Protein 7STT (pdb70)

Structure (mmCIF, N/CA/C/O backbone):
data_7STT
#
_entry.id   7STT
#
_cell.length_a   83.620
_cell.length_b   83.620
_cell.length_c   116.052
_cell.angle_alpha   90.000
_cell.angle_beta   90.000
_cell.angle_gamma   120.000
#
_symmetry.space_group_name_H-M   'P 32 2 1'
#
loop_
_entity.id
_entity.type
_entity.pdbx_description
1 polymer N-acetylgalactosamine-6-sulfatase
2 non-polymer 'MALONATE ION'
3 non-polymer 'SODIUM ION'
4 non-polymer 'CHLORIDE ION'
5 non-polymer 'CALCIUM ION'
6 water water
#
loop_
_atom_site.group_PDB
_atom_site.id
_atom_site.type_symbol
_atom_site.label_atom_id
_atom_site.label_alt_id
_atom_site.label_comp_id
_atom_site.label_asym_id
_atom_site.label_entity_id
_atom_site.label_seq_id
_atom_site.pdbx_PDB_ins_code
_atom_site.Cartn_x
_atom_site.Cartn_y
_atom_site.Cartn_z
_atom_site.occupancy
_atom_site.B_iso_or_equiv
_atom_site.auth_seq_id
_atom_site.auth_comp_id
_atom_site.auth_asym_id
_atom_site.auth_atom_id
_atom_site.pdbx_PDB_model_num
ATOM 1 N N . MET A 1 1 ? -17.290 42.735 19.092 1.000 36.387 1 MET A N 1
ATOM 2 C CA . MET A 1 1 ? -17.151 43.961 18.180 1.000 36.645 1 MET A CA 1
ATOM 3 C C . MET A 1 1 ? -15.724 43.901 17.611 1.000 33.461 1 MET A C 1
ATOM 4 O O . MET A 1 1 ? -14.769 43.660 18.361 1.000 31.570 1 MET A O 1
ATOM 9 N N . GLN A 1 2 ? -15.621 43.987 16.291 1.000 32.720 2 GLN A N 1
ATOM 10 C CA . GLN A 1 2 ? -14.313 43.968 15.598 1.000 30.632 2 GLN A CA 1
ATOM 11 C C . GLN A 1 2 ? -13.733 45.397 15.614 1.000 31.342 2 GLN A C 1
ATOM 12 O O . GLN A 1 2 ? -14.469 46.387 15.635 1.000 32.522 2 GLN A O 1
ATOM 18 N N . GLY A 1 3 ? -12.419 45.472 15.618 1.000 30.256 3 GLY A N 1
ATOM 19 C CA . GLY A 1 3 ? -11.689 46.739 15.555 1.000 30.629 3 GLY A CA 1
ATOM 20 C C . GLY A 1 3 ? -10.420 46.489 16.310 1.000 31.523 3 GLY A C 1
ATOM 21 O O . GLY A 1 3 ? -10.372 45.613 17.255 1.000 32.210 3 GLY A O 1
ATOM 22 N N A SER A 1 4 ? -9.409 47.276 16.008 0.500 34.267 4 SER A N 1
ATOM 23 N N B SER A 1 4 ? -9.447 47.359 16.056 0.500 34.273 4 SER A N 1
ATOM 24 C CA A SER A 1 4 ? -8.089 47.129 16.674 0.500 34.179 4 SER A CA 1
ATOM 25 C CA B SER A 1 4 ? -8.124 47.220 16.705 0.500 34.191 4 SER A CA 1
ATOM 26 C C A SER A 1 4 ? -8.245 47.413 18.187 0.500 31.043 4 SER A C 1
ATOM 27 C C B SER A 1 4 ? -8.219 47.470 18.208 0.500 31.034 4 SER A C 1
ATOM 28 O O A SER A 1 4 ? -9.109 48.220 18.630 0.500 30.521 4 SER A O 1
ATOM 29 O O B SER A 1 4 ? -9.112 48.226 18.627 0.500 30.524 4 SER A O 1
ATOM 34 N N . ARG A 1 5 ? -7.453 46.705 18.978 1.000 29.146 5 ARG A N 1
ATOM 35 C CA . ARG A 1 5 ? -7.414 46.833 20.442 1.000 30.138 5 ARG A CA 1
ATOM 36 C C . ARG A 1 5 ? -5.945 46.572 20.799 1.000 26.842 5 ARG A C 1
ATOM 37 O O . ARG A 1 5 ? -5.248 45.882 20.043 1.000 26.754 5 ARG A O 1
ATOM 45 N N . LYS A 1 6 ? -5.475 47.166 21.861 1.000 26.886 6 LYS A N 1
ATOM 46 C CA . LYS A 1 6 ? -4.140 46.821 22.368 1.000 25.074 6 LYS A CA 1
ATOM 47 C C . LYS A 1 6 ? -4.082 45.317 22.593 1.000 24.579 6 LYS A C 1
ATOM 48 O O . LYS A 1 6 ? -5.094 44.709 22.959 1.000 24.245 6 LYS A O 1
ATOM 54 N N . PRO A 1 7 ? -2.887 44.700 22.423 1.000 22.929 7 PRO A N 1
ATOM 55 C CA . PRO A 1 7 ? -2.753 43.254 22.474 1.000 22.669 7 PRO A CA 1
ATOM 56 C C . PRO A 1 7 ? -2.916 42.729 23.907 1.000 21.748 7 PRO A C 1
ATOM 57 O O . PRO A 1 7 ? -2.364 43.311 24.849 1.000 22.842 7 PRO A O 1
ATOM 61 N N . ASN A 1 8 ? -3.502 41.549 24.037 1.000 20.764 8 ASN A N 1
ATOM 62 C CA . ASN A 1 8 ? -3.482 40.895 25.359 1.000 20.040 8 ASN A CA 1
ATOM 63 C C . ASN A 1 8 ? -2.070 40.411 25.643 1.000 19.231 8 ASN A C 1
ATOM 64 O O . ASN A 1 8 ? -1.301 40.176 24.709 1.000 18.683 8 ASN A O 1
ATOM 69 N N . ILE A 1 9 ? -1.758 40.342 26.944 1.000 18.195 9 ILE A N 1
ATOM 70 C CA . ILE A 1 9 ? -0.411 39.887 27.389 1.000 18.922 9 ILE A CA 1
ATOM 71 C C . ILE A 1 9 ? -0.643 38.783 28.397 1.000 17.472 9 ILE A C 1
ATOM 72 O O . ILE A 1 9 ? -1.300 39.032 29.410 1.000 18.483 9 ILE A O 1
ATOM 77 N N . ILE A 1 10 ? -0.159 37.612 28.084 1.000 16.965 10 ILE A N 1
ATOM 78 C CA . ILE A 1 10 ? -0.250 36.448 28.983 1.000 16.797 10 ILE A CA 1
ATOM 79 C C . ILE A 1 10 ? 1.173 36.047 29.314 1.000 17.349 10 ILE A C 1
ATOM 80 O O . ILE A 1 10 ? 1.931 35.602 28.406 1.000 16.948 10 ILE A O 1
ATOM 85 N N . PHE A 1 11 ? 1.537 36.238 30.593 1.000 16.110 11 PHE A N 1
ATOM 86 C CA . PHE A 1 11 ? 2.890 35.924 31.111 1.000 15.429 11 PHE A CA 1
ATOM 87 C C . PHE A 1 11 ? 2.786 34.678 31.979 1.000 14.848 11 PHE A C 1
ATOM 88 O O . PHE A 1 11 ? 2.154 34.734 33.110 1.000 15.071 11 PHE A O 1
ATOM 96 N N . ILE A 1 12 ? 3.299 33.557 31.468 1.000 14.771 12 ILE A N 1
ATOM 97 C CA . ILE A 1 12 ? 3.225 32.234 32.112 1.000 15.376 12 ILE A CA 1
ATOM 98 C C . ILE A 1 12 ? 4.600 31.957 32.693 1.000 14.395 12 ILE A C 1
ATOM 99 O O . ILE A 1 12 ? 5.577 31.906 31.949 1.000 14.990 12 ILE A O 1
ATOM 104 N N . MET A 1 13 ? 4.678 31.862 34.016 1.000 14.809 13 MET A N 1
ATOM 105 C CA . MET A 1 13 ? 5.993 31.619 34.650 1.000 13.836 13 MET A CA 1
ATOM 106 C C . MET A 1 13 ? 5.890 30.403 35.547 1.000 14.695 13 MET A C 1
ATOM 107 O O . MET A 1 13 ? 5.095 30.361 36.498 1.000 14.520 13 MET A O 1
ATOM 112 N N . ALA A 1 14 ? 6.739 29.438 35.250 1.000 13.922 14 ALA A N 1
ATOM 113 C CA . ALA A 1 14 ? 6.994 28.249 36.060 1.000 13.966 14 ALA A CA 1
ATOM 114 C C . ALA A 1 14 ? 7.920 28.646 37.220 1.000 13.788 14 ALA A C 1
ATOM 115 O O . ALA A 1 14 ? 8.668 29.623 37.170 1.000 13.709 14 ALA A O 1
ATOM 117 N N . ASP A 1 15 ? 7.806 27.856 38.286 1.000 13.444 15 ASP A N 1
ATOM 118 C CA . ASP A 1 15 ? 8.615 28.088 39.506 1.000 12.890 15 ASP A CA 1
ATOM 119 C C . ASP A 1 15 ? 9.752 27.071 39.517 1.000 13.310 15 ASP A C 1
ATOM 120 O O . ASP A 1 15 ? 9.462 25.880 39.420 1.000 14.008 15 ASP A O 1
ATOM 125 N N . ASP A 1 16 ? 10.986 27.554 39.568 1.000 12.627 16 ASP A N 1
ATOM 126 C CA . ASP A 1 16 ? 12.168 26.684 39.692 1.000 12.225 16 ASP A CA 1
ATOM 127 C C . ASP A 1 16 ? 12.352 25.751 38.486 1.000 12.712 16 ASP A C 1
ATOM 128 O O . ASP A 1 16 ? 13.039 24.697 38.621 1.000 13.109 16 ASP A O 1
ATOM 133 N N . LEU A 1 17 ? 11.876 26.144 37.309 1.000 13.241 17 LEU A N 1
ATOM 134 C CA . LEU A 1 17 ? 12.084 25.320 36.082 1.000 13.679 17 LEU A CA 1
ATOM 135 C C . LEU A 1 17 ? 13.441 25.647 35.428 1.000 13.655 17 LEU A C 1
ATOM 136 O O . LEU A 1 17 ? 13.688 26.758 35.015 1.000 13.084 17 LEU A O 1
ATOM 141 N N . GLY A 1 18 ? 14.259 24.587 35.280 1.000 14.113 18 GLY A N 1
ATOM 142 C CA . GLY A 1 18 ? 15.614 24.624 34.728 1.000 13.687 18 GLY A CA 1
ATOM 143 C C . GLY A 1 18 ? 15.650 24.807 33.219 1.000 14.007 18 GLY A C 1
ATOM 144 O O . GLY A 1 18 ? 14.694 24.498 32.480 1.000 14.109 18 GLY A O 1
ATOM 145 N N . TRP A 1 19 ? 16.779 25.347 32.768 1.000 13.584 19 TRP A N 1
ATOM 146 C CA . TRP A 1 19 ? 17.055 25.639 31.340 1.000 14.474 19 TRP A CA 1
ATOM 147 C C . TRP A 1 19 ? 17.054 24.360 30.501 1.000 15.928 19 TRP A C 1
ATOM 148 O O . TRP A 1 19 ? 16.813 24.490 29.292 1.000 17.815 19 TRP A O 1
ATOM 159 N N . GLY A 1 20 ? 17.410 23.229 31.118 1.000 15.301 20 GLY A N 1
ATOM 160 C CA . GLY A 1 20 ? 17.552 21.948 30.425 1.000 16.201 20 GLY A CA 1
ATOM 161 C C . GLY A 1 20 ? 16.263 21.151 30.397 1.000 16.077 20 GLY A C 1
ATOM 162 O O . GLY A 1 20 ? 16.335 19.913 30.009 1.000 19.963 20 GLY A O 1
ATOM 163 N N . GLU A 1 21 ? 15.119 21.692 30.769 1.000 16.215 21 GLU A N 1
ATOM 164 C CA . GLU A 1 21 ? 13.899 20.838 30.969 1.000 15.534 21 GLU A CA 1
ATOM 165 C C . GLU A 1 21 ? 13.041 20.733 29.684 1.000 16.742 21 GLU A C 1
ATOM 166 O O . GLU A 1 21 ? 12.401 19.709 29.452 1.000 17.495 21 GLU A O 1
ATOM 172 N N . LEU A 1 22 ? 12.841 21.799 28.967 1.000 17.055 22 LEU A N 1
ATOM 173 C CA . LEU A 1 22 ? 11.895 21.791 27.804 1.000 18.065 22 LEU A CA 1
ATOM 174 C C . LEU A 1 22 ? 12.461 20.969 26.643 1.000 19.426 22 LEU A C 1
ATOM 175 O O . LEU A 1 22 ? 13.665 20.918 26.420 1.000 17.674 22 LEU A O 1
ATOM 180 N N . GLY A 1 23 ? 11.550 20.386 25.869 1.000 19.474 23 GLY A N 1
ATOM 181 C CA . GLY A 1 23 ? 11.934 19.703 24.621 1.000 19.854 23 GLY A CA 1
ATOM 182 C C . GLY A 1 23 ? 12.747 20.605 23.706 1.000 19.778 23 GLY A C 1
ATOM 183 O O . GLY A 1 23 ? 13.791 20.150 23.168 1.000 20.704 23 GLY A O 1
ATOM 184 N N . SER A 1 24 ? 12.261 21.836 23.484 1.000 18.585 24 SER A N 1
ATOM 185 C CA . SER A 1 24 ? 12.968 22.760 22.569 1.000 19.739 24 SER A CA 1
ATOM 186 C C . SER A 1 24 ? 14.334 23.172 23.085 1.000 18.608 24 SER A C 1
ATOM 187 O O . SER A 1 24 ? 15.078 23.756 22.296 1.000 19.363 24 SER A O 1
ATOM 190 N N . TYR A 1 25 ? 14.610 22.992 24.383 1.000 17.961 25 TYR A N 1
ATOM 191 C CA . TYR A 1 25 ? 15.941 23.261 24.988 1.000 18.501 25 TYR A CA 1
ATOM 192 C C . TYR A 1 25 ? 16.782 21.984 25.059 1.000 20.384 25 TYR A C 1
ATOM 193 O O . TYR A 1 25 ? 17.795 21.965 25.718 1.000 20.309 25 TYR A O 1
ATOM 202 N N . GLY A 1 26 ? 16.375 20.935 24.347 1.000 20.085 26 GLY A N 1
ATOM 203 C CA . GLY A 1 26 ? 17.181 19.719 24.143 1.000 20.308 26 GLY A CA 1
ATOM 204 C C 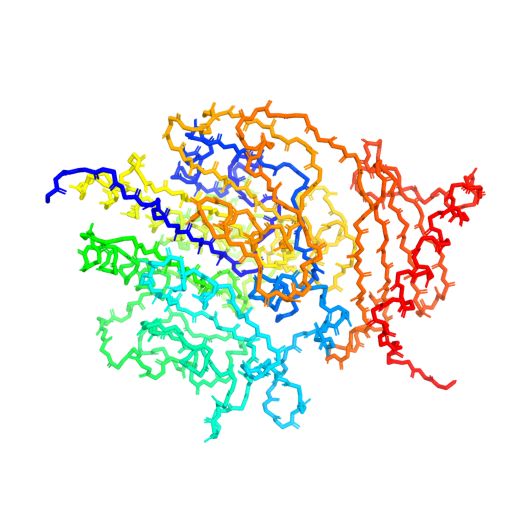. GLY A 1 26 ? 16.765 18.539 24.970 1.000 21.577 26 GLY A C 1
ATOM 205 O O . GLY A 1 26 ? 17.461 17.499 24.888 1.000 22.446 26 GLY A O 1
ATOM 206 N N . ASN A 1 27 ? 15.790 18.665 25.835 1.000 20.419 27 ASN A N 1
ATOM 207 C CA . ASN A 1 27 ? 15.432 17.543 26.725 1.000 20.538 27 ASN A CA 1
ATOM 208 C C . ASN A 1 27 ? 14.715 16.460 25.912 1.000 21.022 27 ASN A C 1
ATOM 209 O O . ASN A 1 27 ? 13.731 16.825 25.174 1.000 21.403 27 ASN A O 1
ATOM 214 N N . THR A 1 28 ? 15.135 15.199 26.076 1.000 24.365 28 THR A N 1
ATOM 215 C CA . THR A 1 28 ? 14.484 14.093 25.300 1.000 26.118 28 THR A CA 1
ATOM 216 C C . THR A 1 28 ? 13.653 13.174 26.211 1.000 27.645 28 THR A C 1
ATOM 217 O O . THR A 1 28 ? 13.008 12.215 25.689 1.000 27.389 28 THR A O 1
ATOM 221 N N . PHE A 1 29 ? 13.619 13.417 27.508 1.000 25.104 29 PHE A N 1
ATOM 222 C CA . PHE A 1 29 ? 12.970 12.531 28.495 1.000 23.423 29 PHE A CA 1
ATOM 223 C C . PHE A 1 29 ? 11.583 13.091 28.851 1.000 25.564 29 PHE A C 1
ATOM 224 O O . PHE A 1 29 ? 10.513 12.484 28.651 1.000 24.718 29 PHE A O 1
ATOM 232 N N . ASN A 1 30 ? 11.581 14.378 29.233 1.000 22.621 30 ASN A N 1
ATOM 233 C CA . ASN A 1 30 ? 10.319 15.096 29.444 1.000 21.794 30 ASN A CA 1
ATOM 234 C C . ASN A 1 30 ? 9.604 15.169 28.106 1.000 21.476 30 ASN A C 1
ATOM 235 O O . ASN A 1 30 ? 10.244 15.163 27.056 1.000 24.769 30 ASN A O 1
ATOM 240 N N . GLU A 1 31 ? 8.313 15.404 28.153 1.000 22.016 31 GLU A N 1
ATOM 241 C CA . GLU A 1 31 ? 7.499 15.702 26.967 1.000 23.087 31 GLU A CA 1
ATOM 242 C C . GLU A 1 31 ? 6.773 17.032 27.131 1.000 21.073 31 GLU A C 1
ATOM 243 O O . GLU A 1 31 ? 5.930 17.131 28.018 1.000 21.771 31 GLU A O 1
ATOM 249 N N . THR A 1 32 ? 7.076 17.966 26.252 1.000 20.979 32 THR A N 1
ATOM 250 C CA . THR A 1 32 ? 6.538 19.333 26.262 1.000 21.731 32 THR A CA 1
ATOM 251 C C . THR A 1 32 ? 6.055 19.673 24.868 1.000 21.714 32 THR A C 1
ATOM 252 O O . THR A 1 32 ? 6.479 20.668 24.281 1.000 21.417 32 THR A O 1
ATOM 256 N N . PRO A 1 33 ? 5.126 18.874 24.278 1.000 23.183 33 PRO A N 1
ATOM 257 C CA . PRO A 1 33 ? 4.736 19.148 22.892 1.000 23.698 33 PRO A CA 1
ATOM 258 C C . PRO A 1 33 ? 4.052 20.491 22.674 1.000 22.807 33 PRO A C 1
ATOM 259 O O . PRO A 1 33 ? 4.282 21.131 21.611 1.000 22.535 33 PRO A O 1
ATOM 263 N N . ASN A 1 34 ? 3.246 20.952 23.644 1.000 21.017 34 ASN A N 1
ATOM 264 C CA . ASN A 1 34 ? 2.553 22.262 23.470 1.000 20.862 34 ASN A CA 1
ATOM 265 C C . ASN A 1 34 ? 3.549 23.408 23.570 1.000 20.685 34 ASN A C 1
ATOM 266 O O . ASN A 1 34 ? 3.459 24.370 22.781 1.000 20.709 34 ASN A O 1
ATOM 271 N N . LEU A 1 35 ? 4.461 23.347 24.524 1.000 19.925 35 LEU A N 1
ATOM 272 C CA . LEU A 1 35 ? 5.479 24.404 24.625 1.000 19.979 35 LEU A CA 1
ATOM 273 C C . LEU A 1 35 ? 6.415 24.317 23.416 1.000 19.223 35 LEU A C 1
ATOM 274 O O . LEU A 1 35 ? 6.952 25.351 22.979 1.000 19.891 35 LEU A O 1
ATOM 279 N N . ASP A 1 36 ? 6.665 23.118 22.863 1.000 19.344 36 ASP A N 1
ATOM 280 C CA . ASP A 1 36 ? 7.481 23.062 21.644 1.000 19.799 36 ASP A CA 1
ATOM 281 C C . ASP A 1 36 ? 6.688 23.646 20.460 1.000 21.493 36 ASP A C 1
ATOM 282 O O . ASP A 1 36 ? 7.323 24.263 19.585 1.000 21.126 36 ASP A O 1
ATOM 287 N N . ARG A 1 37 ? 5.367 23.520 20.478 1.000 22.330 37 ARG A N 1
ATOM 288 C CA . ARG A 1 37 ? 4.582 24.195 19.414 1.000 26.105 37 ARG A CA 1
ATOM 289 C C . ARG A 1 37 ? 4.648 25.719 19.634 1.000 24.835 37 ARG A C 1
ATOM 290 O O . ARG A 1 37 ? 4.756 26.441 18.646 1.000 25.346 37 ARG A O 1
ATOM 298 N N . LEU A 1 38 ? 4.625 26.173 20.894 1.000 22.309 38 LEU A N 1
ATOM 299 C CA . LEU A 1 38 ? 4.703 27.613 21.175 1.000 21.010 38 LEU A CA 1
ATOM 300 C C . LEU A 1 38 ? 6.042 28.112 20.624 1.000 20.180 38 LEU A C 1
ATOM 301 O O . LEU A 1 38 ? 6.060 29.142 20.005 1.000 20.888 38 LEU A O 1
ATOM 306 N N . SER A 1 39 ? 7.120 27.377 20.837 1.000 20.687 39 SER A N 1
ATOM 307 C CA . SER A 1 39 ? 8.467 27.696 20.324 1.000 22.166 39 SER A CA 1
ATOM 308 C C . SER A 1 39 ? 8.406 27.757 18.787 1.000 23.582 39 SER A C 1
ATOM 309 O O . SER A 1 39 ? 8.913 28.714 18.133 1.000 23.587 39 SER A O 1
ATOM 312 N N . ALA A 1 40 ? 7.693 26.833 18.166 1.000 22.205 40 ALA A N 1
ATOM 313 C CA . ALA A 1 40 ? 7.637 26.827 16.685 1.000 22.974 40 ALA A CA 1
ATOM 314 C C . ALA A 1 40 ? 6.823 28.034 16.171 1.000 24.084 40 ALA A C 1
ATOM 315 O O . ALA A 1 40 ? 6.999 28.407 14.972 1.000 25.090 40 ALA A O 1
ATOM 317 N N . GLN A 1 41 ? 5.940 28.591 16.996 1.000 23.404 41 GLN A N 1
ATOM 318 C CA . GLN A 1 41 ? 5.106 29.721 16.618 1.000 24.234 41 GLN A CA 1
ATOM 319 C C . GLN A 1 41 ? 5.726 31.024 17.135 1.000 24.400 41 GLN A C 1
ATOM 320 O O . GLN A 1 41 ? 5.052 32.070 16.985 1.000 27.676 41 GLN A O 1
ATOM 326 N N . GLY A 1 42 ? 6.926 30.988 17.720 1.000 22.305 42 GLY A N 1
ATOM 327 C CA . GLY A 1 42 ? 7.470 32.210 18.310 1.000 21.110 42 GLY A CA 1
ATOM 328 C C . GLY A 1 42 ? 8.971 32.225 18.311 1.000 20.328 42 GLY A C 1
ATOM 329 O O . GLY A 1 42 ? 9.597 31.534 17.480 1.000 20.666 42 GLY A O 1
ATOM 330 N N . MET A 1 43 ? 9.544 32.994 19.237 1.000 18.766 43 MET A N 1
ATOM 331 C CA . MET A 1 43 ? 10.978 33.278 19.307 1.000 18.728 43 MET A CA 1
ATOM 332 C C . MET A 1 43 ? 11.480 32.657 20.635 1.000 18.363 43 MET A C 1
ATOM 333 O O . MET A 1 43 ? 10.914 32.926 21.670 1.000 18.639 43 MET A O 1
ATOM 338 N N . ARG A 1 44 ? 12.460 31.789 20.529 1.000 18.373 44 ARG A N 1
ATOM 339 C CA . ARG A 1 44 ? 13.054 31.030 21.646 1.000 17.540 44 ARG A CA 1
ATOM 340 C C . ARG A 1 44 ? 14.378 31.690 21.981 1.000 18.489 44 ARG A C 1
ATOM 341 O O . ARG A 1 44 ? 15.214 31.816 21.115 1.000 18.165 44 ARG A O 1
ATOM 349 N N . PHE A 1 45 ? 14.584 32.072 23.235 1.000 16.210 45 PHE A N 1
ATOM 350 C CA . PHE A 1 45 ? 15.808 32.735 23.714 1.000 16.049 45 PHE A CA 1
ATOM 351 C C . PHE A 1 45 ? 16.675 31.687 24.396 1.000 15.916 45 PHE A C 1
ATOM 352 O O . PHE A 1 45 ? 16.252 31.057 25.359 1.000 16.152 45 PHE A O 1
ATOM 360 N N . THR A 1 46 ? 17.937 31.605 23.993 1.000 15.297 46 THR A N 1
ATOM 361 C CA . THR A 1 46 ? 18.924 30.654 24.509 1.000 16.041 46 THR A CA 1
ATOM 362 C C . THR A 1 46 ? 19.734 31.225 25.667 1.000 15.177 46 THR A C 1
ATOM 363 O O . THR A 1 46 ? 20.372 30.428 26.360 1.000 14.388 46 THR A O 1
ATOM 367 N N . GLN A 1 47 ? 19.785 32.532 25.807 1.000 15.108 47 GLN A N 1
ATOM 368 C CA . GLN A 1 47 ? 20.567 33.304 26.795 1.000 14.827 47 GLN A CA 1
ATOM 369 C C . GLN A 1 47 ? 19.607 34.270 27.538 1.000 13.790 47 GLN A C 1
ATOM 370 O O . GLN A 1 47 ? 20.003 35.414 27.751 1.000 14.080 47 GLN A O 1
ATOM 376 N N . ALA A 1 48 ? 18.481 33.772 27.999 1.000 13.473 48 ALA A N 1
ATOM 377 C CA . ALA A 1 48 ? 17.505 34.515 28.835 1.000 13.252 48 ALA A CA 1
ATOM 378 C C . ALA A 1 48 ? 17.829 34.254 30.317 1.000 13.585 48 ALA A C 1
ATOM 379 O O . ALA A 1 48 ? 18.173 33.149 30.690 1.000 13.418 48 ALA A O 1
ATOM 381 N N . TYR A 1 49 ? 17.750 35.326 31.110 1.000 12.596 49 TYR A N 1
ATOM 382 C CA . TYR A 1 49 ? 18.103 35.275 32.544 1.000 11.813 49 TYR A CA 1
ATOM 383 C C . TYR A 1 49 ? 17.004 35.734 33.459 1.000 11.815 49 TYR A C 1
ATOM 384 O O . TYR A 1 49 ? 16.337 36.710 33.217 1.000 13.129 49 TYR A O 1
ATOM 393 N N . ALA A 1 50 ? 16.868 35.004 34.562 1.000 11.793 50 ALA A N 1
ATOM 394 C CA . ALA A 1 50 ? 16.248 35.623 35.760 1.000 11.322 50 ALA A CA 1
ATOM 395 C C . ALA A 1 50 ? 17.254 36.600 36.340 1.000 10.922 50 ALA A C 1
ATOM 396 O O . ALA A 1 50 ? 18.447 36.350 36.339 1.000 11.205 50 ALA A O 1
ATOM 398 N N . ALA A 1 51 ? 16.744 37.704 36.907 1.000 10.690 51 ALA A N 1
ATOM 399 C CA . ALA A 1 51 ? 17.576 38.750 37.549 1.000 11.338 51 ALA A CA 1
ATOM 400 C C . ALA A 1 51 ? 18.056 38.336 38.911 1.000 10.728 51 ALA A C 1
ATOM 401 O O . ALA A 1 51 ? 18.780 39.091 39.538 1.000 11.661 51 ALA A O 1
ATOM 403 N N . ALA A 1 52 ? 17.705 37.133 39.381 1.000 11.136 52 ALA A N 1
ATOM 404 C CA . ALA A 1 52 ? 18.159 36.565 40.670 1.000 11.100 52 ALA A CA 1
ATOM 405 C C . ALA A 1 52 ? 18.051 35.049 40.586 1.000 11.779 52 ALA A C 1
ATOM 406 O O . ALA A 1 52 ? 17.352 34.528 39.750 1.000 11.397 52 ALA A O 1
ATOM 408 N N . PRO A 1 53 ? 18.691 34.329 41.502 1.000 11.382 53 PRO A N 1
ATOM 409 C CA . PRO A 1 53 ? 18.707 32.862 41.462 1.000 11.136 53 PRO A CA 1
ATOM 410 C C . PRO A 1 53 ? 17.752 32.174 42.407 1.000 10.994 53 PRO A C 1
ATOM 411 O O . PRO A 1 53 ? 17.910 30.966 42.639 1.000 12.507 53 PRO A O 1
ATOM 415 N N . VAL A 1 54 ? 16.747 32.932 42.869 1.000 10.867 54 VAL A N 1
ATOM 416 C CA . VAL A 1 54 ? 15.725 32.398 43.787 1.000 11.888 54 VAL A CA 1
ATOM 417 C C . VAL A 1 54 ? 14.446 33.225 43.587 1.000 11.398 54 VAL A C 1
ATOM 418 O O . VAL A 1 54 ? 14.407 34.254 42.899 1.000 12.072 54 VAL A O 1
ATOM 429 N N . SER A 1 56 ? 11.599 35.101 45.259 1.000 10.919 56 SER A N 1
ATOM 430 C CA . SER A 1 56 ? 11.069 36.446 45.479 1.000 10.770 56 SER A CA 1
ATOM 431 C C . SER A 1 56 ? 11.809 37.537 44.706 1.000 10.879 56 SER A C 1
ATOM 432 O O . SER A 1 56 ? 11.151 38.401 44.105 1.000 11.050 56 SER A O 1
ATOM 435 N N . PRO A 1 57 ? 13.144 37.548 44.689 1.000 10.421 57 PRO A N 1
ATOM 436 C CA . PRO A 1 57 ? 13.845 38.635 43.980 1.000 10.915 57 PRO A CA 1
ATOM 437 C C . PRO A 1 57 ? 13.503 38.629 42.484 1.000 11.070 57 PRO A C 1
ATOM 438 O O . PRO A 1 57 ? 13.368 39.718 41.924 1.000 10.921 57 PRO A O 1
ATOM 442 N N . THR A 1 58 ? 13.396 37.468 41.849 1.000 11.053 58 THR A N 1
ATOM 443 C CA . THR A 1 58 ? 13.085 37.529 40.402 1.000 11.254 58 THR A CA 1
ATOM 444 C C . THR A 1 58 ? 11.659 38.063 40.213 1.000 11.659 58 THR A C 1
ATOM 445 O O . THR A 1 58 ? 11.445 38.864 39.298 1.000 11.366 58 THR A O 1
ATOM 449 N N . ARG A 1 59 ? 10.735 37.621 41.060 1.000 10.792 59 ARG A N 1
ATOM 450 C CA . ARG A 1 59 ? 9.340 38.143 40.987 1.000 11.279 59 ARG A CA 1
ATOM 451 C C . ARG A 1 59 ? 9.366 39.642 41.217 1.000 11.308 59 ARG A C 1
ATOM 452 O O . ARG A 1 59 ? 8.629 40.386 40.500 1.000 12.501 59 ARG A O 1
ATOM 460 N N . ALA A 1 60 ? 10.176 40.171 42.129 1.000 10.791 60 ALA A N 1
ATOM 461 C CA . ALA A 1 60 ? 10.295 41.619 42.351 1.000 11.675 60 ALA A CA 1
ATOM 462 C C . ALA A 1 60 ? 10.824 42.314 41.065 1.000 12.197 60 ALA A C 1
ATOM 463 O O . ALA A 1 60 ? 10.374 43.406 40.682 1.000 12.457 60 ALA A O 1
ATOM 465 N N . SER A 1 61 ? 11.815 41.703 40.421 1.000 11.743 61 SER A N 1
ATOM 466 C CA . SER A 1 61 ? 12.397 42.294 39.192 1.000 12.292 61 SER A CA 1
ATOM 467 C C . SER A 1 61 ? 11.314 42.415 38.129 1.000 12.967 61 SER A C 1
ATOM 468 O O . SER A 1 61 ? 11.397 43.343 37.291 1.000 12.387 61 SER A O 1
ATOM 471 N N . ILE A 1 62 ? 10.424 41.428 38.042 1.000 12.265 62 ILE A N 1
ATOM 472 C CA . ILE A 1 62 ? 9.390 41.418 36.994 1.000 13.496 62 ILE A CA 1
ATOM 473 C C . ILE A 1 62 ? 8.374 42.506 37.326 1.000 14.431 62 ILE A C 1
ATOM 474 O O . ILE A 1 62 ? 8.024 43.347 36.430 1.000 14.025 62 ILE A O 1
ATOM 479 N N A MET A 1 63 ? 7.892 42.531 38.570 0.500 14.501 63 MET A N 1
ATOM 480 N N B MET A 1 63 ? 7.893 42.532 38.571 0.500 14.501 63 MET A N 1
ATOM 481 C CA A MET A 1 63 ? 6.781 43.462 38.916 0.500 14.844 63 MET A CA 1
ATOM 482 C CA B MET A 1 63 ? 6.782 43.462 38.919 0.500 14.844 63 MET A CA 1
ATOM 483 C C A MET A 1 63 ? 7.241 44.924 39.007 0.500 13.769 63 MET A C 1
ATOM 484 C C B MET A 1 63 ? 7.240 44.925 39.013 0.500 13.769 63 MET A C 1
ATOM 485 O O A MET A 1 63 ? 6.441 45.797 38.676 0.500 15.378 63 MET A O 1
ATOM 486 O O B MET A 1 63 ? 6.442 45.798 38.674 0.500 15.378 63 MET A O 1
ATOM 495 N N . THR A 1 64 ? 8.511 45.170 39.323 1.000 13.183 64 THR A N 1
ATOM 496 C CA . THR A 1 64 ? 8.985 46.567 39.500 1.000 13.332 64 THR A CA 1
ATOM 497 C C . THR A 1 64 ? 9.868 47.005 38.327 1.000 13.716 64 THR A C 1
ATOM 498 O O . THR A 1 64 ? 10.048 48.217 38.169 1.000 13.856 64 THR A O 1
ATOM 502 N N . GLY A 1 65 ? 10.399 46.053 37.556 1.000 14.106 65 GLY A N 1
ATOM 503 C CA . GLY A 1 65 ? 11.356 46.405 36.486 1.000 14.272 65 GLY A CA 1
ATOM 504 C C . GLY A 1 65 ? 12.644 46.933 37.054 1.000 14.891 65 GLY A C 1
ATOM 505 O O . GLY A 1 65 ? 13.441 47.519 36.248 1.000 14.955 65 GLY A O 1
ATOM 506 N N . GLN A 1 66 ? 12.930 46.731 38.357 1.000 13.773 66 GLN A N 1
ATOM 507 C CA . GLN A 1 66 ? 14.182 47.236 38.993 1.000 13.705 66 GLN A CA 1
ATOM 508 C C . GLN A 1 66 ? 15.088 46.098 39.431 1.000 12.438 66 GLN A C 1
ATOM 509 O O . GLN A 1 66 ? 14.558 44.998 39.815 1.000 12.970 66 GLN A O 1
ATOM 515 N N . TYR A 1 67 ? 16.366 46.351 39.472 1.000 11.927 67 TYR A N 1
ATOM 516 C CA . TYR A 1 67 ? 17.307 45.336 40.002 1.000 11.904 67 TYR A CA 1
ATOM 517 C C . TYR A 1 67 ? 16.840 44.891 41.382 1.000 11.980 67 TYR A C 1
ATOM 518 O O . TYR A 1 67 ? 16.596 45.703 42.289 1.000 11.150 67 TYR A O 1
ATOM 527 N N . PRO A 1 68 ? 16.850 43.578 41.670 1.000 10.692 68 PRO A N 1
ATOM 528 C CA . PRO A 1 68 ? 16.599 43.126 43.028 1.000 11.371 68 PRO A CA 1
ATOM 529 C C . PRO A 1 68 ? 17.521 43.790 44.034 1.000 11.453 68 PRO A C 1
ATOM 530 O O . PRO A 1 68 ? 17.047 44.181 45.161 1.000 12.350 68 PRO A O 1
ATOM 534 N N . ALA A 1 69 ? 18.798 44.014 43.698 1.000 11.158 69 ALA A N 1
ATOM 535 C CA . ALA A 1 69 ? 19.703 44.676 44.629 1.000 12.379 69 ALA A CA 1
ATOM 536 C C . ALA A 1 69 ? 19.238 46.098 44.954 1.000 12.524 69 ALA A C 1
ATOM 537 O O . ALA A 1 69 ? 19.429 46.511 46.088 1.000 13.356 69 ALA A O 1
ATOM 539 N N . ARG A 1 70 ? 18.618 46.784 43.984 1.000 13.230 70 ARG A N 1
ATOM 540 C CA . ARG A 1 70 ? 18.110 48.150 44.230 1.000 13.243 70 ARG A CA 1
ATOM 541 C C . ARG A 1 70 ? 16.861 48.108 45.087 1.000 12.561 70 ARG A C 1
ATOM 542 O O . ARG A 1 70 ? 16.746 48.872 46.078 1.000 14.869 70 ARG A O 1
ATOM 550 N N . VAL A 1 71 ? 16.001 47.139 44.864 1.000 13.177 71 VAL A N 1
ATOM 551 C CA . VAL A 1 71 ? 14.760 46.949 45.690 1.000 13.975 71 VAL A CA 1
ATOM 552 C C . VAL A 1 71 ? 15.131 46.563 47.128 1.000 14.326 71 VAL A C 1
ATOM 553 O O . VAL A 1 71 ? 14.330 46.858 48.064 1.000 15.413 71 VAL A O 1
ATOM 557 N N . GLY A 1 72 ? 16.232 45.824 47.342 1.000 13.729 72 GLY A N 1
ATOM 558 C CA . GLY A 1 72 ? 16.608 45.304 48.658 1.000 13.363 72 GLY A CA 1
ATOM 559 C C . GLY A 1 72 ? 15.943 44.008 49.031 1.000 14.112 72 GLY A C 1
ATOM 560 O O . GLY A 1 72 ? 15.914 43.645 50.247 1.000 13.215 72 GLY A O 1
ATOM 561 N N . ILE A 1 73 ? 15.532 43.288 48.017 1.000 13.502 73 ILE A N 1
ATOM 562 C CA . ILE A 1 73 ? 15.021 41.892 48.142 1.000 12.303 73 ILE A CA 1
ATOM 563 C C . ILE A 1 73 ? 15.875 41.090 47.191 1.000 12.099 73 ILE A C 1
ATOM 564 O O . ILE A 1 73 ? 15.608 41.145 45.978 1.000 11.798 73 ILE A O 1
ATOM 569 N N . THR A 1 74 ? 16.932 40.445 47.677 1.000 11.827 74 THR A N 1
ATOM 570 C CA . THR A 1 74 ? 17.849 39.689 46.811 1.000 11.244 74 THR A CA 1
ATOM 571 C C . THR A 1 74 ? 17.754 38.207 47.124 1.000 11.489 74 THR A C 1
ATOM 572 O O . THR A 1 74 ? 18.415 37.393 46.424 1.000 11.802 74 THR A O 1
ATOM 576 N N . ASP A 1 75 ? 16.957 37.845 48.122 1.000 10.468 75 ASP A N 1
ATOM 577 C CA . ASP A 1 75 ? 16.786 36.416 48.470 1.000 10.760 75 ASP A CA 1
ATOM 578 C C . ASP A 1 75 ? 15.301 36.172 48.727 1.000 10.650 75 ASP A C 1
ATOM 579 O O . ASP A 1 75 ? 14.557 37.137 48.860 1.000 10.813 75 ASP A O 1
ATOM 584 N N . PHE A 1 76 ? 14.937 34.908 48.836 1.000 11.126 76 PHE A N 1
ATOM 585 C CA . PHE A 1 76 ? 13.504 34.607 49.006 1.000 11.713 76 PHE A CA 1
ATOM 586 C C . PHE A 1 76 ? 12.982 35.159 50.326 1.000 12.177 76 PHE A C 1
ATOM 587 O O . PHE A 1 76 ? 13.749 35.292 51.276 1.000 11.689 76 PHE A O 1
ATOM 595 N N . LEU A 1 77 ? 11.704 35.513 50.341 1.000 11.416 77 LEU A N 1
ATOM 596 C CA . LEU A 1 77 ? 11.030 35.917 51.579 1.000 11.895 77 LEU A CA 1
ATOM 597 C C . LEU A 1 77 ? 10.677 34.644 52.346 1.000 12.092 77 LEU A C 1
ATOM 598 O O . LEU A 1 77 ? 9.975 33.788 51.835 1.000 12.104 77 LEU A O 1
ATOM 603 N N . PRO A 1 78 ? 11.190 34.502 53.579 1.000 11.924 78 PRO A N 1
ATOM 604 C CA . PRO A 1 78 ? 10.854 33.373 54.440 1.000 12.025 78 PRO A CA 1
ATOM 605 C C . PRO A 1 78 ? 9.507 33.619 55.138 1.000 13.051 78 PRO A C 1
ATOM 606 O O . PRO A 1 78 ? 8.838 34.651 54.886 1.000 13.530 78 PRO A O 1
ATOM 610 N N . GLU A 1 79 ? 9.217 32.765 56.115 1.000 14.727 79 GLU A N 1
ATOM 611 C CA . GLU A 1 79 ? 7.981 32.932 56.913 1.000 15.532 79 GLU A CA 1
ATOM 612 C C . GLU A 1 79 ? 7.970 34.310 57.574 1.000 14.441 79 GLU A C 1
ATOM 613 O O . GLU A 1 79 ? 9.050 34.861 57.812 1.000 13.844 79 GLU A O 1
ATOM 619 N N . ASP A 1 80 ? 6.781 34.798 57.912 1.000 15.114 80 ASP A N 1
ATOM 620 C CA . ASP A 1 80 ? 6.590 36.134 58.464 1.000 15.424 80 ASP A CA 1
ATOM 621 C C . ASP A 1 80 ? 7.574 36.424 59.628 1.000 14.828 80 ASP A C 1
ATOM 622 O O . ASP A 1 80 ? 8.178 37.510 59.617 1.000 15.044 80 ASP A O 1
ATOM 627 N N . GLU A 1 81 ? 7.757 35.513 60.575 1.000 14.652 81 GLU A N 1
ATOM 628 C CA . GLU A 1 81 ? 8.575 35.837 61.788 1.000 15.616 81 GLU A CA 1
ATOM 629 C C . GLU A 1 81 ? 10.064 35.952 61.452 1.000 14.698 81 GLU A C 1
ATOM 630 O O . GLU A 1 81 ? 10.827 36.379 62.304 1.000 13.987 81 GLU A O 1
ATOM 636 N N . LYS A 1 82 ? 10.505 35.577 60.223 1.000 13.648 82 LYS A N 1
ATOM 637 C CA . LYS A 1 82 ? 11.916 35.603 59.843 1.000 13.038 82 LYS A CA 1
ATOM 638 C C . LYS A 1 82 ? 12.230 36.756 58.909 1.000 13.226 82 LYS A C 1
ATOM 639 O O . LYS A 1 82 ? 13.355 36.792 58.400 1.000 13.615 82 LYS A O 1
ATOM 645 N N . THR A 1 83 ? 11.310 37.722 58.674 1.000 12.903 83 THR A N 1
ATOM 646 C CA . THR A 1 83 ? 11.660 38.827 57.795 1.000 12.445 83 THR A CA 1
ATOM 647 C C . THR A 1 83 ? 10.847 40.062 58.181 1.000 13.115 83 THR A C 1
ATOM 648 O O . THR A 1 83 ? 9.671 39.975 58.592 1.000 13.423 83 THR A O 1
ATOM 652 N N . ASP A 1 84 ? 11.433 41.205 57.815 1.000 13.926 84 ASP A N 1
ATOM 653 C CA . ASP A 1 84 ? 10.726 42.501 57.912 1.000 14.014 84 ASP A CA 1
ATOM 654 C C . ASP A 1 84 ? 10.605 43.044 56.470 1.000 14.330 84 ASP A C 1
ATOM 655 O O . ASP A 1 84 ? 10.173 44.188 56.315 1.000 15.133 84 ASP A O 1
ATOM 660 N N . ARG A 1 85 ? 11.002 42.250 55.463 1.000 13.239 85 ARG A N 1
ATOM 661 C CA . ARG A 1 85 ? 10.989 42.716 54.056 1.000 12.906 85 ARG A CA 1
ATOM 662 C C . ARG A 1 85 ? 9.704 42.326 53.359 1.000 14.236 85 ARG A C 1
ATOM 663 O O . ARG A 1 85 ? 9.104 41.316 53.644 1.000 16.049 85 ARG A O 1
ATOM 671 N N . TRP A 1 86 ? 9.249 43.187 52.457 1.000 13.284 86 TRP A N 1
ATOM 672 C CA . TRP A 1 86 ? 7.996 43.016 51.704 1.000 12.910 86 TRP A CA 1
ATOM 673 C C . TRP A 1 86 ? 8.003 44.023 50.566 1.000 12.868 86 TRP A C 1
ATOM 674 O O . TRP A 1 86 ? 8.706 45.075 50.706 1.000 15.240 86 TRP A O 1
ATOM 685 N N . LEU A 1 87 ? 7.293 43.774 49.501 1.000 12.098 87 LEU A N 1
ATOM 686 C CA . LEU A 1 87 ? 7.209 44.771 48.381 1.000 12.473 87 LEU A CA 1
ATOM 687 C C . LEU A 1 87 ? 6.062 45.728 48.657 1.000 13.046 87 LEU A C 1
ATOM 688 O O . LEU A 1 87 ? 4.929 45.313 48.748 1.000 13.285 87 LEU A O 1
ATOM 693 N N . ASP A 1 88 ? 6.368 47.033 48.799 1.000 12.307 88 ASP A N 1
ATOM 694 C CA . ASP A 1 88 ? 5.374 48.031 49.232 1.000 13.355 88 ASP A CA 1
ATOM 695 C C . ASP A 1 88 ? 4.717 48.678 48.010 1.000 13.143 88 ASP A C 1
ATOM 696 O O . ASP A 1 88 ? 5.452 49.275 47.186 1.000 12.889 88 ASP A O 1
ATOM 701 N N . PRO A 1 89 ? 3.386 48.604 47.909 1.000 13.896 89 PRO A N 1
ATOM 702 C CA . PRO A 1 89 ? 2.688 49.208 46.744 1.000 14.413 89 PRO A CA 1
ATOM 703 C C . PRO A 1 89 ? 2.869 50.727 46.666 1.000 15.239 89 PRO A C 1
ATOM 704 O O . PRO A 1 89 ? 2.697 51.260 45.559 1.000 14.731 89 PRO A O 1
ATOM 708 N N . THR A 1 90 ? 3.204 51.386 47.763 1.000 15.630 90 THR A N 1
ATOM 709 C CA . THR A 1 90 ? 3.497 52.847 47.788 1.000 15.496 90 THR A CA 1
ATOM 710 C C . THR A 1 90 ? 4.914 53.168 47.362 1.000 15.510 90 THR A C 1
ATOM 711 O O . THR A 1 90 ? 5.189 54.399 47.312 1.000 16.329 90 THR A O 1
ATOM 715 N N A LYS A 1 91 ? 5.774 52.199 47.045 0.500 14.894 91 LYS A N 1
ATOM 716 N N B LYS A 1 91 ? 5.754 52.196 46.997 0.500 14.894 91 LYS A N 1
ATOM 717 C CA A LYS A 1 91 ? 7.175 52.497 46.646 0.500 16.228 91 LYS A CA 1
ATOM 718 C CA B LYS A 1 91 ? 7.172 52.526 46.677 0.500 16.236 91 LYS A CA 1
ATOM 719 C C A LYS A 1 91 ? 7.421 52.299 45.160 0.500 15.453 91 LYS A C 1
ATOM 720 C C B LYS A 1 91 ? 7.448 52.272 45.192 0.500 15.445 91 LYS A C 1
ATOM 721 O O A LYS A 1 91 ? 8.479 52.705 44.668 0.500 17.224 91 LYS A O 1
ATOM 722 O O B LYS A 1 91 ? 8.474 52.745 44.696 0.500 17.233 91 LYS A O 1
ATOM 733 N N . TYR A 1 92 ? 6.561 51.541 44.532 1.000 14.588 92 TYR A N 1
ATOM 734 C CA . TYR A 1 92 ? 6.727 51.155 43.111 1.000 15.669 92 TYR A CA 1
ATOM 735 C C . TYR A 1 92 ? 5.406 51.265 42.368 1.000 14.725 92 TYR A C 1
ATOM 736 O O . TYR A 1 92 ? 4.381 50.810 42.888 1.000 16.287 92 TYR A O 1
ATOM 745 N N . VAL A 1 93 ? 5.441 51.786 41.154 1.000 14.479 93 VAL A N 1
ATOM 746 C CA . VAL A 1 93 ? 4.379 51.552 40.155 1.000 14.420 93 VAL A CA 1
ATOM 747 C C . VAL A 1 93 ? 4.593 50.153 39.573 1.000 14.158 93 VAL A C 1
ATOM 748 O O . VAL A 1 93 ? 5.600 49.951 38.861 1.000 14.539 93 VAL A O 1
ATOM 752 N N . THR A 1 94 ? 3.803 49.154 39.934 1.000 14.953 94 THR A N 1
ATOM 753 C CA . THR A 1 94 ? 4.086 47.777 39.487 1.000 14.847 94 THR A CA 1
ATOM 754 C C . THR A 1 94 ? 3.577 47.589 38.062 1.000 15.548 94 THR A C 1
ATOM 755 O O . THR A 1 94 ? 2.790 48.375 37.529 1.000 15.523 94 THR A O 1
ATOM 759 N N . LEU A 1 95 ? 4.051 46.532 37.453 1.000 15.512 95 LEU A N 1
ATOM 760 C CA . LEU A 1 95 ? 3.805 46.285 36.018 1.000 15.986 95 LEU A CA 1
ATOM 761 C C . LEU A 1 95 ? 2.304 46.224 35.764 1.000 15.665 95 LEU A C 1
ATOM 762 O O . LEU A 1 95 ? 1.795 46.787 34.766 1.000 16.485 95 LEU A O 1
ATOM 767 N N . ASN A 1 96 ? 1.535 45.607 36.633 1.000 16.372 96 ASN A N 1
ATOM 768 C CA . ASN A 1 96 ? 0.066 45.545 36.496 1.000 15.955 96 ASN A CA 1
ATOM 769 C C . ASN A 1 96 ? -0.563 46.941 36.524 1.000 16.518 96 ASN A C 1
ATOM 770 O O . ASN A 1 96 ? -1.511 47.209 35.764 1.000 17.004 96 ASN A O 1
ATOM 775 N N . GLU A 1 97 ? -0.059 47.837 37.350 1.000 16.198 97 GLU A N 1
ATOM 776 C CA . GLU A 1 97 ? -0.632 49.214 37.398 1.000 16.214 97 GLU A CA 1
ATOM 777 C C . GLU A 1 97 ? -0.246 49.974 36.129 1.000 17.397 97 GLU A C 1
ATOM 778 O O . GLU A 1 97 ? -1.096 50.765 35.647 1.000 19.092 97 GLU A O 1
ATOM 784 N N . ALA A 1 98 ? 0.954 49.840 35.626 1.000 16.954 98 ALA A N 1
ATOM 785 C CA . ALA A 1 98 ? 1.379 50.493 34.382 1.000 18.026 98 ALA A CA 1
ATOM 786 C C . ALA A 1 98 ? 0.480 50.022 33.239 1.000 18.915 98 ALA A C 1
ATOM 787 O O . ALA A 1 98 ? 0.037 50.882 32.430 1.000 19.587 98 ALA A O 1
ATOM 789 N N . LEU A 1 99 ? 0.144 48.737 33.209 1.000 18.288 99 LEU A N 1
ATOM 790 C CA . LEU A 1 99 ? -0.744 48.209 32.143 1.000 18.563 99 LEU A CA 1
ATOM 791 C C . LEU A 1 99 ? -2.188 48.674 32.373 1.000 19.228 99 LEU A C 1
ATOM 792 O O . LEU A 1 99 ? -2.856 49.015 31.393 1.000 19.411 99 LEU A O 1
ATOM 797 N N . SER A 1 100 ? -2.614 48.772 33.631 1.000 19.719 100 SER A N 1
ATOM 798 C CA . SER A 1 100 ? -3.974 49.301 33.921 1.000 21.648 100 SER A CA 1
ATOM 799 C C . SER A 1 100 ? -4.091 50.739 33.385 1.000 21.980 100 SER A C 1
ATOM 800 O O . SER A 1 100 ? -5.136 51.059 32.804 1.000 24.490 100 SER A O 1
ATOM 803 N N . ALA A 1 101 ? -3.053 51.557 33.553 1.000 20.954 101 ALA A N 1
ATOM 804 C CA . ALA A 1 101 ? -3.085 52.972 33.103 1.000 22.771 101 ALA A CA 1
ATOM 805 C C . ALA A 1 101 ? -3.040 53.043 31.574 1.000 25.837 101 ALA A C 1
ATOM 806 O O . ALA A 1 101 ? -3.338 54.105 31.018 1.000 27.069 101 ALA A O 1
ATOM 808 N N . SER A 1 102 ? -2.644 51.950 30.931 1.000 24.536 102 SER A N 1
ATOM 809 C CA . SER A 1 102 ? -2.565 51.880 29.465 1.000 24.849 102 SER A CA 1
ATOM 810 C C . SER A 1 102 ? -3.815 51.184 28.936 1.000 24.599 102 SER A C 1
ATOM 811 O O . SER A 1 102 ? -3.820 50.862 27.758 1.000 27.544 102 SER A O 1
ATOM 814 N N . GLY A 1 103 ? -4.838 50.943 29.747 1.000 24.292 103 GLY A N 1
ATOM 815 C CA . GLY A 1 103 ? -6.127 50.380 29.321 1.000 24.940 103 GLY A CA 1
ATOM 816 C C . GLY A 1 103 ? -6.393 48.907 29.514 1.000 25.718 103 GLY A C 1
ATOM 817 O O . GLY A 1 103 ? -7.415 48.392 28.964 1.000 27.410 103 GLY A O 1
ATOM 818 N N . TYR A 1 104 ? -5.597 48.236 30.327 1.000 21.840 104 TYR A N 1
ATOM 819 C CA . TYR A 1 104 ? -5.731 46.784 30.513 1.000 21.623 104 TYR A CA 1
ATOM 820 C C . TYR A 1 104 ? -6.499 46.470 31.777 1.000 21.717 104 TYR A C 1
ATOM 821 O O . TYR A 1 104 ? -6.337 47.174 32.798 1.000 23.168 104 TYR A O 1
ATOM 830 N N . HIS A 1 105 ? -7.219 45.357 31.737 1.000 20.860 105 HIS A N 1
ATOM 831 C CA . HIS A 1 105 ? -7.737 44.654 32.903 1.000 20.376 105 HIS A CA 1
ATOM 832 C C . HIS A 1 105 ? -6.646 43.684 33.355 1.000 20.516 105 HIS A C 1
ATOM 833 O O . HIS A 1 105 ? -6.126 42.988 32.449 1.000 20.335 105 HIS A O 1
ATOM 840 N N . THR A 1 106 ? -6.384 43.591 34.653 1.000 19.602 106 THR A N 1
ATOM 841 C CA . THR A 1 106 ? -5.268 42.748 35.104 1.000 18.527 106 THR A CA 1
ATOM 842 C C . THR A 1 106 ? -5.737 41.572 35.964 1.000 18.172 106 THR A C 1
ATOM 843 O O . THR A 1 106 ? -6.607 41.737 36.824 1.000 18.828 106 THR A O 1
ATOM 847 N N . GLY A 1 107 ? -4.984 40.467 35.893 1.000 17.186 107 GLY A N 1
ATOM 848 C CA . GLY A 1 107 ? -5.221 39.306 36.763 1.000 16.620 107 GLY A CA 1
ATOM 849 C C . GLY A 1 107 ? -3.935 38.640 37.122 1.000 16.459 107 GLY A C 1
ATOM 850 O O . GLY A 1 107 ? -3.054 38.537 36.233 1.000 15.957 107 GLY A O 1
ATOM 851 N N . ILE A 1 108 ? -3.906 38.102 38.346 1.000 16.584 108 ILE A N 1
ATOM 852 C CA . ILE A 1 108 ? -2.869 37.095 38.710 1.000 15.996 108 ILE A CA 1
ATOM 853 C C . ILE A 1 108 ? -3.587 35.821 39.065 1.000 16.134 108 ILE A C 1
ATOM 854 O O . ILE A 1 108 ? -4.543 35.867 39.854 1.000 17.279 108 ILE A O 1
ATOM 859 N N . VAL A 1 109 ? -3.147 34.719 38.462 1.000 16.721 109 VAL A N 1
ATOM 860 C CA . VAL A 1 109 ? -3.498 33.365 38.895 1.000 16.592 109 VAL A CA 1
ATOM 861 C C . VAL A 1 109 ? -2.241 32.766 39.553 1.000 15.672 109 VAL A C 1
ATOM 862 O O . VAL A 1 109 ? -1.345 32.439 38.831 1.000 15.820 109 VAL A O 1
ATOM 866 N N . GLY A 1 110 ? -2.216 32.714 40.879 1.000 15.437 110 GLY A N 1
ATOM 867 C CA . GLY A 1 110 ? -1.140 31.985 41.570 1.000 14.781 110 GLY A CA 1
ATOM 868 C C . GLY A 1 110 ? -0.159 32.767 42.429 1.000 14.577 110 GLY A C 1
ATOM 869 O O . GLY A 1 110 ? -0.537 33.671 43.164 1.000 13.773 110 GLY A O 1
ATOM 870 N N . LYS A 1 111 ? 1.076 32.256 42.406 1.000 14.144 111 LYS A N 1
ATOM 871 C CA . LYS A 1 111 ? 2.071 32.549 43.462 1.000 12.915 111 LYS A CA 1
ATOM 872 C C . LYS A 1 111 ? 2.511 34.008 43.433 1.000 11.787 111 LYS A C 1
ATOM 873 O O . LYS A 1 111 ? 2.833 34.522 42.378 1.000 14.011 111 LYS A O 1
ATOM 879 N N . TRP A 1 112 ? 2.574 34.668 44.590 1.000 12.307 112 TRP A N 1
ATOM 880 C CA . TRP A 1 112 ? 3.063 36.072 44.641 1.000 11.807 112 TRP A CA 1
ATOM 881 C C . TRP A 1 112 ? 4.478 36.092 45.222 1.000 11.070 112 TRP A C 1
ATOM 882 O O . TRP A 1 112 ? 5.400 36.507 44.513 1.000 11.782 112 TRP A O 1
ATOM 893 N N . HIS A 1 113 ? 4.604 35.699 46.484 1.000 11.905 113 HIS A N 1
ATOM 894 C CA . HIS A 1 113 ? 5.926 35.610 47.159 1.000 11.208 113 HIS A CA 1
ATOM 895 C C . HIS A 1 113 ? 6.607 36.980 47.254 1.000 12.024 113 HIS A C 1
ATOM 896 O O . HIS A 1 113 ? 7.833 36.998 47.290 1.000 11.391 113 HIS A O 1
ATOM 903 N N . LEU A 1 114 ? 5.824 38.060 47.331 1.000 11.468 114 LEU A N 1
ATOM 904 C CA . LEU A 1 114 ? 6.394 39.424 47.526 1.000 11.210 114 LEU A CA 1
ATOM 905 C C . LEU A 1 114 ? 5.924 39.977 48.879 1.000 11.621 114 LEU A C 1
ATOM 906 O O . LEU A 1 114 ? 6.266 41.117 49.174 1.000 11.239 114 LEU A O 1
ATOM 911 N N . ASP A 1 115 ? 5.131 39.199 49.622 1.000 12.223 115 ASP A N 1
ATOM 912 C CA . 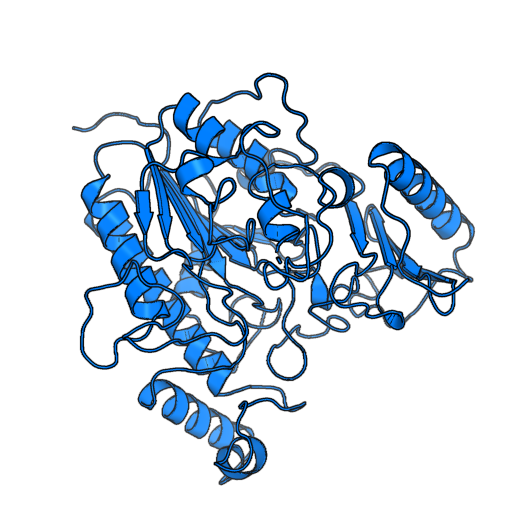ASP A 1 115 ? 4.779 39.490 51.021 1.000 12.158 115 ASP A CA 1
ATOM 913 C C . ASP A 1 115 ? 4.483 38.155 51.705 1.000 12.914 115 ASP A C 1
ATOM 914 O O . ASP A 1 115 ? 3.722 37.378 51.137 1.000 13.519 115 ASP A O 1
ATOM 919 N N . THR A 1 116 ? 5.134 37.915 52.865 1.000 12.448 116 THR A N 1
ATOM 920 C CA . THR A 1 116 ? 4.848 36.681 53.686 1.000 13.075 116 THR A CA 1
ATOM 921 C C . THR A 1 116 ? 4.188 37.083 54.999 1.000 14.284 116 THR A C 1
ATOM 922 O O . THR A 1 116 ? 4.005 36.145 55.795 1.000 14.689 116 THR A O 1
ATOM 926 N N . ASP A 1 117 ? 3.709 38.331 55.125 1.000 15.063 117 ASP A N 1
ATOM 927 C CA . ASP A 1 117 ? 2.814 38.687 56.265 1.000 16.418 117 ASP A CA 1
ATOM 928 C C . ASP A 1 117 ? 1.387 38.470 55.851 1.000 17.593 117 ASP A C 1
ATOM 929 O O . ASP A 1 117 ? 0.935 39.113 54.900 1.000 19.693 117 ASP A O 1
ATOM 934 N N . PHE A 1 118 ? 0.734 37.467 56.389 1.000 18.190 118 PHE A N 1
ATOM 935 C CA . PHE A 1 118 ? -0.671 37.151 56.071 1.000 19.171 118 PHE A CA 1
ATOM 936 C C . PHE A 1 118 ? -1.545 37.694 57.184 1.000 21.254 118 PHE A C 1
ATOM 937 O O . PHE A 1 118 ? -2.782 37.625 56.970 1.000 27.341 118 PHE A O 1
ATOM 945 N N . LYS A 1 119 ? -0.998 38.304 58.201 1.000 21.234 119 LYS A N 1
ATOM 946 C CA . LYS A 1 119 ? -1.892 38.878 59.262 1.000 24.064 119 LYS A CA 1
ATOM 947 C C . LYS A 1 119 ? -2.576 40.095 58.699 1.000 23.817 119 LYS A C 1
ATOM 948 O O . LYS A 1 119 ? -3.737 40.275 59.030 1.000 26.461 119 LYS A O 1
ATOM 954 N N . LEU A 1 120 ? -1.837 40.939 57.956 1.000 20.210 120 LEU A N 1
ATOM 955 C CA . LEU A 1 120 ? -2.301 42.179 57.324 1.000 21.283 120 LEU A CA 1
ATOM 956 C C . LEU A 1 120 ? -2.171 42.136 55.779 1.000 20.157 120 LEU A C 1
ATOM 957 O O . LEU A 1 120 ? -3.056 42.557 55.003 1.000 21.373 120 LEU A O 1
ATOM 962 N N . ASN A 1 121 ? -1.057 41.631 55.300 1.000 18.816 121 ASN A N 1
ATOM 963 C CA . ASN A 1 121 ? -0.827 41.372 53.863 1.000 17.808 121 ASN A CA 1
ATOM 964 C C . ASN A 1 121 ? -0.921 42.674 53.062 1.000 17.470 121 ASN A C 1
ATOM 965 O O . ASN A 1 121 ? -1.482 42.665 51.953 1.000 19.033 121 ASN A O 1
ATOM 970 N N . LYS A 1 122 ? -0.277 43.729 53.566 1.000 17.736 122 LYS A N 1
ATOM 971 C CA . LYS A 1 122 ? -0.253 45.052 52.885 1.000 19.033 122 LYS A CA 1
ATOM 972 C C . LYS A 1 122 ? 0.546 45.006 51.576 1.000 17.004 122 LYS A C 1
ATOM 973 O O . LYS A 1 122 ? 0.457 45.978 50.827 1.000 16.834 122 LYS A O 1
ATOM 979 N N . GLY A 1 123 ? 1.349 43.961 51.351 1.000 14.866 123 GLY A N 1
ATOM 980 C CA . GLY A 1 123 ? 2.040 43.841 50.067 1.000 14.401 123 GLY A CA 1
ATOM 981 C C . GLY A 1 123 ? 1.600 42.695 49.191 1.000 14.131 123 GLY A C 1
ATOM 982 O O . GLY A 1 123 ? 2.369 42.346 48.294 1.000 14.081 123 GLY A O 1
ATOM 983 N N . GLY A 1 124 ? 0.416 42.148 49.442 1.000 13.682 124 GLY A N 1
ATOM 984 C CA . GLY A 1 124 ? -0.135 41.100 48.572 1.000 13.990 124 GLY A CA 1
ATOM 985 C C . GLY A 1 124 ? -0.596 41.659 47.242 1.000 13.939 124 GLY A C 1
ATOM 986 O O . GLY A 1 124 ? -0.599 42.903 47.026 1.000 14.653 124 GLY A O 1
ATOM 987 N N . PRO A 1 125 ? -0.977 40.770 46.301 1.000 14.242 125 PRO A N 1
ATOM 988 C CA . PRO A 1 125 ? -1.269 41.250 44.962 1.000 14.630 125 PRO A CA 1
ATOM 989 C C . PRO A 1 125 ? -2.490 42.157 44.876 1.000 15.404 125 PRO A C 1
ATOM 990 O O . PRO A 1 125 ? -2.556 43.033 43.981 1.000 15.578 125 PRO A O 1
ATOM 994 N N . LYS A 1 126 ? -3.488 41.965 45.759 1.000 16.412 126 LYS A N 1
ATOM 995 C CA . LYS A 1 126 ? -4.688 42.848 45.760 1.000 18.607 126 LYS A CA 1
ATOM 996 C C . LYS A 1 126 ? -4.213 44.257 46.146 1.000 16.805 126 LYS A C 1
ATOM 997 O O . LYS A 1 126 ? -4.623 45.255 45.515 1.000 17.396 126 LYS A O 1
ATOM 1003 N N . ALA A 1 127 ? -3.306 44.337 47.120 1.000 16.369 127 ALA A N 1
ATOM 1004 C CA . ALA A 1 127 ? -2.788 45.651 47.574 1.000 15.648 127 ALA A CA 1
ATOM 1005 C C . ALA A 1 127 ? -1.978 46.325 46.462 1.000 15.996 127 ALA A C 1
ATOM 1006 O O . ALA A 1 127 ? -1.854 47.553 46.491 1.000 16.401 127 ALA A O 1
ATOM 1008 N N . HIS A 1 128 ? -1.437 45.529 45.538 1.000 15.148 128 HIS A N 1
ATOM 1009 C CA . HIS A 1 128 ? -0.643 46.076 44.405 1.000 14.785 128 HIS A CA 1
ATOM 1010 C C . HIS A 1 128 ? -1.557 46.471 43.240 1.000 15.872 128 HIS A C 1
ATOM 1011 O O . HIS A 1 128 ? -1.018 46.904 42.220 1.000 15.548 128 HIS A O 1
ATOM 1018 N N . GLY A 1 129 ? -2.868 46.272 43.378 1.000 16.310 129 GLY A N 1
ATOM 1019 C CA . GLY A 1 129 ? -3.813 46.781 42.362 1.000 16.765 129 GLY A CA 1
ATOM 1020 C C . GLY A 1 129 ? -4.280 45.787 41.313 1.000 18.153 129 GLY A C 1
ATOM 1021 O O . GLY A 1 129 ? -4.993 46.218 40.404 1.000 18.830 129 GLY A O 1
ATOM 1022 N N . PHE A 1 130 ? -3.930 44.509 41.432 1.000 17.547 130 PHE A N 1
ATOM 1023 C CA . PHE A 1 130 ? -4.448 43.550 40.443 1.000 17.714 130 PHE A CA 1
ATOM 1024 C C . PHE A 1 130 ? -5.986 43.541 40.516 1.000 19.221 130 PHE A C 1
ATOM 1025 O O . PHE A 1 130 ? -6.588 43.504 41.582 1.000 19.334 130 PHE A O 1
ATOM 1033 N N . ASN A 1 131 ? -6.619 43.570 39.356 1.000 19.965 131 ASN A N 1
ATOM 1034 C CA . ASN A 1 131 ? -8.111 43.560 39.339 1.000 21.512 131 ASN A CA 1
ATOM 1035 C C . ASN A 1 131 ? -8.675 42.203 39.810 1.000 20.929 131 ASN A C 1
ATOM 1036 O O . ASN A 1 131 ? -9.723 42.186 40.503 1.000 23.318 131 ASN A O 1
ATOM 1041 N N . GLU A 1 132 ? -8.077 41.098 39.422 1.000 19.867 132 GLU A N 1
ATOM 1042 C CA . GLU A 1 132 ? -8.477 39.730 39.766 1.000 19.247 132 GLU A CA 1
ATOM 1043 C C . GLU A 1 132 ? -7.266 39.065 40.414 1.000 18.639 132 GLU A C 1
ATOM 1044 O O . GLU A 1 132 ? -6.178 39.161 39.852 1.000 17.465 132 GLU A O 1
ATOM 1050 N N . VAL A 1 133 ? -7.521 38.427 41.553 1.000 18.912 133 VAL A N 1
ATOM 1051 C CA . VAL A 1 133 ? -6.469 37.716 42.317 1.000 17.829 133 VAL A CA 1
ATOM 1052 C C . VAL A 1 133 ? -6.991 36.306 42.580 1.000 18.609 133 VAL A C 1
ATOM 1053 O O . VAL A 1 133 ? -7.912 36.149 43.447 1.000 19.986 133 VAL A O 1
ATOM 1057 N N . ILE A 1 134 ? -6.497 35.340 41.808 1.000 18.134 134 ILE A N 1
ATOM 1058 C CA . ILE A 1 134 ? -7.139 34.010 41.740 1.000 18.743 134 ILE A CA 1
ATOM 1059 C C . ILE A 1 134 ? -6.196 32.951 42.330 1.000 18.187 134 ILE A C 1
ATOM 1060 O O . ILE A 1 134 ? -5.136 32.722 41.709 1.000 17.200 134 ILE A O 1
ATOM 1065 N N . GLY A 1 135 ? -6.530 32.357 43.472 1.000 18.576 135 GLY A N 1
ATOM 1066 C CA . GLY A 1 135 ? -5.688 31.278 44.039 1.000 17.389 135 GLY A CA 1
ATOM 1067 C C . GLY A 1 135 ? -4.259 31.702 44.381 1.000 17.319 135 GLY A C 1
ATOM 1068 O O . GLY A 1 135 ? -3.320 30.932 44.128 1.000 17.014 135 GLY A O 1
ATOM 1069 N N . THR A 1 136 ? -4.095 32.886 44.882 1.000 16.357 136 THR A N 1
ATOM 1070 C CA . THR A 1 136 ? -2.774 33.305 45.418 1.000 15.686 136 THR A CA 1
ATOM 1071 C C . THR A 1 136 ? -2.582 32.627 46.790 1.000 16.325 136 THR A C 1
ATOM 1072 O O . THR A 1 136 ? -3.571 32.249 47.462 1.000 17.229 136 THR A O 1
ATOM 1076 N N . GLU A 1 137 ? -1.372 32.637 47.318 1.000 15.365 137 GLU A N 1
ATOM 1077 C CA . GLU A 1 137 ? -1.108 31.975 48.603 1.000 15.403 137 GLU A CA 1
ATOM 1078 C C . GLU A 1 137 ? -1.752 32.770 49.740 1.000 16.161 137 GLU A C 1
ATOM 1079 O O . GLU A 1 137 ? -1.720 33.990 49.793 1.000 16.894 137 GLU A O 1
ATOM 1085 N N . SER A 1 138 ? -2.297 32.031 50.698 1.000 16.867 138 SER A N 1
ATOM 1086 C CA . SER A 1 138 ? -2.832 32.612 51.956 1.000 17.726 138 SER A CA 1
ATOM 1087 C C . SER A 1 138 ? -1.994 32.276 53.161 1.000 18.147 138 SER A C 1
ATOM 1088 O O . SER A 1 138 ? -2.369 32.668 54.298 1.000 19.638 138 SER A O 1
ATOM 1091 N N . GLU A 1 139 ? -0.925 31.532 52.968 1.000 17.931 139 GLU A N 1
ATOM 1092 C CA . GLU A 1 139 ? 0.043 31.297 54.031 1.000 19.395 139 GLU A CA 1
ATOM 1093 C C . GLU A 1 139 ? 1.358 30.950 53.341 1.000 17.513 139 GLU A C 1
ATOM 1094 O O . GLU A 1 139 ? 1.421 30.812 52.114 1.000 17.000 139 GLU A O 1
ATOM 1100 N N . TYR A 1 140 ? 2.397 30.874 54.162 1.000 16.252 140 TYR A N 1
ATOM 1101 C CA . TYR A 1 140 ? 3.740 30.613 53.625 1.000 15.346 140 TYR A CA 1
ATOM 1102 C C . TYR A 1 140 ? 3.725 29.293 52.850 1.000 15.569 140 TYR A C 1
ATOM 1103 O O . TYR A 1 140 ? 3.358 28.262 53.432 1.000 16.238 140 TYR A O 1
ATOM 1112 N N . ILE A 1 141 ? 4.171 29.305 51.594 1.000 14.736 141 ILE A N 1
ATOM 1113 C CA . ILE A 1 141 ? 4.011 28.149 50.685 1.000 15.175 141 ILE A CA 1
ATOM 1114 C C . ILE A 1 141 ? 4.905 27.012 51.174 1.000 17.427 141 ILE A C 1
ATOM 1115 O O . ILE A 1 141 ? 4.460 25.867 51.196 1.000 17.521 141 ILE A O 1
ATOM 1120 N N . ALA A 1 142 ? 6.148 27.320 51.510 1.000 19.496 142 ALA A N 1
ATOM 1121 C CA . ALA A 1 142 ? 7.073 26.322 52.123 1.000 20.233 142 ALA A CA 1
ATOM 1122 C C . ALA A 1 142 ? 7.135 25.145 51.129 1.000 19.178 142 ALA A C 1
ATOM 1123 O O . ALA A 1 142 ? 7.357 25.336 49.929 1.000 18.714 142 ALA A O 1
ATOM 1125 N N . ASP A 1 143 ? 6.881 23.919 51.578 1.000 20.256 143 ASP A N 1
ATOM 1126 C CA . ASP A 1 143 ? 7.095 22.776 50.648 1.000 20.032 143 ASP A CA 1
ATOM 1127 C C . ASP A 1 143 ? 5.816 22.450 49.868 1.000 18.520 143 ASP A C 1
ATOM 1128 O O . ASP A 1 143 ? 5.797 21.449 49.089 1.000 20.751 143 ASP A O 1
ATOM 1133 N N . GLY A 1 144 ? 4.814 23.321 49.978 1.000 16.628 144 GLY A N 1
ATOM 1134 C CA . GLY A 1 144 ? 3.637 23.236 49.092 1.000 16.923 144 GLY A CA 1
ATOM 1135 C C . GLY A 1 144 ? 2.571 22.196 49.355 1.000 16.931 144 GLY A C 1
ATOM 1136 O O . GLY A 1 144 ? 2.743 21.399 50.274 1.000 19.861 144 GLY A O 1
ATOM 1137 N N . ASP A 1 145 ? 1.470 22.288 48.608 1.000 17.485 145 ASP A N 1
ATOM 1138 C CA . ASP A 1 145 ? 0.369 21.292 48.669 1.000 19.559 145 ASP A CA 1
ATOM 1139 C C . ASP A 1 145 ? -0.284 21.340 47.284 1.000 18.747 145 ASP A C 1
ATOM 1140 O O . ASP A 1 145 ? -0.929 22.351 46.994 1.000 19.847 145 ASP A O 1
ATOM 1145 N N . TYR A 1 146 ? -0.163 20.282 46.486 1.000 19.745 146 TYR A N 1
ATOM 1146 C CA . TYR A 1 146 ? -0.615 20.338 45.071 1.000 18.672 146 TYR A CA 1
ATOM 1147 C C . TYR A 1 146 ? -1.977 19.670 44.821 1.000 20.421 146 TYR A C 1
ATOM 1148 O O . TYR A 1 146 ? -2.392 19.625 43.666 1.000 19.778 146 TYR A O 1
ATOM 1157 N N . PHE A 1 147 ? -2.634 19.190 45.871 1.000 22.098 147 PHE A N 1
ATOM 1158 C CA . PHE A 1 147 ? -3.948 18.505 45.731 1.000 23.884 147 PHE A CA 1
ATOM 1159 C C . PHE A 1 147 ? -4.992 19.183 46.574 1.000 23.503 147 PHE A C 1
ATOM 1160 O O . PHE A 1 147 ? -4.760 19.491 47.754 1.000 26.814 147 PHE A O 1
ATOM 1168 N N . PHE A 1 148 ? -6.169 19.333 45.988 1.000 23.907 148 PHE A N 1
ATOM 1169 C CA . PHE A 1 148 ? -7.328 20.006 46.622 1.000 23.793 148 PHE A CA 1
ATOM 1170 C C . PHE A 1 148 ? -7.775 19.186 47.803 1.000 25.676 148 PHE A C 1
ATOM 1171 O O . PHE A 1 148 ? -7.828 17.951 47.726 1.000 25.424 148 PHE A O 1
ATOM 1179 N N . PRO A 1 149 ? -8.122 19.792 48.934 1.000 26.194 149 PRO A N 1
ATOM 1180 C CA . PRO A 1 149 ? -8.042 21.208 49.252 1.000 25.473 149 PRO A CA 1
ATOM 1181 C C . PRO A 1 149 ? -6.571 21.643 49.448 1.000 24.226 149 PRO A C 1
ATOM 1182 O O . PRO A 1 149 ? -5.784 20.933 50.049 1.000 24.827 149 PRO A O 1
ATOM 1186 N N . TYR A 1 150 ? -6.272 22.772 48.827 1.000 22.426 150 TYR A N 1
ATOM 1187 C CA . TYR A 1 150 ? -4.890 23.328 48.800 1.000 21.911 150 TYR A CA 1
ATOM 1188 C C . TYR A 1 150 ? -4.594 24.027 50.113 1.000 20.193 150 TYR A C 1
ATOM 1189 O O . TYR A 1 150 ? -5.142 25.150 50.328 1.000 22.337 150 TYR A O 1
ATOM 1198 N N . SER A 1 151 ? -3.737 23.448 50.934 1.000 21.098 151 SER A N 1
ATOM 1199 C CA . SER A 1 151 ? -3.522 23.954 52.311 1.000 22.367 151 SER A CA 1
ATOM 1200 C C . SER A 1 151 ? -2.914 25.371 52.296 1.000 22.357 151 SER A C 1
ATOM 1201 O O . SER A 1 151 ? -3.034 26.072 53.336 1.000 21.910 151 SER A O 1
ATOM 1204 N N . LYS A 1 152 ? -2.292 25.769 51.180 1.000 20.084 152 LYS A N 1
ATOM 1205 C CA . LYS A 1 152 ? -1.636 27.099 51.181 1.000 18.955 152 LYS A CA 1
ATOM 1206 C C . LYS A 1 152 ? -2.493 28.137 50.469 1.000 18.785 152 LYS A C 1
ATOM 1207 O O . LYS A 1 152 ? -1.992 29.258 50.234 1.000 16.861 152 LYS A O 1
ATOM 1213 N N . ILE A 1 153 ? -3.667 27.762 49.970 1.000 18.911 153 ILE A N 1
ATOM 1214 C CA . ILE A 1 153 ? -4.506 28.617 49.106 1.000 19.010 153 ILE A CA 1
ATOM 1215 C C . ILE A 1 153 ? -5.948 28.579 49.602 1.000 21.300 153 ILE A C 1
ATOM 1216 O O . ILE A 1 153 ? -6.758 27.876 49.006 1.000 21.960 153 ILE A O 1
ATOM 1221 N N . ALA A 1 154 ? -6.241 29.384 50.599 1.000 20.856 154 ALA A N 1
ATOM 1222 C CA . ALA A 1 154 ? -7.609 29.365 51.191 1.000 22.613 154 ALA A CA 1
ATOM 1223 C C . ALA A 1 154 ? -8.613 29.788 50.131 1.000 22.815 154 ALA A C 1
ATOM 1224 O O . ALA A 1 154 ? -9.837 29.400 50.251 1.000 22.998 154 ALA A O 1
ATOM 1226 N N . SER A 1 155 ? -8.248 30.695 49.237 1.000 22.726 155 SER A N 1
ATOM 1227 C CA . SER A 1 155 ? -9.206 31.324 48.287 1.000 23.272 155 SER A CA 1
ATOM 1228 C C . SER A 1 155 ? -9.686 30.340 47.233 1.000 25.862 155 SER A C 1
ATOM 1229 O O . SER A 1 155 ? -10.691 30.685 46.561 1.000 29.124 155 SER A O 1
ATOM 1232 N N . PHE A 1 156 ? -9.101 29.142 47.180 1.000 25.077 156 PHE A N 1
ATOM 1233 C CA . PHE A 1 156 ? -9.654 28.067 46.318 1.000 26.620 156 PHE A CA 1
ATOM 1234 C C . PHE A 1 156 ? -10.541 27.241 47.256 1.000 27.271 156 PHE A C 1
ATOM 1235 O O . PHE A 1 156 ? -10.183 26.102 47.556 1.000 26.810 156 PHE A O 1
ATOM 1243 N N . ASP A 1 157 ? -11.638 27.838 47.734 1.000 31.000 157 ASP A N 1
ATOM 1244 C CA . ASP A 1 157 ? -12.526 27.177 48.722 1.000 34.712 157 ASP A CA 1
ATOM 1245 C C . ASP A 1 157 ? -13.308 26.074 48.022 1.000 36.902 157 ASP A C 1
ATOM 1246 O O . ASP A 1 157 ? -13.761 25.153 48.707 1.000 36.518 157 ASP A O 1
ATOM 1251 N N . LYS A 1 158 ? -13.438 26.190 46.705 1.000 34.599 158 LYS A N 1
ATOM 1252 C CA . LYS A 1 158 ? -14.198 25.198 45.917 1.000 37.672 158 LYS A CA 1
ATOM 1253 C C . LYS A 1 158 ? -13.241 24.439 45.005 1.000 34.054 158 LYS A C 1
ATOM 1254 O O . LYS A 1 158 ? -12.267 25.031 44.543 1.000 30.596 158 LYS A O 1
ATOM 1260 N N . GLY A 1 159 ? -13.521 23.162 44.788 1.000 31.757 159 GLY A N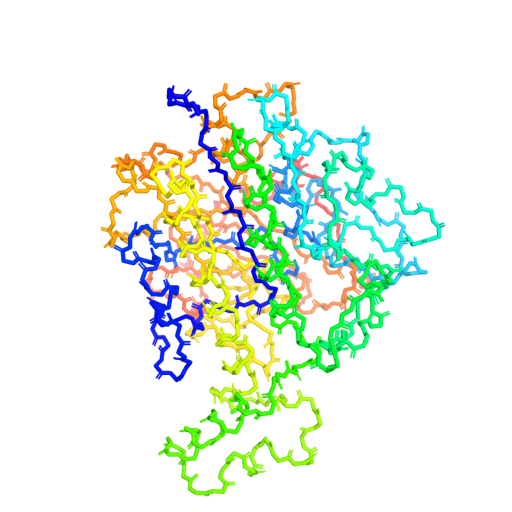 1
ATOM 1261 C CA . GLY A 1 159 ? -12.687 22.355 43.890 1.000 30.595 159 GLY A CA 1
ATOM 1262 C C . GLY A 1 159 ? -13.223 20.946 43.803 1.000 32.145 159 GLY A C 1
ATOM 1263 O O . GLY A 1 159 ? -14.088 20.597 44.617 1.000 34.985 159 GLY A O 1
ATOM 1264 N N . THR A 1 160 ? -12.714 20.171 42.856 1.000 28.712 160 THR A N 1
ATOM 1265 C CA . THR A 1 160 ? -13.156 18.773 42.717 1.000 28.837 160 THR A CA 1
ATOM 1266 C C . THR A 1 160 ? -12.250 17.886 43.560 1.000 29.452 160 THR A C 1
ATOM 1267 O O . THR A 1 160 ? -11.079 18.244 43.831 1.000 29.307 160 THR A O 1
ATOM 1271 N N . ALA A 1 161 ? -12.774 16.734 43.964 1.000 29.147 161 ALA A N 1
ATOM 1272 C CA . ALA A 1 161 ? -11.995 15.697 44.672 1.000 30.884 161 ALA A CA 1
ATOM 1273 C C . ALA A 1 161 ? -10.636 15.459 44.003 1.000 30.801 161 ALA A C 1
ATOM 1274 O O . ALA A 1 161 ? -10.629 15.117 42.804 1.000 30.727 161 ALA A O 1
ATOM 1276 N N . ASN A 1 162 ? -9.591 15.632 44.794 1.000 33.472 162 ASN A N 1
ATOM 1277 C CA . ASN A 1 162 ? -8.168 15.345 44.463 1.000 34.304 162 ASN A CA 1
ATOM 1278 C C . ASN A 1 162 ? -7.706 16.106 43.216 1.000 30.891 162 ASN A C 1
ATOM 1279 O O . ASN A 1 162 ? -6.835 15.586 42.491 1.000 32.238 162 ASN A O 1
ATOM 1284 N N . GLU A 1 163 ? -8.277 17.289 42.969 1.000 27.891 163 GLU A N 1
ATOM 1285 C CA . GLU A 1 163 ? -7.933 18.149 41.829 1.000 25.433 163 GLU A CA 1
ATOM 1286 C C . GLU A 1 163 ? -6.428 18.453 41.975 1.000 23.657 163 GLU A C 1
ATOM 1287 O O . GLU A 1 163 ? -5.967 18.616 43.110 1.000 24.317 163 GLU A O 1
ATOM 1293 N N . TYR A 1 164 ? -5.706 18.546 40.874 1.000 23.326 164 TYR A N 1
ATOM 1294 C CA . TYR A 1 164 ? -4.280 18.915 40.922 1.000 21.477 164 TYR A CA 1
ATOM 1295 C C . TYR A 1 164 ? -4.100 20.387 40.607 1.000 19.876 164 TYR A C 1
ATOM 1296 O O . TYR A 1 164 ? -4.688 20.988 39.687 1.000 19.557 164 TYR A O 1
ATOM 1305 N N . LEU A 1 165 ? -3.187 21.007 41.380 1.000 19.349 165 LEU A N 1
ATOM 1306 C CA . LEU A 1 165 ? -3.115 22.467 41.408 1.000 19.399 165 LEU A CA 1
ATOM 1307 C C . LEU A 1 165 ? -2.751 23.021 40.035 1.000 19.576 165 LEU A C 1
ATOM 1308 O O . LEU A 1 165 ? -3.341 24.060 39.653 1.000 18.914 165 LEU A O 1
ATOM 1313 N N . THR A 1 166 ? -1.803 22.425 39.319 1.000 18.955 166 THR A N 1
ATOM 1314 C CA . THR A 1 166 ? -1.418 22.987 37.997 1.000 18.851 166 THR A CA 1
ATOM 1315 C C . THR A 1 166 ? -2.648 22.970 37.036 1.000 18.513 166 THR A C 1
ATOM 1316 O O . THR A 1 166 ? -2.855 23.905 36.289 1.000 18.552 166 THR A O 1
ATOM 1320 N N . ASP A 1 167 ? -3.416 21.906 37.140 1.000 20.064 167 ASP A N 1
ATOM 1321 C CA . ASP A 1 167 ? -4.636 21.791 36.314 1.000 21.553 167 ASP A CA 1
ATOM 1322 C C . ASP A 1 167 ? -5.655 22.867 36.690 1.000 20.329 167 ASP A C 1
ATOM 1323 O O . ASP A 1 167 ? -6.270 23.507 35.743 1.000 21.318 167 ASP A O 1
ATOM 1328 N N . ARG A 1 168 ? -5.858 23.120 37.980 1.000 21.144 168 ARG A N 1
ATOM 1329 C CA . ARG A 1 168 ? -6.723 24.217 38.476 1.000 21.353 168 ARG A CA 1
ATOM 1330 C C . ARG A 1 168 ? -6.206 25.541 37.959 1.000 20.655 168 ARG A C 1
ATOM 1331 O O . ARG A 1 168 ? -7.000 26.358 37.442 1.000 20.603 168 ARG A O 1
ATOM 1339 N N . GLN A 1 169 ? -4.910 25.841 38.133 1.000 19.596 169 GLN A N 1
ATOM 1340 C CA . GLN A 1 169 ? -4.447 27.171 37.751 1.000 18.744 169 GLN A CA 1
ATOM 1341 C C . GLN A 1 169 ? -4.622 27.409 36.245 1.000 18.724 169 GLN A C 1
ATOM 1342 O O . GLN A 1 169 ? -5.055 28.489 35.846 1.000 20.468 169 GLN A O 1
ATOM 1348 N N . CYS A 1 170 ? -4.370 26.409 35.402 1.000 19.543 170 CYS A N 1
ATOM 1349 C CA . CYS A 1 170 ? -4.526 26.509 33.929 1.000 20.060 170 CYS A CA 1
ATOM 1350 C C . CYS A 1 170 ? -6.014 26.648 33.549 1.000 20.767 170 CYS A C 1
ATOM 1351 O O . CYS A 1 170 ? -6.328 27.443 32.629 1.000 21.398 170 CYS A O 1
ATOM 1354 N N . ALA A 1 171 ? -6.906 25.959 34.236 1.000 22.250 171 ALA A N 1
ATOM 1355 C CA . ALA A 1 171 ? -8.367 26.141 34.013 1.000 22.672 171 ALA A CA 1
ATOM 1356 C C . ALA A 1 171 ? -8.789 27.557 34.408 1.000 23.216 171 ALA A C 1
ATOM 1357 O O . ALA A 1 171 ? -9.608 28.162 33.677 1.000 24.567 171 ALA A O 1
ATOM 1359 N N . GLU A 1 172 ? -8.255 28.092 35.507 1.000 22.044 172 GLU A N 1
ATOM 1360 C CA . GLU A 1 172 ? -8.560 29.473 35.917 1.000 22.366 172 GLU A CA 1
ATOM 1361 C C . GLU A 1 172 ? -8.044 30.431 34.863 1.000 21.925 172 GLU A C 1
ATOM 1362 O O . GLU A 1 172 ? -8.697 31.470 34.641 1.000 23.672 172 GLU A O 1
ATOM 1368 N N . ALA A 1 173 ? -6.855 30.203 34.285 1.000 21.643 173 ALA A N 1
ATOM 1369 C CA . ALA A 1 173 ? -6.323 30.997 33.176 1.000 21.960 173 ALA A CA 1
ATOM 1370 C C . ALA A 1 173 ? -7.346 30.981 32.028 1.000 22.533 173 ALA A C 1
ATOM 1371 O O . ALA A 1 173 ? -7.629 32.048 31.470 1.000 21.729 173 ALA A O 1
ATOM 1373 N N . ASN A 1 174 ? -7.759 29.803 31.574 1.000 23.029 174 ASN A N 1
ATOM 1374 C CA . ASN A 1 174 ? -8.702 29.800 30.408 1.000 24.614 174 ASN A CA 1
ATOM 1375 C C . ASN A 1 174 ? -9.961 30.596 30.723 1.000 24.335 174 ASN A C 1
ATOM 1376 O O . ASN A 1 174 ? -10.482 31.315 29.819 1.000 24.028 174 ASN A O 1
ATOM 1381 N N . ALA A 1 175 ? -10.517 30.410 31.914 1.000 24.508 175 ALA A N 1
ATOM 1382 C CA . ALA A 1 175 ? -11.758 31.087 32.338 1.000 25.630 175 ALA A CA 1
ATOM 1383 C C . ALA A 1 175 ? -11.535 32.600 32.383 1.000 26.764 175 ALA A C 1
ATOM 1384 O O . ALA A 1 175 ? -12.418 33.373 31.951 1.000 24.611 175 ALA A O 1
ATOM 1386 N N . PHE A 1 176 ? -10.377 33.050 32.905 1.000 23.374 176 PHE A N 1
ATOM 1387 C CA . PHE A 1 176 ? -10.045 34.481 32.921 1.000 24.010 176 PHE A CA 1
ATOM 1388 C C . PHE A 1 176 ? -10.031 35.046 31.496 1.000 23.037 176 PHE A C 1
ATOM 1389 O O . PHE A 1 176 ? -10.547 36.171 31.248 1.000 24.238 176 PHE A O 1
ATOM 1397 N N . ILE A 1 177 ? -9.438 34.328 30.573 1.000 23.429 177 ILE A N 1
ATOM 1398 C CA . ILE A 1 177 ? -9.325 34.718 29.144 1.000 24.513 177 ILE A CA 1
ATOM 1399 C C . ILE A 1 177 ? -10.742 34.873 28.577 1.000 25.754 177 ILE A C 1
ATOM 1400 O O . ILE A 1 177 ? -11.070 35.942 27.998 1.000 24.554 177 ILE A O 1
ATOM 1405 N N . THR A 1 178 ? -11.593 33.913 28.894 1.000 26.066 178 THR A N 1
ATOM 1406 C CA . THR A 1 178 ? -12.977 33.892 28.338 1.000 28.242 178 THR A CA 1
ATOM 1407 C C . THR A 1 178 ? -13.781 35.045 28.939 1.000 28.758 178 THR A C 1
ATOM 1408 O O . THR A 1 178 ? -14.550 35.746 28.179 1.000 29.148 178 THR A O 1
ATOM 1412 N N . ARG A 1 179 ? -13.718 35.257 30.240 1.000 28.011 179 ARG A N 1
ATOM 1413 C CA . ARG A 1 179 ? -14.489 36.303 30.913 1.000 28.244 179 ARG A CA 1
ATOM 1414 C C . ARG A 1 179 ? -14.064 37.669 30.387 1.000 28.110 179 ARG A C 1
ATOM 1415 O O . ARG A 1 179 ? -14.954 38.485 30.287 1.000 29.517 179 ARG A O 1
ATOM 1423 N N . ASN A 1 180 ? -12.795 37.896 29.987 1.000 25.901 180 ASN A N 1
ATOM 1424 C CA . ASN A 1 180 ? -12.261 39.231 29.682 1.000 24.908 180 ASN A CA 1
ATOM 1425 C C . ASN A 1 180 ? -11.950 39.375 28.203 1.000 25.285 180 ASN A C 1
ATOM 1426 O O . ASN A 1 180 ? -11.214 40.307 27.789 1.000 25.476 180 ASN A O 1
ATOM 1431 N N . ARG A 1 181 ? -12.569 38.520 27.389 1.000 26.480 181 ARG A N 1
ATOM 1432 C CA . ARG A 1 181 ? -12.254 38.466 25.938 1.000 28.873 181 ARG A CA 1
ATOM 1433 C C . ARG A 1 181 ? -12.573 39.751 25.169 1.000 27.120 181 ARG A C 1
ATOM 1434 O O . ARG A 1 181 ? -11.990 39.931 24.109 1.000 29.588 181 ARG A O 1
ATOM 1442 N N . GLU A 1 182 ? -13.437 40.611 25.697 1.000 27.422 182 GLU A N 1
ATOM 1443 C CA . GLU A 1 182 ? -13.862 41.795 24.906 1.000 29.250 182 GLU A CA 1
ATOM 1444 C C . GLU A 1 182 ? -12.925 42.985 25.091 1.000 28.985 182 GLU A C 1
ATOM 1445 O O . GLU A 1 182 ? -13.078 43.963 24.370 1.000 29.070 182 GLU A O 1
ATOM 1451 N N . LYS A 1 183 ? -11.972 42.883 26.014 1.000 25.773 183 LYS A N 1
ATOM 1452 C CA . LYS A 1 183 ? -11.122 44.056 26.295 1.000 26.179 183 LYS A CA 1
ATOM 1453 C C . LYS A 1 183 ? -9.655 43.641 26.473 1.000 23.997 183 LYS A C 1
ATOM 1454 O O . LYS A 1 183 ? -9.418 42.464 26.741 1.000 23.106 183 LYS A O 1
ATOM 1460 N N . PRO A 1 184 ? -8.665 44.547 26.315 1.000 23.686 184 PRO A N 1
ATOM 1461 C CA . PRO A 1 184 ? -7.283 44.184 26.623 1.000 21.749 184 PRO A CA 1
ATOM 1462 C C . PRO A 1 184 ? -7.079 43.694 28.065 1.000 21.884 184 PRO A C 1
ATOM 1463 O O . PRO A 1 184 ? -7.653 44.291 28.997 1.000 22.638 184 PRO A O 1
ATOM 1467 N N . PHE A 1 185 ? -6.335 42.579 28.178 1.000 20.382 185 PHE A N 1
ATOM 1468 C CA . PHE A 1 185 ? -6.024 42.032 29.513 1.000 19.695 185 PHE A CA 1
ATOM 1469 C C . PHE A 1 185 ? -4.548 41.685 29.597 1.000 19.462 185 PHE A C 1
ATOM 1470 O O . PHE A 1 185 ? -3.943 41.302 28.624 1.000 18.812 185 PHE A O 1
ATOM 1478 N N . PHE A 1 186 ? -4.107 41.766 30.848 1.000 17.864 186 PHE A N 1
ATOM 1479 C CA . PHE A 1 186 ? -2.804 41.219 31.298 1.000 17.599 186 PHE A CA 1
ATOM 1480 C C . PHE A 1 186 ? -3.072 40.105 32.311 1.000 17.749 186 PHE A C 1
ATOM 1481 O O . PHE A 1 186 ? -3.772 40.326 33.302 1.000 18.016 186 PHE A O 1
ATOM 1489 N N . LEU A 1 187 ? -2.573 38.911 31.983 1.000 17.531 187 LEU A N 1
ATOM 1490 C CA . LEU A 1 187 ? -2.736 37.739 32.870 1.000 17.104 187 LEU A CA 1
ATOM 1491 C C . LEU A 1 187 ? -1.355 37.276 33.333 1.000 16.618 187 LEU A C 1
ATOM 1492 O O . LEU A 1 187 ? -0.534 36.942 32.478 1.000 16.889 187 LEU A O 1
ATOM 1497 N N . TYR A 1 188 ? -1.135 37.311 34.644 1.000 16.243 188 TYR A N 1
ATOM 1498 C CA . TYR A 1 188 ? 0.119 36.775 35.213 1.000 16.083 188 TYR A CA 1
ATOM 1499 C C . TYR A 1 188 ? -0.208 35.370 35.719 1.000 15.557 188 TYR A C 1
ATOM 1500 O O . TYR A 1 188 ? -0.836 35.263 36.768 1.000 15.889 188 TYR A O 1
ATOM 1509 N N . LEU A 1 189 ? 0.192 34.351 34.952 1.000 15.570 189 LEU A N 1
ATOM 1510 C CA . LEU A 1 189 ? -0.031 32.940 35.349 1.000 16.025 189 LEU A CA 1
ATOM 1511 C C . LEU A 1 189 ? 1.229 32.501 36.090 1.000 14.630 189 LEU A C 1
ATOM 1512 O O . LEU A 1 189 ? 2.213 32.183 35.432 1.000 15.324 189 LEU A O 1
ATOM 1517 N N . SER A 1 190 ? 1.164 32.542 37.408 1.000 13.877 190 SER A N 1
ATOM 1518 C CA . SER A 1 190 ? 2.305 32.290 38.303 1.000 14.230 190 SER A CA 1
ATOM 1519 C C . SER A 1 190 ? 2.160 30.908 38.934 1.000 13.628 190 SER A C 1
ATOM 1520 O O . SER A 1 190 ? 1.426 30.728 39.912 1.000 14.130 190 SER A O 1
ATOM 1523 N N . LEU A 1 191 ? 2.756 29.928 38.260 1.000 14.452 191 LEU A N 1
ATOM 1524 C CA . LEU A 1 191 ? 2.532 28.518 38.634 1.000 15.108 191 LEU A CA 1
ATOM 1525 C C . LEU A 1 191 ? 3.293 28.199 39.914 1.000 15.182 191 LEU A C 1
ATOM 1526 O O . LEU A 1 191 ? 4.394 28.751 40.150 1.000 14.517 191 LEU A O 1
ATOM 1531 N N . TYR A 1 192 ? 2.745 27.302 40.722 1.000 14.800 192 TYR A N 1
ATOM 1532 C CA . TYR A 1 192 ? 3.487 26.853 41.922 1.000 15.002 192 TYR A CA 1
ATOM 1533 C C . TYR A 1 192 ? 4.463 25.757 41.481 1.000 14.905 192 TYR A C 1
ATOM 1534 O O . TYR A 1 192 ? 5.554 25.657 42.041 1.000 13.723 192 TYR A O 1
ATOM 1543 N N . SER A 1 193 ? 4.043 24.950 40.504 1.000 15.109 193 SER A N 1
ATOM 1544 C CA . SER A 1 193 ? 4.947 23.923 39.927 1.000 15.629 193 SER A CA 1
ATOM 1545 C C . SER A 1 193 ? 6.120 24.639 39.233 1.000 14.735 193 SER A C 1
ATOM 1546 O O . SER A 1 193 ? 5.869 25.683 38.640 1.000 14.386 193 SER A O 1
ATOM 1549 N N . VAL A 1 194 ? 7.354 24.117 39.335 1.000 14.563 194 VAL A N 1
ATOM 1550 C CA . VAL A 1 194 ? 7.714 22.724 39.758 1.000 14.657 194 VAL A CA 1
ATOM 1551 C C . VAL A 1 194 ? 8.387 22.744 41.136 1.000 14.200 194 VAL A C 1
ATOM 1552 O O . VAL A 1 194 ? 9.213 21.874 41.397 1.000 15.400 194 VAL A O 1
ATOM 1556 N N . HIS A 1 195 ? 8.009 23.695 41.986 1.000 13.126 195 HIS A N 1
ATOM 1557 C CA . HIS A 1 195 ? 8.632 23.813 43.327 1.000 13.955 195 HIS A CA 1
ATOM 1558 C C . HIS A 1 195 ? 8.493 22.532 44.155 1.000 14.603 195 HIS A C 1
ATOM 1559 O O . HIS A 1 195 ? 7.417 21.934 44.178 1.000 15.114 195 HIS A O 1
ATOM 1566 N N . THR A 1 196 ? 9.572 22.168 44.836 1.000 15.272 196 THR A N 1
ATOM 1567 C CA . THR A 1 196 ? 9.518 21.021 45.770 1.000 16.240 196 THR A CA 1
ATOM 1568 C C . THR A 1 196 ? 8.570 21.374 46.928 1.000 16.698 196 THR A C 1
ATOM 1569 O O . THR A 1 196 ? 8.413 22.555 47.211 1.000 17.138 196 THR A O 1
ATOM 1573 N N . ARG A 1 197 ? 7.924 20.382 47.550 1.000 20.584 197 ARG A N 1
ATOM 1574 C CA . ARG A 1 197 ? 8.154 18.930 47.341 1.000 20.744 197 ARG A CA 1
ATOM 1575 C C . ARG A 1 197 ? 7.428 18.468 46.073 1.000 19.887 197 ARG A C 1
ATOM 1576 O O . ARG A 1 197 ? 6.243 18.790 45.923 1.000 18.888 197 ARG A O 1
ATOM 1584 N N . LEU A 1 198 ? 8.125 17.730 45.214 1.000 19.325 198 LEU A N 1
ATOM 1585 C CA . LEU A 1 198 ? 7.545 17.285 43.927 1.000 18.772 198 LEU A CA 1
ATOM 1586 C C . LEU A 1 198 ? 6.312 16.401 44.148 1.000 19.178 198 LEU A C 1
ATOM 1587 O O . LEU A 1 198 ? 6.388 15.479 44.959 1.000 21.090 198 LEU A O 1
ATOM 1592 N N . GLU A 1 199 ? 5.234 16.701 43.423 1.000 20.583 199 GLU A N 1
ATOM 1593 C CA . GLU A 1 199 ? 3.971 15.930 43.511 1.000 22.417 199 GLU A CA 1
ATOM 1594 C C . GLU A 1 199 ? 3.269 16.069 42.156 1.000 20.305 199 GLU A C 1
ATOM 1595 O O . GLU A 1 199 ? 3.243 17.186 41.631 1.000 18.606 199 GLU A O 1
ATOM 1601 N N . ALA A 1 200 ? 2.726 14.975 41.623 1.000 21.135 200 ALA A N 1
ATOM 1602 C CA . ALA A 1 200 ? 2.002 14.990 40.331 1.000 21.685 200 ALA A CA 1
ATOM 1603 C C . ALA A 1 200 ? 0.955 13.902 40.321 1.000 23.208 200 ALA A C 1
ATOM 1604 O O . ALA A 1 200 ? 1.010 12.958 41.097 1.000 24.969 200 ALA A O 1
ATOM 1606 N N . PRO A 1 201 ? -0.071 14.006 39.466 1.000 24.735 201 PRO A N 1
ATOM 1607 C CA . PRO A 1 201 ? -1.053 12.915 39.407 1.000 26.200 201 PRO A CA 1
ATOM 1608 C C . PRO A 1 201 ? -0.414 11.538 39.233 1.000 26.872 201 PRO A C 1
ATOM 1609 O O . PRO A 1 201 ? 0.541 11.335 38.511 1.000 25.767 201 PRO A O 1
ATOM 1613 N N . VAL A 1 202 ? -0.992 10.534 39.904 1.000 27.885 202 VAL A N 1
ATOM 1614 C CA . VAL A 1 202 ? -0.371 9.199 39.903 1.000 30.040 202 VAL A CA 1
ATOM 1615 C C . VAL A 1 202 ? -0.194 8.731 38.447 1.000 28.643 202 VAL A C 1
ATOM 1616 O O . VAL A 1 202 ? 0.749 8.090 38.170 1.000 26.910 202 VAL A O 1
ATOM 1620 N N . GLN A 1 203 ? -1.159 8.924 37.555 1.000 30.813 203 GLN A N 1
ATOM 1621 C CA . GLN A 1 203 ? -1.031 8.241 36.240 1.000 31.392 203 GLN A CA 1
ATOM 1622 C C . GLN A 1 203 ? 0.100 8.926 35.441 1.000 28.798 203 GLN A C 1
ATOM 1623 O O . GLN A 1 203 ? 0.723 8.209 34.605 1.000 29.186 203 GLN A O 1
ATOM 1629 N N . LEU A 1 204 ? 0.420 10.188 35.734 1.000 26.126 204 LEU A N 1
ATOM 1630 C CA . LEU A 1 204 ? 1.534 10.895 35.017 1.000 26.034 204 LEU A CA 1
ATOM 1631 C C . LEU A 1 204 ? 2.847 10.383 35.596 1.000 24.223 204 LEU A C 1
ATOM 1632 O O . LEU A 1 204 ? 3.844 10.160 34.857 1.000 25.294 204 LEU A O 1
ATOM 1637 N N . VAL A 1 205 ? 2.877 10.201 36.910 1.000 25.396 205 VAL A N 1
ATOM 1638 C CA . VAL A 1 205 ? 4.105 9.653 37.567 1.000 25.104 205 VAL A CA 1
ATOM 1639 C C . VAL A 1 205 ? 4.383 8.256 37.016 1.000 27.541 205 VAL A C 1
ATOM 1640 O O . VAL A 1 205 ? 5.532 7.945 36.684 1.000 27.611 205 VAL A O 1
ATOM 1644 N N . GLU A 1 206 ? 3.363 7.420 36.872 1.000 29.849 206 GLU A N 1
ATOM 1645 C CA . GLU A 1 206 ? 3.594 5.999 36.434 1.000 32.531 206 GLU A CA 1
ATOM 1646 C C . GLU A 1 206 ? 4.060 6.002 34.967 1.000 31.372 206 GLU A C 1
ATOM 1647 O O . GLU A 1 206 ? 5.015 5.320 34.633 1.000 32.668 206 GLU A O 1
ATOM 1653 N N . LYS A 1 207 ? 3.527 6.910 34.152 1.000 29.845 207 LYS A N 1
ATOM 1654 C CA . LYS A 1 207 ? 3.967 7.082 32.752 1.000 28.610 207 LYS A CA 1
ATOM 1655 C C . LYS A 1 207 ? 5.465 7.337 32.683 1.000 26.891 207 LYS A C 1
ATOM 1656 O O . LYS A 1 207 ? 6.183 6.704 31.797 1.000 29.191 207 LYS A O 1
ATOM 1662 N N . TYR A 1 208 ? 5.944 8.265 33.502 1.000 25.605 208 TYR A N 1
ATOM 1663 C CA . TYR A 1 208 ? 7.379 8.640 33.465 1.000 25.243 208 TYR A CA 1
ATOM 1664 C C . TYR A 1 208 ? 8.231 7.649 34.237 1.000 27.045 208 TYR A C 1
ATOM 1665 O O . TYR A 1 208 ? 9.411 7.466 33.851 1.000 26.730 208 TYR A O 1
ATOM 1674 N N . LYS A 1 209 ? 7.661 6.928 35.175 1.000 27.629 209 LYS A N 1
ATOM 1675 C CA . LYS A 1 209 ? 8.442 5.834 35.770 1.000 29.843 209 LYS A CA 1
ATOM 1676 C C . LYS A 1 209 ? 8.656 4.737 34.743 1.000 32.186 209 LYS A C 1
ATOM 1677 O O . LYS A 1 209 ? 9.770 4.179 34.704 1.000 30.860 209 LYS A O 1
ATOM 1683 N N . GLN A 1 210 ? 7.623 4.394 33.976 1.000 34.242 210 GLN A N 1
ATOM 1684 C CA . GLN A 1 210 ? 7.789 3.336 32.934 1.000 37.326 210 GLN A CA 1
ATOM 1685 C C . GLN A 1 210 ? 8.811 3.860 31.905 1.000 35.135 210 GLN A C 1
ATOM 1686 O O . GLN A 1 210 ? 9.644 3.091 31.414 1.000 34.826 210 GLN A O 1
ATOM 1692 N N . LYS A 1 211 ? 8.744 5.148 31.552 1.000 30.712 211 LYS A N 1
ATOM 1693 C CA . LYS A 1 211 ? 9.687 5.708 30.553 1.000 31.473 211 LYS A CA 1
ATOM 1694 C C . LYS A 1 211 ? 11.137 5.621 31.119 1.000 30.585 211 LYS A C 1
ATOM 1695 O O . LYS A 1 211 ? 12.110 5.345 30.365 1.000 32.927 211 LYS A O 1
ATOM 1701 N N . PHE A 1 212 ? 11.292 5.888 32.407 1.000 30.645 212 PHE A N 1
ATOM 1702 C CA . PHE A 1 212 ? 12.617 5.848 33.098 1.000 30.839 212 PHE A CA 1
ATOM 1703 C C . PHE A 1 212 ? 13.165 4.412 33.013 1.000 34.242 212 PHE A C 1
ATOM 1704 O O . PHE A 1 212 ? 14.342 4.220 32.648 1.000 34.297 212 PHE A O 1
ATOM 1712 N N . ASP A 1 213 ? 12.330 3.414 33.302 1.000 35.116 213 ASP A N 1
ATOM 1713 C CA . ASP A 1 213 ? 12.774 1.989 33.226 1.000 40.450 213 ASP A CA 1
ATOM 1714 C C . ASP A 1 213 ? 13.133 1.605 31.791 1.000 42.355 213 ASP A C 1
ATOM 1715 O O . ASP A 1 213 ? 14.127 0.894 31.595 1.000 43.117 213 ASP A O 1
ATOM 1720 N N . GLN A 1 214 ? 12.403 2.084 30.805 1.000 42.380 214 GLN A N 1
ATOM 1721 C CA . GLN A 1 214 ? 12.786 1.820 29.401 1.000 44.297 214 GLN A CA 1
ATOM 1722 C C . GLN A 1 214 ? 14.164 2.421 29.139 1.000 42.640 214 GLN A C 1
ATOM 1723 O O . GLN A 1 214 ? 14.942 1.801 28.409 1.000 46.628 214 GLN A O 1
ATOM 1729 N N . LYS A 1 215 ? 14.492 3.552 29.737 1.000 40.401 215 LYS A N 1
ATOM 1730 C CA . LYS A 1 215 ? 15.759 4.249 29.399 1.000 40.590 215 LYS A CA 1
ATOM 1731 C C . LYS A 1 215 ? 16.911 3.601 30.176 1.000 41.424 215 LYS A C 1
ATOM 1732 O O . LYS A 1 215 ? 17.948 3.396 29.527 1.000 42.768 215 LYS A O 1
ATOM 1738 N N . TYR A 1 216 ? 16.709 3.271 31.466 1.000 40.269 216 TYR A N 1
ATOM 1739 C CA . TYR A 1 216 ? 17.776 3.012 32.479 1.000 41.626 216 TYR A CA 1
ATOM 1740 C C . TYR A 1 216 ? 17.807 1.519 32.821 1.000 43.007 216 TYR A C 1
ATOM 1741 O O . TYR A 1 216 ? 18.939 1.018 33.106 1.000 46.088 216 TYR A O 1
ATOM 1750 N N . GLY A 1 217 ? 16.654 0.844 32.725 1.000 44.418 217 GLY A N 1
ATOM 1751 C CA . GLY A 1 217 ? 16.502 -0.616 32.856 1.000 47.580 217 GLY A CA 1
ATOM 1752 C C . GLY A 1 217 ? 15.365 -0.986 33.791 1.000 49.616 217 GLY A C 1
ATOM 1753 O O . GLY A 1 217 ? 14.842 -0.116 34.498 1.000 46.029 217 GLY A O 1
ATOM 1754 N N . THR A 1 218 ? 14.983 -2.257 33.832 1.000 52.418 218 THR A N 1
ATOM 1755 C CA . THR A 1 218 ? 13.841 -2.706 34.667 1.000 54.646 218 THR A CA 1
ATOM 1756 C C . THR A 1 218 ? 14.137 -2.455 36.150 1.000 52.728 218 THR A C 1
ATOM 1757 O O . THR A 1 218 ? 15.291 -2.676 36.599 1.000 49.676 218 THR A O 1
ATOM 1761 N N . GLY A 1 219 ? 13.105 -2.029 36.877 1.000 50.805 219 GLY A N 1
ATOM 1762 C CA . GLY A 1 219 ? 13.106 -1.823 38.340 1.000 49.314 219 GLY A CA 1
ATOM 1763 C C . GLY A 1 219 ? 13.887 -0.586 38.749 1.000 46.060 219 GLY A C 1
ATOM 1764 O O . GLY A 1 219 ? 13.943 -0.290 39.932 1.000 49.063 219 GLY A O 1
ATOM 1765 N N . LYS A 1 220 ? 14.406 0.192 37.799 1.000 46.114 220 LYS A N 1
ATOM 1766 C CA . LYS A 1 220 ? 15.311 1.322 38.141 1.000 44.618 220 LYS A CA 1
ATOM 1767 C C . LYS A 1 220 ? 14.536 2.528 38.685 1.000 41.775 220 LYS A C 1
ATOM 1768 O O . LYS A 1 220 ? 15.073 3.279 39.553 1.000 39.385 220 LYS A O 1
ATOM 1774 N N . ALA A 1 221 ? 13.324 2.765 38.199 1.000 43.021 221 ALA A N 1
ATOM 1775 C CA . ALA A 1 221 ? 12.465 3.827 38.781 1.000 43.068 221 ALA A CA 1
ATOM 1776 C C . ALA A 1 221 ? 12.201 3.474 40.255 1.000 44.911 221 ALA A C 1
ATOM 1777 O O . ALA A 1 221 ? 12.430 4.322 41.097 1.000 42.763 221 ALA A O 1
ATOM 1779 N N . GLU A 1 222 ? 11.811 2.226 40.538 1.000 48.710 222 GLU A N 1
ATOM 1780 C CA . GLU A 1 222 ? 11.635 1.731 41.925 1.000 50.588 222 GLU A CA 1
ATOM 1781 C C . GLU A 1 222 ? 12.988 1.835 42.636 1.000 48.888 222 GLU A C 1
ATOM 1782 O O . GLU A 1 222 ? 13.000 2.208 43.817 1.000 45.629 222 GLU A O 1
ATOM 1788 N N . G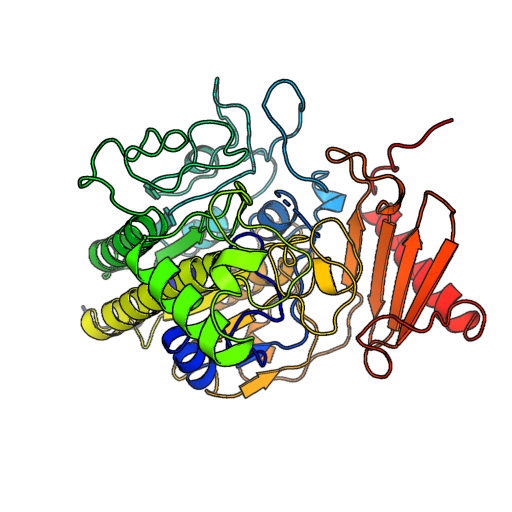LN A 1 223 ? 14.099 1.532 41.937 1.000 47.127 223 GLN A N 1
ATOM 1789 C CA . GLN A 1 223 ? 15.441 1.524 42.560 1.000 47.194 223 GLN A CA 1
ATOM 1790 C C . GLN A 1 223 ? 15.741 2.939 43.052 1.000 45.212 223 GLN A C 1
ATOM 1791 O O . GLN A 1 223 ? 16.035 3.048 44.212 1.000 44.201 223 GLN A O 1
ATOM 1797 N N . PHE A 1 224 ? 15.654 3.978 42.192 1.000 45.988 224 PHE A N 1
ATOM 1798 C CA . PHE A 1 224 ? 16.005 5.391 42.519 1.000 43.187 224 PHE A CA 1
ATOM 1799 C C . PHE A 1 224 ? 14.795 6.235 42.992 1.000 42.126 224 PHE A C 1
ATOM 1800 O O . PHE A 1 224 ? 14.988 7.325 43.608 1.000 36.967 224 PHE A O 1
ATOM 1808 N N . PHE A 1 225 ? 13.567 5.822 42.674 1.000 40.335 225 PHE A N 1
ATOM 1809 C CA . PHE A 1 225 ? 12.379 6.688 42.953 1.000 42.207 225 PHE A CA 1
ATOM 1810 C C . PHE A 1 225 ? 11.242 5.847 43.561 1.000 43.554 225 PHE A C 1
ATOM 1811 O O . PHE A 1 225 ? 10.045 6.158 43.328 1.000 40.917 225 PHE A O 1
ATOM 1819 N N . GLY A 1 226 ? 11.603 4.779 44.289 1.000 49.585 226 GLY A N 1
ATOM 1820 C CA . GLY A 1 226 ? 10.651 3.919 45.022 1.000 52.016 226 GLY A CA 1
ATOM 1821 C C . GLY A 1 226 ? 10.148 4.580 46.295 1.000 53.356 226 GLY A C 1
ATOM 1822 O O . GLY A 1 226 ? 10.537 5.737 46.559 1.000 49.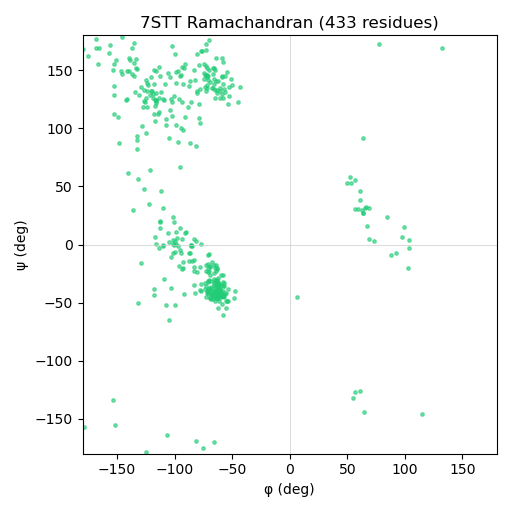252 226 GLY A O 1
ATOM 1823 N N . ALA A 1 227 ? 9.358 3.827 47.079 1.000 54.579 227 ALA A N 1
ATOM 1824 C CA . ALA A 1 227 ? 8.698 4.235 48.347 1.000 57.419 227 ALA A CA 1
ATOM 1825 C C . ALA A 1 227 ? 9.674 4.947 49.304 1.000 59.372 227 ALA A C 1
ATOM 1826 O O . ALA A 1 227 ? 9.224 5.939 49.942 1.000 62.555 227 ALA A O 1
ATOM 1828 N N . ASN A 1 228 ? 10.931 4.464 49.402 1.000 60.865 228 ASN A N 1
ATOM 1829 C CA . ASN A 1 228 ? 11.975 4.914 50.375 1.000 62.959 228 ASN A CA 1
ATOM 1830 C C . ASN A 1 228 ? 12.467 6.341 50.047 1.000 61.520 228 ASN A C 1
ATOM 1831 O O . ASN A 1 228 ? 13.035 6.998 50.955 1.000 61.296 228 ASN A O 1
ATOM 1836 N N . ASN A 1 229 ? 12.253 6.810 48.809 1.000 53.504 229 ASN A N 1
ATOM 1837 C CA . ASN A 1 229 ? 12.660 8.168 48.363 1.000 48.310 229 ASN A CA 1
ATOM 1838 C C . ASN A 1 229 ? 11.443 9.094 48.478 1.000 45.983 229 ASN A C 1
ATOM 1839 O O . ASN A 1 229 ? 10.683 9.214 47.486 1.000 43.569 229 ASN A O 1
ATOM 1844 N N . VAL A 1 230 ? 11.255 9.707 49.646 1.000 43.838 230 VAL A N 1
ATOM 1845 C CA . VAL A 1 230 ? 9.977 10.365 50.049 1.000 46.111 230 VAL A CA 1
ATOM 1846 C C . VAL A 1 230 ? 9.803 11.685 49.281 1.000 39.961 230 VAL A C 1
ATOM 1847 O O . VAL A 1 230 ? 8.624 12.113 49.003 1.000 40.892 230 VAL A O 1
ATOM 1851 N N . ARG A 1 231 ? 10.922 12.344 48.994 1.000 35.630 231 ARG A N 1
ATOM 1852 C CA . ARG A 1 231 ? 10.867 13.689 48.337 1.000 34.804 231 ARG A CA 1
ATOM 1853 C C . ARG A 1 231 ? 10.995 13.519 46.832 1.000 32.152 231 ARG A C 1
ATOM 1854 O O . ARG A 1 231 ? 10.827 14.521 46.132 1.000 29.303 231 ARG A O 1
ATOM 1862 N N . HIS A 1 232 ? 11.269 12.304 46.356 1.000 29.928 232 HIS A N 1
ATOM 1863 C CA . HIS A 1 232 ? 11.382 12.025 44.906 1.000 29.048 232 HIS A CA 1
ATOM 1864 C C . HIS A 1 232 ? 12.570 12.817 44.348 1.000 29.812 232 HIS A C 1
ATOM 1865 O O . HIS A 1 232 ? 12.506 13.168 43.185 1.000 29.398 232 HIS A O 1
ATOM 1872 N N . GLU A 1 233 ? 13.564 13.113 45.188 1.000 30.047 233 GLU A N 1
ATOM 1873 C CA . GLU A 1 233 ? 14.812 13.804 44.787 1.000 32.629 233 GLU A CA 1
ATOM 1874 C C . GLU A 1 233 ? 15.917 12.765 44.541 1.000 34.875 233 GLU A C 1
ATOM 1875 O O . GLU A 1 233 ? 15.916 11.686 45.155 1.000 34.396 233 GLU A O 1
ATOM 1881 N N . SER A 1 234 ? 16.835 13.052 43.634 1.000 35.837 234 SER A N 1
ATOM 1882 C CA . SER A 1 234 ? 18.140 12.346 43.560 1.000 38.981 234 SER A CA 1
ATOM 1883 C C . SER A 1 234 ? 19.104 13.112 42.667 1.000 40.475 234 SER A C 1
ATOM 1884 O O . SER A 1 234 ? 18.674 14.034 41.976 1.000 34.628 234 SER A O 1
ATOM 1887 N N . ALA A 1 235 ? 20.371 12.705 42.705 1.000 47.725 235 ALA A N 1
ATOM 1888 C CA . ALA A 1 235 ? 21.447 13.206 41.820 1.000 49.243 235 ALA A CA 1
ATOM 1889 C C . ALA A 1 235 ? 21.213 12.685 40.386 1.000 51.548 235 ALA A C 1
ATOM 1890 O O . ALA A 1 235 ? 21.675 13.363 39.411 1.000 52.499 235 ALA A O 1
ATOM 1892 N N . GLN A 1 236 ? 20.419 11.614 40.269 1.000 48.079 236 GLN A N 1
ATOM 1893 C CA . GLN A 1 236 ? 20.079 11.010 38.955 1.000 46.875 236 GLN A CA 1
ATOM 1894 C C . GLN A 1 236 ? 19.304 11.999 38.082 1.000 46.509 236 GLN A C 1
ATOM 1895 O O . GLN A 1 236 ? 18.342 12.603 38.585 1.000 45.563 236 GLN A O 1
ATOM 1901 N N . ARG A 1 237 ? 19.701 12.140 36.826 1.000 43.776 237 ARG A N 1
ATOM 1902 C CA . ARG A 1 237 ? 18.974 12.988 35.857 1.000 47.341 237 ARG A CA 1
ATOM 1903 C C . ARG A 1 237 ? 17.736 12.220 35.413 1.000 40.487 237 ARG A C 1
ATOM 1904 O O . ARG A 1 237 ? 17.672 11.011 35.666 1.000 47.262 237 ARG A O 1
ATOM 1912 N N . ASP A 1 238 ? 16.821 12.912 34.757 1.000 35.899 238 ASP A N 1
ATOM 1913 C CA . ASP A 1 238 ? 15.521 12.332 34.361 1.000 32.196 238 ASP A CA 1
ATOM 1914 C C . ASP A 1 238 ? 14.773 11.982 35.638 1.000 30.156 238 ASP A C 1
ATOM 1915 O O . ASP A 1 238 ? 14.983 10.909 36.184 1.000 35.920 238 ASP A O 1
ATOM 1920 N N . ASN A 1 239 ? 13.987 12.933 36.106 1.000 26.606 239 ASN A N 1
ATOM 1921 C CA . ASN A 1 239 ? 13.199 12.791 37.345 1.000 24.540 239 ASN A CA 1
ATOM 1922 C C . ASN A 1 239 ? 11.744 12.509 36.937 1.000 24.822 239 ASN A C 1
ATOM 1923 O O . ASN A 1 239 ? 11.138 13.403 36.352 1.000 23.658 239 ASN A O 1
ATOM 1928 N N . PRO A 1 240 ? 11.181 11.299 37.157 1.000 22.854 240 PRO A N 1
ATOM 1929 C CA . PRO A 1 240 ? 9.836 11.012 36.683 1.000 23.603 240 PRO A CA 1
ATOM 1930 C C . PRO A 1 240 ? 8.826 12.010 37.262 1.000 21.979 240 PRO A C 1
ATOM 1931 O O . PRO A 1 240 ? 7.878 12.304 36.590 1.000 21.701 240 PRO A O 1
ATOM 1935 N N . TRP A 1 241 ? 9.036 12.426 38.509 1.000 22.791 241 TRP A N 1
ATOM 1936 C CA . TRP A 1 241 ? 8.100 13.372 39.169 1.000 22.468 241 TRP A CA 1
ATOM 1937 C C . TRP A 1 241 ? 8.161 14.752 38.508 1.000 20.912 241 TRP A C 1
ATOM 1938 O O . TRP A 1 241 ? 7.115 15.348 38.284 1.000 21.001 241 TRP A O 1
ATOM 1949 N N . LEU A 1 242 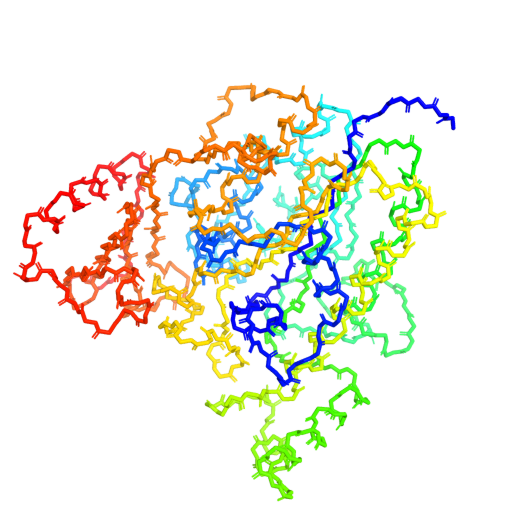? 9.370 15.215 38.197 1.000 21.017 242 LEU A N 1
ATOM 1950 C CA . LEU A 1 242 ? 9.521 16.523 37.505 1.000 20.690 242 LEU A CA 1
ATOM 1951 C C . LEU A 1 242 ? 8.909 16.386 36.106 1.000 19.252 242 LEU A C 1
ATOM 1952 O O . LEU A 1 242 ? 8.189 17.291 35.694 1.000 18.379 242 LEU A O 1
ATOM 1957 N N . ALA A 1 243 ? 9.199 15.280 35.415 1.000 19.284 243 ALA A N 1
ATOM 1958 C CA . ALA A 1 243 ? 8.604 15.068 34.079 1.000 20.396 243 ALA A CA 1
ATOM 1959 C C . ALA A 1 243 ? 7.091 15.082 34.155 1.000 19.279 243 ALA A C 1
ATOM 1960 O O . ALA A 1 243 ? 6.437 15.723 33.343 1.000 18.986 243 ALA A O 1
ATOM 1962 N N . ALA A 1 244 ? 6.508 14.434 35.152 1.000 18.635 244 ALA A N 1
ATOM 1963 C CA . ALA A 1 244 ? 5.048 14.413 35.319 1.000 19.811 244 ALA A CA 1
ATOM 1964 C C . ALA A 1 244 ? 4.527 15.816 35.599 1.000 18.122 244 ALA A C 1
ATOM 1965 O O . ALA A 1 244 ? 3.475 16.247 34.991 1.000 19.097 244 ALA A O 1
ATOM 1967 N N . MET A 1 245 ? 5.209 16.552 36.486 1.000 18.147 245 MET A N 1
ATOM 1968 C CA . MET A 1 245 ? 4.786 17.896 36.839 1.000 17.462 245 MET A CA 1
ATOM 1969 C C . MET A 1 245 ? 4.824 18.751 35.555 1.000 17.042 245 MET A C 1
ATOM 1970 O O . MET A 1 245 ? 3.955 19.587 35.358 1.000 17.929 245 MET A O 1
ATOM 1975 N N . LEU A 1 246 ? 5.876 18.594 34.760 1.000 17.265 246 LEU A N 1
ATOM 1976 C CA . LEU A 1 246 ? 6.058 19.445 33.552 1.000 16.601 246 LEU A CA 1
ATOM 1977 C C . LEU A 1 246 ? 5.026 19.074 32.474 1.000 17.301 246 LEU A C 1
ATOM 1978 O O . LEU A 1 246 ? 4.611 19.956 31.735 1.000 17.599 246 LEU A O 1
ATOM 1983 N N . GLU A 1 247 ? 4.617 17.803 32.421 1.000 17.911 247 GLU A N 1
ATOM 1984 C CA . GLU A 1 247 ? 3.552 17.424 31.457 1.000 19.409 247 GLU A CA 1
ATOM 1985 C C . GLU A 1 247 ? 2.252 18.154 31.812 1.000 19.289 247 GLU A C 1
ATOM 1986 O O . GLU A 1 247 ? 1.593 18.651 30.902 1.000 19.275 247 GLU A O 1
ATOM 1992 N N . SER A 1 248 ? 1.939 18.240 33.102 1.000 18.684 248 SER A N 1
ATOM 1993 C CA . SER A 1 248 ? 0.720 18.970 33.528 1.000 20.138 248 SER A CA 1
ATOM 1994 C C . SER A 1 248 ? 0.822 20.447 33.118 1.000 18.878 248 SER A C 1
ATOM 1995 O O . SER A 1 248 ? -0.171 20.990 32.629 1.000 19.205 248 SER A O 1
ATOM 1998 N N . ILE A 1 249 ? 1.997 21.052 33.303 1.000 18.085 249 ILE A N 1
ATOM 1999 C CA . ILE A 1 249 ? 2.182 22.467 32.877 1.000 17.334 249 ILE A CA 1
ATOM 2000 C C . ILE A 1 249 ? 2.003 22.542 31.363 1.000 17.065 249 ILE A C 1
ATOM 2001 O O . ILE A 1 249 ? 1.265 23.406 30.902 1.000 17.290 249 ILE A O 1
ATOM 2006 N N . ASP A 1 250 ? 2.628 21.620 30.635 1.000 17.607 250 ASP A N 1
ATOM 2007 C CA . ASP A 1 250 ? 2.606 21.700 29.153 1.000 18.463 250 ASP A CA 1
ATOM 2008 C C . ASP A 1 250 ? 1.179 21.543 28.623 1.000 19.942 250 ASP A C 1
ATOM 2009 O O . ASP A 1 250 ? 0.797 22.288 27.725 1.000 21.263 250 ASP A O 1
ATOM 2014 N N . THR A 1 251 ? 0.441 20.600 29.193 1.000 20.834 251 THR A N 1
ATOM 2015 C CA . THR A 1 251 ? -0.957 20.372 28.758 1.000 21.894 251 THR A CA 1
ATOM 2016 C C . THR A 1 251 ? -1.777 21.630 29.053 1.000 21.740 251 THR A C 1
ATOM 2017 O O . THR A 1 251 ? -2.623 21.986 28.236 1.000 23.067 251 THR A O 1
ATOM 2021 N N . GLY A 1 252 ? -1.523 22.254 30.202 1.000 20.992 252 GLY A N 1
ATOM 2022 C CA . GLY A 1 252 ? -2.236 23.491 30.555 1.000 21.181 252 GLY A CA 1
ATOM 2023 C C . GLY A 1 252 ? -1.924 24.609 29.585 1.000 21.159 252 GLY A C 1
ATOM 2024 O O . GLY A 1 252 ? -2.833 25.352 29.228 1.000 22.636 252 GLY A O 1
ATOM 2025 N N . VAL A 1 253 ? -0.667 24.711 29.171 1.000 20.452 253 VAL A N 1
ATOM 2026 C CA . VAL A 1 253 ? -0.282 25.741 28.169 1.000 21.602 253 VAL A CA 1
ATOM 2027 C C . VAL A 1 253 ? -1.041 25.468 26.865 1.000 22.847 253 VAL A C 1
ATOM 2028 O O . VAL A 1 253 ? -1.499 26.419 26.242 1.000 23.241 253 VAL A O 1
ATOM 2032 N N . GLY A 1 254 ? -1.172 24.191 26.511 1.000 22.163 254 GLY A N 1
ATOM 2033 C CA . GLY A 1 254 ? -1.934 23.838 25.301 1.000 22.886 254 GLY A CA 1
ATOM 2034 C C . GLY A 1 254 ? -3.381 24.271 25.416 1.000 23.867 254 GLY A C 1
ATOM 2035 O O . GLY A 1 254 ? -3.930 24.742 24.420 1.000 25.637 254 GLY A O 1
ATOM 2036 N N . GLY A 1 255 ? -3.966 24.110 26.597 1.000 22.996 255 GLY A N 1
ATOM 2037 C CA . GLY A 1 255 ? -5.358 24.536 26.815 1.000 24.680 255 GLY A CA 1
ATOM 2038 C C . GLY A 1 255 ? -5.518 26.033 26.650 1.000 25.289 255 GLY A C 1
ATOM 2039 O O . GLY A 1 255 ? -6.553 26.452 26.136 1.000 26.946 255 GLY A O 1
ATOM 2040 N N . ILE A 1 256 ? -4.548 26.807 27.138 1.000 22.505 256 ILE A N 1
ATOM 2041 C CA . ILE A 1 256 ? -4.576 28.289 26.974 1.000 22.799 256 ILE A CA 1
ATOM 2042 C C . ILE A 1 256 ? -4.467 28.625 25.483 1.000 23.121 256 ILE A C 1
ATOM 2043 O O . ILE A 1 256 ? -5.220 29.478 25.013 1.000 24.178 256 ILE A O 1
ATOM 2048 N N . MET A 1 257 ? -3.569 27.943 24.779 1.000 22.040 257 MET A N 1
ATOM 2049 C CA . MET A 1 257 ? -3.372 28.235 23.340 1.000 23.912 257 MET A CA 1
ATOM 2050 C C . MET A 1 257 ? -4.680 27.921 22.593 1.000 25.502 257 MET A C 1
ATOM 2051 O O . MET A 1 257 ? -5.060 28.706 21.726 1.000 26.599 257 MET A O 1
ATOM 2056 N N . LYS A 1 258 ? -5.328 26.818 22.947 1.000 27.088 258 LYS A N 1
ATOM 2057 C CA . LYS A 1 258 ? -6.613 26.434 22.314 1.000 28.434 258 LYS A CA 1
ATOM 2058 C C . LYS A 1 258 ? -7.684 27.471 22.651 1.000 28.223 258 LYS A C 1
ATOM 2059 O O . LYS A 1 258 ? -8.450 27.833 21.760 1.000 27.603 258 LYS A O 1
ATOM 2065 N N . THR A 1 259 ? -7.717 27.926 23.902 1.000 25.108 259 THR A N 1
ATOM 2066 C CA . THR A 1 259 ? -8.747 28.901 24.332 1.000 26.069 259 THR A CA 1
ATOM 2067 C C . THR A 1 259 ? -8.572 30.177 23.509 1.000 26.167 259 THR A C 1
ATOM 2068 O O . THR A 1 259 ? -9.574 30.738 23.082 1.000 27.525 259 THR A O 1
ATOM 2072 N N . LEU A 1 260 ? -7.327 30.589 23.283 1.000 25.879 260 LEU A N 1
ATOM 2073 C CA . LEU A 1 260 ? -7.066 31.815 22.497 1.000 25.775 260 LEU A CA 1
ATOM 2074 C C . LEU A 1 260 ? -7.595 31.615 21.075 1.000 28.327 260 LEU A C 1
ATOM 2075 O O . LEU A 1 260 ? -8.186 32.547 20.529 1.000 29.218 260 LEU A O 1
ATOM 2080 N N . ARG A 1 261 ? -7.342 30.439 20.511 1.000 27.379 261 ARG A N 1
ATOM 2081 C CA . ARG A 1 261 ? -7.812 30.156 19.131 1.000 32.584 261 ARG A CA 1
ATOM 2082 C C . ARG A 1 261 ? -9.343 30.163 19.088 1.000 32.777 261 ARG A C 1
ATOM 2083 O O . ARG A 1 261 ? -9.886 30.803 18.188 1.000 30.931 261 ARG A O 1
ATOM 2091 N N . GLU A 1 262 ? -9.997 29.511 20.047 1.000 32.931 262 GLU A N 1
ATOM 2092 C CA . GLU A 1 262 ? -11.480 29.404 20.041 1.000 35.606 262 GLU A CA 1
ATOM 2093 C C . GLU A 1 262 ? -12.138 30.769 20.239 1.000 35.276 262 GLU A C 1
ATOM 2094 O O . GLU A 1 262 ? -13.206 30.977 19.653 1.000 36.622 262 GLU A O 1
ATOM 2100 N N . THR A 1 263 ? -11.557 31.629 21.076 1.000 31.377 263 THR A N 1
ATOM 2101 C CA . THR A 1 263 ? -12.163 32.945 21.408 1.000 30.952 263 THR A CA 1
ATOM 2102 C C . THR A 1 263 ? -11.753 33.977 20.360 1.000 30.424 263 THR A C 1
ATOM 2103 O O . THR A 1 263 ? -12.181 35.126 20.473 1.000 31.773 263 THR A O 1
ATOM 2107 N N . GLY A 1 264 ? -10.958 33.565 19.387 1.000 29.007 264 GLY A N 1
ATOM 2108 C CA . GLY A 1 264 ? -10.461 34.448 18.322 1.000 29.912 264 GLY A CA 1
ATOM 2109 C C . GLY A 1 264 ? -9.536 35.519 18.843 1.000 28.508 264 GLY A C 1
ATOM 2110 O O . GLY A 1 264 ? -9.505 36.644 18.299 1.000 30.236 264 GLY A O 1
ATOM 2111 N N . LEU A 1 265 ? -8.787 35.192 19.915 1.000 26.201 265 LEU A N 1
ATOM 2112 C CA . LEU A 1 265 ? -7.833 36.171 20.518 1.000 26.699 265 LEU A CA 1
ATOM 2113 C C . LEU A 1 265 ? -6.377 35.874 20.082 1.000 27.083 265 LEU A C 1
ATOM 2114 O O . LEU A 1 265 ? -5.463 36.703 20.411 1.000 26.576 265 LEU A O 1
ATOM 2119 N N . ALA A 1 266 ? -6.103 34.766 19.386 1.000 27.285 266 ALA A N 1
ATOM 2120 C CA . ALA A 1 266 ? -4.701 34.346 19.136 1.000 27.498 266 ALA A CA 1
ATOM 2121 C C . ALA A 1 266 ? -3.913 35.353 18.304 1.000 27.825 266 ALA A C 1
ATOM 2122 O O . ALA A 1 266 ? -2.721 35.586 18.582 1.000 29.537 266 ALA A O 1
ATOM 2124 N N . GLU A 1 267 ? -4.572 36.083 17.426 1.000 28.298 267 GLU A N 1
ATOM 2125 C CA . GLU A 1 267 ? -3.817 37.000 16.569 1.000 29.069 267 GLU A CA 1
ATOM 2126 C C . GLU A 1 267 ? -3.446 38.248 17.338 1.000 28.697 267 GLU A C 1
ATOM 2127 O O . GLU A 1 267 ? -2.638 39.040 16.797 1.000 31.935 267 GLU A O 1
ATOM 2133 N N . ASN A 1 268 ? -4.135 38.522 18.452 1.000 26.820 268 ASN A N 1
ATOM 2134 C CA . ASN A 1 268 ? -3.886 39.810 19.145 1.000 25.792 268 ASN A CA 1
ATOM 2135 C C . ASN A 1 268 ? -3.448 39.553 20.595 1.000 23.358 268 ASN A C 1
ATOM 2136 O O . ASN A 1 268 ? -3.803 40.358 21.460 1.000 23.103 268 ASN A O 1
ATOM 2141 N N . THR A 1 269 ? -2.701 38.476 20.798 1.000 23.748 269 THR A N 1
ATOM 2142 C CA . THR A 1 269 ? -2.232 38.076 22.166 1.000 22.596 269 THR A CA 1
ATOM 2143 C C . THR A 1 269 ? -0.755 37.713 22.103 1.000 22.183 269 THR A C 1
ATOM 2144 O O . THR A 1 269 ? -0.305 36.961 21.264 1.000 21.055 269 THR A O 1
ATOM 2148 N N . ILE A 1 270 ? -0.002 38.283 23.028 1.000 21.997 270 ILE A N 1
ATOM 2149 C CA . ILE A 1 270 ? 1.440 38.002 23.241 1.000 20.912 270 ILE A CA 1
ATOM 2150 C C . ILE A 1 270 ? 1.489 36.958 24.349 1.000 19.333 270 ILE A C 1
ATOM 2151 O O . ILE A 1 270 ? 0.795 37.132 25.373 1.000 19.608 270 ILE A O 1
ATOM 2156 N N . ILE A 1 271 ? 2.140 35.854 24.107 1.000 17.547 271 ILE A N 1
ATOM 2157 C CA . ILE A 1 271 ? 2.234 34.741 25.089 1.000 19.740 271 ILE A CA 1
ATOM 2158 C C . ILE A 1 271 ? 3.707 34.626 25.421 1.000 17.323 271 ILE A C 1
ATOM 2159 O O . ILE A 1 271 ? 4.541 34.564 24.510 1.000 17.813 271 ILE A O 1
ATOM 2164 N N . VAL A 1 272 ? 4.043 34.710 26.715 1.000 17.310 272 VAL A N 1
ATOM 2165 C CA . VAL A 1 272 ? 5.420 34.514 27.171 1.000 17.233 272 VAL A CA 1
ATOM 2166 C C . VAL A 1 272 ? 5.407 33.303 28.100 1.000 16.322 272 VAL A C 1
ATOM 2167 O O . VAL A 1 272 ? 4.543 33.215 28.960 1.000 16.372 272 VAL A O 1
ATOM 2171 N N . PHE A 1 273 ? 6.389 32.454 27.968 1.000 15.642 273 PHE A N 1
ATOM 2172 C CA . PHE A 1 273 ? 6.685 31.356 28.900 1.000 15.449 273 PHE A CA 1
ATOM 2173 C C . PHE A 1 273 ? 8.073 31.606 29.453 1.000 14.727 273 PHE A C 1
ATOM 2174 O O . PHE A 1 273 ? 9.024 31.784 28.684 1.000 15.026 273 PHE A O 1
ATOM 2182 N N . PHE A 1 274 ? 8.154 31.620 30.795 1.000 14.544 274 PHE A N 1
ATOM 2183 C CA . PHE A 1 274 ? 9.429 31.914 31.492 1.000 14.694 274 PHE A CA 1
ATOM 2184 C C . PHE A 1 274 ? 9.518 31.083 32.789 1.000 14.709 274 PHE A C 1
ATOM 2185 O O . PHE A 1 274 ? 8.588 30.329 33.071 1.000 13.674 274 PHE A O 1
ATOM 2193 N N . SER A 1 275 ? 10.627 31.221 33.523 1.000 13.606 275 SER A N 1
ATOM 2194 C CA . SER A 1 275 ? 10.822 30.528 34.825 1.000 12.863 275 SER A CA 1
ATOM 2195 C C . SER A 1 275 ? 11.531 31.520 35.749 1.000 11.913 275 SER A C 1
ATOM 2196 O O . SER A 1 275 ? 12.301 32.321 35.239 1.000 12.179 275 SER A O 1
ATOM 2199 N N . ASP A 1 276 ? 11.294 31.444 37.056 1.000 11.905 276 ASP A N 1
ATOM 2200 C CA . ASP A 1 276 ? 11.810 32.503 37.967 1.000 11.265 276 ASP A CA 1
ATOM 2201 C C . ASP A 1 276 ? 13.265 32.311 38.404 1.000 11.944 276 ASP A C 1
ATOM 2202 O O . ASP A 1 276 ? 13.853 33.263 38.878 1.000 12.763 276 ASP A O 1
ATOM 2207 N N . ASN A 1 277 ? 13.775 31.100 38.277 1.000 11.526 277 ASN A N 1
ATOM 2208 C CA . ASN A 1 277 ? 15.170 30.825 38.680 1.000 10.646 277 ASN A CA 1
ATOM 2209 C C . ASN A 1 277 ? 15.554 29.448 38.141 1.000 11.548 277 ASN A C 1
ATOM 2210 O O . ASN A 1 277 ? 14.704 28.775 37.563 1.000 11.931 277 ASN A O 1
ATOM 2215 N N . GLY A 1 278 ? 16.800 29.068 38.362 1.000 12.060 278 GLY A N 1
ATOM 2216 C CA . GLY A 1 278 ? 17.286 27.811 37.787 1.000 12.949 278 GLY A CA 1
ATOM 2217 C C . GLY A 1 278 ? 16.724 26.584 38.461 1.000 12.200 278 GLY A C 1
ATOM 2218 O O . GLY A 1 278 ? 16.111 26.712 39.520 1.000 12.192 278 GLY A O 1
ATOM 2219 N N . GLY A 1 279 ? 16.923 25.443 37.815 1.000 13.159 279 GLY A N 1
ATOM 2220 C CA . GLY A 1 279 ? 16.486 24.167 38.384 1.000 13.466 279 GLY A CA 1
ATOM 2221 C C . GLY A 1 279 ? 17.066 23.919 39.757 1.000 14.006 279 GLY A C 1
ATOM 2222 O O . GLY A 1 279 ? 18.219 24.266 39.991 1.000 13.087 279 GLY A O 1
ATOM 2223 N N . ALA A 1 280 ? 16.272 23.288 40.604 1.000 14.427 280 ALA A N 1
ATOM 2224 C CA . ALA A 1 280 ? 16.668 22.982 41.988 1.000 15.568 280 ALA A CA 1
ATOM 2225 C C . ALA A 1 280 ? 17.514 21.730 42.063 1.000 19.175 280 ALA A C 1
ATOM 2226 O O . ALA A 1 280 ? 17.210 20.748 41.413 1.000 21.512 280 ALA A O 1
ATOM 2228 N N . GLY A 1 281 ? 18.517 21.761 42.931 1.000 21.613 281 GLY A N 1
ATOM 2229 C CA . GLY A 1 281 ? 19.392 20.615 43.189 1.000 25.248 281 GLY A CA 1
ATOM 2230 C C . GLY A 1 281 ? 18.580 19.368 43.474 1.000 25.724 281 GLY A C 1
ATOM 2231 O O . GLY A 1 281 ? 17.599 19.412 44.235 1.000 26.352 281 GLY A O 1
ATOM 2232 N N . LYS A 1 282 ? 18.996 18.245 42.905 1.000 28.281 282 LYS A N 1
ATOM 2233 C CA . LYS A 1 282 ? 18.344 16.935 43.104 1.000 29.306 282 LYS A CA 1
ATOM 2234 C C . LYS A 1 282 ? 16.951 16.839 42.478 1.000 29.117 282 LYS A C 1
ATOM 2235 O O . LYS A 1 282 ? 16.230 15.808 42.766 1.000 27.770 282 LYS A O 1
ATOM 2241 N N . ALA A 1 283 ? 16.498 17.857 41.754 1.000 23.742 283 ALA A N 1
ATOM 2242 C CA . ALA A 1 283 ? 15.148 17.777 41.178 1.000 23.126 283 ALA A CA 1
ATOM 2243 C C . ALA A 1 283 ? 15.271 18.184 39.719 1.000 24.028 283 ALA A C 1
ATOM 2244 O O . ALA A 1 283 ? 14.663 17.519 38.857 1.000 23.476 283 ALA A O 1
ATOM 2246 N N . GLY A 1 284 ? 15.918 19.319 39.472 1.000 22.015 284 GLY A N 1
ATOM 2247 C CA . GLY A 1 284 ? 15.831 19.946 38.163 1.000 19.107 284 GLY A CA 1
ATOM 2248 C C . GLY A 1 284 ? 17.044 19.655 37.292 1.000 20.724 284 GLY A C 1
ATOM 2249 O O . GLY A 1 284 ? 18.039 19.158 37.762 1.000 22.674 284 GLY A O 1
ATOM 2250 N N . ASN A 1 285 ? 16.868 19.920 35.997 1.000 18.293 285 ASN A N 1
ATOM 2251 C CA . ASN A 1 285 ? 17.837 19.659 34.914 1.000 18.974 285 ASN A CA 1
ATOM 2252 C C . ASN A 1 285 ? 18.256 20.988 34.266 1.000 17.424 285 ASN A C 1
ATOM 2253 O O . ASN A 1 285 ? 17.449 21.612 33.564 1.000 16.383 285 ASN A O 1
ATOM 2258 N N . ASN A 1 286 ? 19.494 21.407 34.573 1.000 16.039 286 ASN A N 1
ATOM 2259 C CA . ASN A 1 286 ? 20.032 22.633 33.991 1.000 15.057 286 ASN A CA 1
ATOM 2260 C C . ASN A 1 286 ? 20.994 22.303 32.832 1.000 14.860 286 ASN A C 1
ATOM 2261 O O . ASN A 1 286 ? 21.849 23.132 32.469 1.000 15.913 286 ASN A O 1
ATOM 2266 N N . ALA A 1 287 ? 20.828 21.126 32.241 1.000 16.010 287 ALA A N 1
ATOM 2267 C CA . ALA A 1 287 ? 21.688 20.699 31.113 1.000 16.645 287 ALA A CA 1
ATOM 2268 C C . ALA A 1 287 ? 23.167 20.777 31.502 1.000 16.370 287 ALA A C 1
ATOM 2269 O O . ALA A 1 287 ? 23.518 20.294 32.579 1.000 17.208 287 ALA A O 1
ATOM 2271 N N . HIS A 1 288 ? 23.989 21.380 30.644 1.000 16.130 288 HIS A N 1
ATOM 2272 C CA . HIS A 1 288 ? 25.451 21.438 30.889 1.000 17.068 288 HIS A CA 1
ATOM 2273 C C . HIS A 1 288 ? 25.809 22.633 31.773 1.000 15.380 288 HIS A C 1
ATOM 2274 O O . HIS A 1 288 ? 26.991 22.795 32.075 1.000 17.181 288 HIS A O 1
ATOM 2281 N N . LEU A 1 289 ? 24.816 23.432 32.157 1.000 14.719 289 LEU A N 1
ATOM 2282 C CA . LEU A 1 289 ? 25.137 24.658 32.929 1.000 14.541 289 LEU A CA 1
ATOM 2283 C C . LEU A 1 289 ? 25.560 24.298 34.353 1.000 14.246 289 LEU A C 1
ATOM 2284 O O . LEU A 1 289 ? 25.118 23.257 34.853 1.000 15.078 289 LEU A O 1
ATOM 2289 N N . ARG A 1 290 ? 26.358 25.161 34.969 1.000 14.102 290 ARG A N 1
ATOM 2290 C CA . ARG A 1 290 ? 26.912 24.889 36.319 1.000 14.152 290 ARG A CA 1
ATOM 2291 C C . ARG A 1 290 ? 25.868 25.201 37.394 1.000 13.792 290 ARG A C 1
ATOM 2292 O O . ARG A 1 290 ? 25.268 26.270 37.357 1.000 12.740 290 ARG A O 1
ATOM 2300 N N . ALA A 1 291 ? 25.695 24.237 38.294 1.000 13.131 291 ALA A N 1
ATOM 2301 C CA . ALA A 1 291 ? 24.913 24.418 39.529 1.000 13.830 291 ALA A CA 1
ATOM 2302 C C . ALA A 1 291 ? 23.443 24.681 39.189 1.000 13.908 291 ALA A C 1
ATOM 2303 O O . ALA A 1 291 ? 22.929 24.096 38.246 1.000 14.275 291 ALA A O 1
ATOM 2305 N N . GLY A 1 292 ? 22.811 25.527 39.990 1.000 13.112 292 GLY A N 1
ATOM 2306 C CA . GLY A 1 292 ? 21.360 25.681 39.892 1.000 12.849 292 GLY A CA 1
ATOM 2307 C C . GLY A 1 292 ? 20.837 26.709 40.868 1.000 12.658 292 GLY A C 1
ATOM 2308 O O . GLY A 1 292 ? 21.592 27.550 41.309 1.000 11.843 292 GLY A O 1
ATOM 2309 N N . LYS A 1 293 ? 19.553 26.581 41.181 1.000 12.415 293 LYS A N 1
ATOM 2310 C CA . LYS A 1 293 ? 18.901 27.509 42.136 1.000 12.397 293 LYS A CA 1
ATOM 2311 C C . LYS A 1 293 ? 19.812 27.758 43.346 1.000 12.611 293 LYS A C 1
ATOM 2312 O O . LYS A 1 293 ? 20.350 26.793 43.873 1.000 12.764 293 LYS A O 1
ATOM 2318 N N . THR A 1 294 ? 19.910 29.043 43.744 1.000 12.118 294 THR A N 1
ATOM 2319 C CA . THR A 1 294 ? 20.745 29.545 44.884 1.000 12.626 294 THR A CA 1
ATOM 2320 C C . THR A 1 294 ? 22.139 29.989 44.414 1.000 13.226 294 THR A C 1
ATOM 2321 O O . THR A 1 294 ? 22.872 30.543 45.226 1.000 14.718 294 THR A O 1
ATOM 2325 N N . TRP A 1 295 ? 22.471 29.741 43.146 1.000 12.254 295 TRP A N 1
ATOM 2326 C CA . TRP A 1 295 ? 23.826 30.077 42.652 1.000 12.110 295 TRP A CA 1
ATOM 2327 C C . TRP A 1 295 ? 23.722 31.119 41.539 1.000 11.455 295 TRP A C 1
ATOM 2328 O O . TRP A 1 295 ? 22.754 31.095 40.795 1.000 11.765 295 TRP A O 1
ATOM 2339 N N . LEU A 1 296 ? 24.760 31.939 41.437 1.000 11.744 296 LEU A N 1
ATOM 2340 C CA . LEU A 1 296 ? 24.829 32.878 40.317 1.000 11.354 296 LEU A CA 1
ATOM 2341 C C . LEU A 1 296 ? 25.637 32.298 39.147 1.000 11.532 296 LEU A C 1
ATOM 2342 O O . LEU A 1 296 ? 25.739 32.956 38.097 1.000 10.866 296 LEU A O 1
ATOM 2347 N N . TYR A 1 297 ? 26.063 31.060 39.242 1.000 12.469 297 TYR A N 1
ATOM 2348 C CA . TYR A 1 297 ? 26.488 30.293 38.050 1.000 12.413 297 TYR A CA 1
ATOM 2349 C C . TYR A 1 297 ? 25.307 30.237 37.098 1.000 11.614 297 TYR A C 1
ATOM 2350 O O . TYR A 1 297 ? 24.107 30.294 37.523 1.000 11.675 297 TYR A O 1
ATOM 2359 N N . GLU A 1 298 ? 25.590 29.948 35.845 1.000 11.686 298 GLU A N 1
ATOM 2360 C CA . GLU A 1 298 ? 24.526 29.972 34.810 1.000 11.474 298 GLU A CA 1
ATOM 2361 C C . GLU A 1 298 ? 23.351 29.045 35.135 1.000 11.485 298 GLU A C 1
ATOM 2362 O O . GLU A 1 298 ? 22.209 29.416 34.820 1.000 11.720 298 GLU A O 1
ATOM 2368 N N . GLY A 1 299 ? 23.568 27.901 35.738 1.000 11.868 299 GLY A N 1
ATOM 2369 C CA . GLY A 1 299 ? 22.445 27.011 36.065 1.000 11.680 299 GLY A CA 1
ATOM 2370 C C . GLY A 1 299 ? 21.402 27.610 36.975 1.000 12.136 299 GLY A C 1
ATOM 2371 O O . GLY A 1 299 ? 20.307 27.146 36.968 1.000 12.509 299 GLY A O 1
ATOM 2372 N N . GLY A 1 300 ? 21.785 28.583 37.797 1.000 11.923 300 GLY A N 1
ATOM 2373 C CA . GLY A 1 300 ? 20.841 29.212 38.714 1.000 11.361 300 GLY A CA 1
ATOM 2374 C C . GLY A 1 300 ? 20.091 30.368 38.138 1.000 11.443 300 GLY A C 1
ATOM 2375 O O . GLY A 1 300 ? 19.096 30.768 38.766 1.000 11.389 300 GLY A O 1
ATOM 2376 N N . ILE A 1 301 ? 20.514 30.916 36.995 1.000 11.415 301 ILE A N 1
ATOM 2377 C CA . ILE A 1 301 ? 19.885 32.168 36.471 1.000 11.471 301 ILE A CA 1
ATOM 2378 C C . ILE A 1 301 ? 19.454 32.060 34.995 1.000 12.407 301 ILE A C 1
ATOM 2379 O O . ILE A 1 301 ? 18.692 32.908 34.562 1.000 12.610 301 ILE A O 1
ATOM 2384 N N . ARG A 1 302 ? 19.954 31.067 34.266 1.000 12.887 302 ARG A N 1
ATOM 2385 C CA . ARG A 1 302 ? 19.522 30.886 32.854 1.000 13.388 302 ARG A CA 1
ATOM 2386 C C . ARG A 1 302 ? 18.152 30.216 32.824 1.000 13.128 302 ARG A C 1
ATOM 2387 O O . ARG A 1 302 ? 17.970 29.220 33.520 1.000 14.926 302 ARG A O 1
ATOM 2395 N N . GLU A 1 303 ? 17.248 30.741 32.006 1.000 12.459 303 GLU A N 1
ATOM 2396 C CA . GLU A 1 303 ? 15.864 30.221 32.034 1.000 12.797 303 GLU A CA 1
ATOM 2397 C C . GLU A 1 303 ? 15.296 29.992 30.638 1.000 13.347 303 GLU A C 1
ATOM 2398 O O . GLU A 1 303 ? 15.751 30.619 29.687 1.000 13.580 303 GLU A O 1
ATOM 2404 N N . PRO A 1 304 ? 14.301 29.104 30.510 1.000 13.471 304 PRO A N 1
ATOM 2405 C CA . PRO A 1 304 ? 13.602 28.993 29.255 1.000 13.889 304 PRO A CA 1
ATOM 2406 C C . PRO A 1 304 ? 12.858 30.316 29.023 1.000 13.223 304 PRO A C 1
ATOM 2407 O O . PRO A 1 304 ? 12.359 30.875 29.967 1.000 13.092 304 PRO A O 1
ATOM 2411 N N . LEU A 1 305 ? 12.820 30.766 27.769 1.000 14.412 305 LEU A N 1
ATOM 2412 C CA . LEU A 1 305 ? 12.069 31.993 27.416 1.000 14.287 305 LEU A CA 1
ATOM 2413 C C . LEU A 1 305 ? 11.547 31.875 25.981 1.000 15.449 305 LEU A C 1
ATOM 2414 O O . LEU A 1 305 ? 12.365 31.859 25.067 1.000 15.919 305 LEU A O 1
ATOM 2419 N N . ILE A 1 306 ? 10.242 31.720 25.851 1.000 15.232 306 ILE A N 1
ATOM 2420 C CA . ILE A 1 306 ? 9.540 31.705 24.555 1.000 16.782 306 ILE A CA 1
ATOM 2421 C C . ILE A 1 306 ? 8.608 32.882 24.516 1.000 17.107 306 ILE A C 1
ATOM 2422 O O . ILE A 1 306 ? 7.801 33.050 25.467 1.000 16.393 306 ILE A O 1
ATOM 2427 N N . VAL A 1 307 ? 8.673 33.648 23.417 1.000 16.393 307 VAL A N 1
ATOM 2428 C CA . VAL A 1 307 ? 7.723 34.778 23.240 1.000 17.125 307 VAL A CA 1
ATOM 2429 C C . VAL A 1 307 ? 7.038 34.546 21.885 1.000 18.259 307 VAL A C 1
ATOM 2430 O O . VAL A 1 307 ? 7.786 34.424 20.843 1.000 19.079 307 VAL A O 1
ATOM 2434 N N . SER A 1 308 ? 5.693 34.534 21.917 1.000 19.056 308 SER A N 1
ATOM 2435 C CA . SER A 1 308 ? 4.864 34.385 20.692 1.000 20.868 308 SER A CA 1
ATOM 2436 C C . SER A 1 308 ? 3.946 35.579 20.509 1.000 21.219 308 SER A C 1
ATOM 2437 O O . SER A 1 308 ? 3.253 35.962 21.462 1.000 19.739 308 SER A O 1
ATOM 2440 N N . TRP A 1 309 ? 3.916 36.125 19.296 1.000 21.521 309 TRP A N 1
ATOM 2441 C CA . TRP A 1 309 ? 2.926 37.173 18.939 1.000 22.854 309 TRP A CA 1
ATOM 2442 C C . TRP A 1 309 ? 2.673 36.931 17.453 1.000 24.663 309 TRP A C 1
ATOM 2443 O O . TRP A 1 309 ? 3.366 37.525 16.632 1.000 23.097 309 TRP A O 1
ATOM 2454 N N . PRO A 1 310 ? 1.721 36.044 17.114 1.000 26.996 310 PRO A N 1
ATOM 2455 C CA . PRO A 1 310 ? 1.547 35.636 15.725 1.000 29.723 310 PRO A CA 1
ATOM 2456 C C . PRO A 1 310 ? 1.392 36.813 14.762 1.000 30.166 310 PRO A C 1
ATOM 2457 O O . PRO A 1 310 ? 0.592 37.678 15.017 1.000 32.259 310 PRO A O 1
ATOM 2461 N N . GLY A 1 311 ? 2.208 36.811 13.712 1.000 30.337 311 GLY A N 1
ATOM 2462 C CA . GLY A 1 311 ? 2.147 37.870 12.691 1.000 32.857 311 GLY A CA 1
ATOM 2463 C C . GLY A 1 311 ? 3.005 39.072 13.024 1.000 33.509 311 GLY A C 1
ATOM 2464 O O . GLY A 1 311 ? 3.126 39.949 12.164 1.000 34.835 311 GLY A O 1
ATOM 2465 N N . LYS A 1 312 ? 3.560 39.128 14.239 1.000 30.980 312 LYS A N 1
ATOM 2466 C CA . LYS A 1 312 ? 4.459 40.237 14.640 1.000 30.326 312 LYS A CA 1
ATOM 2467 C C . LYS A 1 312 ? 5.839 39.671 14.949 1.000 29.138 312 LYS A C 1
ATOM 2468 O O . LYS A 1 312 ? 6.832 40.330 14.636 1.000 29.460 312 LYS A O 1
ATOM 2474 N N . ILE A 1 313 ? 5.863 38.496 15.567 1.000 24.902 313 ILE A N 1
ATOM 2475 C CA . ILE A 1 313 ? 7.149 37.828 15.905 1.000 24.865 313 ILE A CA 1
ATOM 2476 C C . ILE A 1 313 ? 7.281 36.608 14.989 1.000 24.733 313 ILE A C 1
ATOM 2477 O O . ILE A 1 313 ? 6.361 35.795 14.974 1.000 23.786 313 ILE A O 1
ATOM 2482 N N . LYS A 1 314 ? 8.388 36.529 14.252 1.000 26.653 314 LYS A N 1
ATOM 2483 C CA . LYS A 1 314 ? 8.617 35.423 13.294 1.000 28.837 314 LYS A CA 1
ATOM 2484 C C . LYS A 1 314 ? 8.684 34.124 14.095 1.000 27.021 314 LYS A C 1
ATOM 2485 O O . LYS A 1 314 ? 9.482 34.044 15.070 1.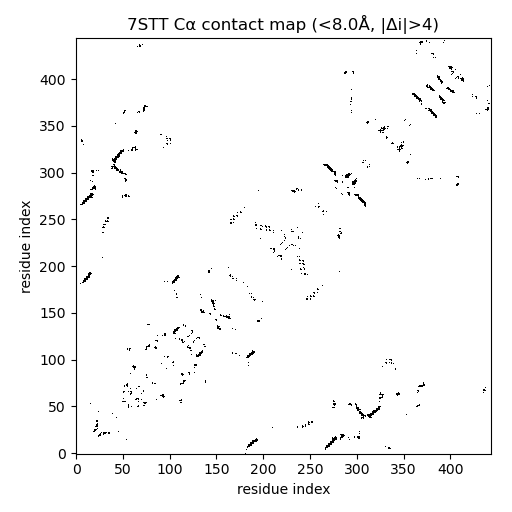000 25.864 314 LYS A O 1
ATOM 2491 N N . GLY A 1 315 ? 7.927 33.137 13.645 1.000 26.887 315 GLY A N 1
ATOM 2492 C CA . GLY A 1 315 ? 7.893 31.800 14.236 1.000 26.947 315 GLY A CA 1
ATOM 2493 C C . GLY A 1 315 ? 9.149 30.966 13.973 1.000 25.895 315 GLY A C 1
ATOM 2494 O O . GLY A 1 315 ? 9.844 31.107 12.919 1.000 26.111 315 GLY A O 1
ATOM 2495 N N . ASN A 1 316 ? 9.498 30.178 14.986 1.000 27.021 316 ASN A N 1
ATOM 2496 C CA . ASN A 1 316 ? 10.550 29.176 14.926 1.000 27.301 316 ASN A CA 1
ATOM 2497 C C . ASN A 1 316 ? 11.894 29.880 14.807 1.000 26.622 316 ASN A C 1
ATOM 2498 O O . ASN A 1 316 ? 12.810 29.269 14.236 1.000 27.810 316 ASN A O 1
ATOM 2503 N N . THR A 1 317 ? 12.009 31.063 15.388 1.000 23.088 317 THR A N 1
ATOM 2504 C CA . THR A 1 317 ? 13.270 31.835 15.477 1.000 22.568 317 THR A CA 1
ATOM 2505 C C . THR A 1 317 ? 13.980 31.485 16.785 1.000 21.537 317 THR A C 1
ATOM 2506 O O . THR A 1 317 ? 13.306 31.245 17.798 1.000 21.075 317 THR A O 1
ATOM 2510 N N . VAL A 1 318 ? 15.293 31.611 16.741 1.000 22.719 318 VAL A N 1
ATOM 2511 C CA . VAL A 1 318 ? 16.144 31.354 17.921 1.000 21.878 318 VAL A CA 1
ATOM 2512 C C . VAL A 1 318 ? 17.002 32.580 18.111 1.000 22.738 318 VAL A C 1
ATOM 2513 O O . VAL A 1 318 ? 17.684 33.018 17.139 1.000 24.713 318 VAL A O 1
ATOM 2517 N N . ASN A 1 319 ? 16.916 33.177 19.309 1.000 19.847 319 ASN A N 1
ATOM 2518 C CA . ASN A 1 319 ? 17.642 34.417 19.558 1.000 19.771 319 ASN A CA 1
ATOM 2519 C C . ASN A 1 319 ? 18.677 34.158 20.638 1.000 19.581 319 ASN A C 1
ATOM 2520 O O . ASN A 1 319 ? 18.268 33.701 21.778 1.000 19.473 319 ASN A O 1
ATOM 2525 N N . ASP A 1 320 ? 19.931 34.431 20.360 1.000 19.706 320 ASP A N 1
ATOM 2526 C CA . ASP A 1 320 ? 20.995 34.196 21.367 1.000 19.756 320 ASP A CA 1
ATOM 2527 C C . ASP A 1 320 ? 21.413 35.460 22.099 1.000 20.039 320 ASP A C 1
ATOM 2528 O O . ASP A 1 320 ? 22.321 35.382 22.951 1.000 19.912 320 ASP A O 1
ATOM 2533 N N . ASN A 1 321 ? 20.788 36.582 21.847 1.000 19.876 321 ASN A N 1
ATOM 2534 C CA . ASN A 1 321 ? 21.180 37.813 22.528 1.000 19.465 321 ASN A CA 1
ATOM 2535 C C . ASN A 1 321 ? 20.742 37.726 23.992 1.000 17.988 321 ASN A C 1
ATOM 2536 O O . ASN A 1 321 ? 19.619 37.339 24.316 1.000 17.880 321 ASN A O 1
ATOM 2541 N N . PRO A 1 322 ? 21.602 38.144 24.927 1.000 16.875 322 PRO A N 1
ATOM 2542 C CA . PRO A 1 322 ? 21.198 38.080 26.358 1.000 15.995 322 PRO A CA 1
ATOM 2543 C C . PRO A 1 322 ? 20.079 39.023 26.713 1.000 16.709 322 PRO A C 1
ATOM 2544 O O . PRO A 1 322 ? 20.106 40.219 26.313 1.000 17.681 322 PRO A O 1
ATOM 2548 N N . VAL A 1 323 ? 19.101 38.502 27.459 1.000 14.500 323 VAL A N 1
ATOM 2549 C CA . VAL A 1 323 ? 17.945 39.303 27.939 1.000 14.822 323 VAL A CA 1
ATOM 2550 C C . VAL A 1 323 ? 17.650 38.878 29.375 1.000 14.395 323 VAL A C 1
ATOM 2551 O O . VAL A 1 323 ? 18.143 37.788 29.782 1.000 14.141 323 VAL A O 1
ATOM 2555 N N . THR A 1 324 ? 16.935 39.712 30.128 1.000 13.315 324 THR A N 1
ATOM 2556 C CA . THR A 1 324 ? 16.665 39.344 31.542 1.000 13.180 324 THR A CA 1
ATOM 2557 C C . THR A 1 324 ? 15.209 39.610 31.873 1.000 14.191 324 THR A C 1
ATOM 2558 O O . THR A 1 324 ? 14.526 40.337 31.137 1.000 14.116 324 THR A O 1
ATOM 2562 N N . SER A 1 325 ? 14.822 39.188 33.070 1.000 12.889 325 SER A N 1
ATOM 2563 C CA . SER A 1 325 ? 13.454 39.425 33.636 1.000 12.461 325 SER A CA 1
ATOM 2564 C C . SER A 1 325 ? 13.200 40.892 33.849 1.000 12.479 325 SER A C 1
ATOM 2565 O O . SER A 1 325 ? 12.028 41.256 33.999 1.000 13.554 325 SER A O 1
ATOM 2568 N N . LEU A 1 326 ? 14.225 41.757 33.884 1.000 12.990 326 LEU A N 1
ATOM 2569 C CA . LEU A 1 326 ? 14.011 43.214 33.991 1.000 13.462 326 LEU A CA 1
ATOM 2570 C C . LEU A 1 326 ? 13.397 43.755 32.713 1.000 13.440 326 LEU A C 1
ATOM 2571 O O . LEU A 1 326 ? 12.854 44.865 32.746 1.000 14.570 326 LEU A O 1
ATOM 2576 N N . ASP A 1 327 ? 13.506 42.989 31.635 1.000 13.696 327 ASP A N 1
ATOM 2577 C CA . ASP A 1 327 ? 13.119 43.557 30.319 1.000 14.292 327 ASP A CA 1
ATOM 2578 C C . ASP A 1 327 ? 11.617 43.428 30.065 1.000 15.226 327 ASP A C 1
ATOM 2579 O O . ASP A 1 327 ? 11.078 44.169 29.228 1.000 16.021 327 ASP A O 1
ATOM 2584 N N . PHE A 1 328 ? 10.902 42.609 30.840 1.000 14.451 328 PHE A N 1
ATOM 2585 C CA . PHE A 1 328 ? 9.459 42.425 30.581 1.000 15.222 328 PHE A CA 1
ATOM 2586 C C . PHE A 1 328 ? 8.660 43.719 30.783 1.000 16.141 328 PHE A C 1
ATOM 2587 O O . PHE A 1 328 ? 7.754 44.017 29.956 1.000 18.011 328 PHE A O 1
ATOM 2595 N N . TYR A 1 329 ? 8.990 44.484 31.823 1.000 15.214 329 TYR A N 1
ATOM 2596 C CA . TYR A 1 329 ? 8.225 45.717 32.143 1.000 15.656 329 TYR A CA 1
ATOM 2597 C C . TYR A 1 329 ? 8.244 46.672 30.934 1.000 16.402 329 TYR A C 1
ATOM 2598 O O . TYR A 1 329 ? 7.177 46.989 30.423 1.000 17.245 329 TYR A O 1
ATOM 2607 N N . PRO A 1 330 ? 9.411 47.150 30.456 1.000 16.554 330 PRO A N 1
ATOM 2608 C CA . PRO A 1 330 ? 9.443 48.064 29.318 1.000 17.271 330 PRO A CA 1
ATOM 2609 C C . PRO A 1 330 ? 8.885 47.440 28.029 1.000 17.667 330 PRO A C 1
ATOM 2610 O O . PRO A 1 330 ? 8.308 48.164 27.243 1.000 18.164 330 PRO A O 1
ATOM 2614 N N . THR A 1 331 ? 9.123 46.144 27.821 1.000 16.744 331 THR A N 1
ATOM 2615 C CA . THR A 1 331 ? 8.634 45.455 26.599 1.000 17.223 331 THR A CA 1
ATOM 2616 C C . THR A 1 331 ? 7.105 45.470 26.583 1.000 17.486 331 THR A C 1
ATOM 2617 O O . THR A 1 331 ? 6.525 45.806 25.542 1.000 18.193 331 THR A O 1
ATOM 2621 N N . PHE A 1 332 ? 6.488 45.138 27.711 1.000 17.021 332 PHE A N 1
ATOM 2622 C CA . PHE A 1 332 ? 5.031 45.050 27.792 1.000 17.530 332 PHE A CA 1
ATOM 2623 C C . PHE A 1 332 ? 4.508 46.479 27.713 1.000 20.413 332 PHE A C 1
ATOM 2624 O O . PHE A 1 332 ? 3.482 46.688 27.052 1.000 19.864 332 PHE A O 1
ATOM 2632 N N . LEU A 1 333 ? 5.158 47.468 28.326 1.000 20.907 333 LEU A N 1
ATOM 2633 C CA . LEU A 1 333 ? 4.637 48.852 28.200 1.000 24.209 333 LEU A CA 1
ATOM 2634 C C . LEU A 1 333 ? 4.679 49.333 26.750 1.000 24.023 333 LEU A C 1
ATOM 2635 O O . LEU A 1 333 ? 3.778 50.083 26.289 1.000 25.363 333 LEU A O 1
ATOM 2640 N N . ALA A 1 334 ? 5.702 48.973 25.983 1.000 20.270 334 ALA A N 1
ATOM 2641 C CA . ALA A 1 334 ? 5.844 49.325 24.568 1.000 22.652 334 ALA A CA 1
ATOM 2642 C C . ALA A 1 334 ? 4.706 48.641 23.811 1.000 23.272 334 ALA A C 1
ATOM 2643 O O . ALA A 1 334 ? 4.050 49.281 22.955 1.000 24.249 334 ALA A O 1
ATOM 2645 N N . ALA A 1 335 ? 4.471 47.346 24.028 1.000 20.731 335 ALA A N 1
ATOM 2646 C CA . ALA A 1 335 ? 3.372 46.603 23.355 1.000 21.840 335 ALA A CA 1
ATOM 2647 C C . ALA A 1 335 ? 2.014 47.261 23.657 1.000 23.076 335 ALA A C 1
ATOM 2648 O O . ALA A 1 335 ? 1.129 47.323 22.722 1.000 24.173 335 ALA A O 1
ATOM 2650 N N . ALA A 1 336 ? 1.868 47.845 24.846 1.000 23.483 336 ALA A N 1
ATOM 2651 C CA . ALA A 1 336 ? 0.580 48.421 25.338 1.000 25.376 336 ALA A CA 1
ATOM 2652 C C . ALA A 1 336 ? 0.416 49.871 24.858 1.000 27.271 336 ALA A C 1
ATOM 2653 O O . ALA A 1 336 ? -0.580 50.499 25.263 1.000 30.622 336 ALA A O 1
ATOM 2655 N N . GLY A 1 337 ? 1.441 50.460 24.239 1.000 26.872 337 GLY A N 1
ATOM 2656 C CA . GLY A 1 337 ? 1.521 51.885 23.901 1.000 27.789 337 GLY A CA 1
ATOM 2657 C C . GLY A 1 337 ? 1.595 52.796 25.114 1.000 31.512 337 GLY A C 1
ATOM 2658 O O . GLY A 1 337 ? 1.133 53.948 25.018 1.000 31.645 337 GLY A O 1
ATOM 2659 N N . GLY A 1 338 ? 2.209 52.339 26.203 1.000 29.869 338 GLY A N 1
ATOM 2660 C CA . GLY A 1 338 ? 2.348 53.177 27.405 1.000 31.323 338 GLY A CA 1
ATOM 2661 C C . GLY A 1 338 ? 3.739 53.751 27.545 1.000 34.145 338 GLY A C 1
ATOM 2662 O O . GLY A 1 338 ? 4.619 53.339 26.783 1.000 35.955 338 GLY A O 1
ATOM 2663 N N . LYS A 1 339 ? 3.918 54.667 28.497 1.000 37.928 339 LYS A N 1
ATOM 2664 C CA . LYS A 1 339 ? 5.231 55.310 28.734 1.000 43.333 339 LYS A CA 1
ATOM 2665 C C . LYS A 1 339 ? 5.485 55.330 30.245 1.000 42.862 339 LYS A C 1
ATOM 2666 O O . LYS A 1 339 ? 4.521 55.493 31.001 1.000 35.985 339 LYS A O 1
ATOM 2672 N N . PRO A 1 340 ? 6.742 55.180 30.709 1.000 46.622 340 PRO A N 1
ATOM 2673 C CA . PRO A 1 340 ? 7.040 55.273 32.139 1.000 48.662 340 PRO A CA 1
ATOM 2674 C C . PRO A 1 340 ? 6.635 56.637 32.708 1.000 51.347 340 PRO A C 1
ATOM 2675 O O . PRO A 1 340 ? 6.729 57.619 31.988 1.000 51.220 340 PRO A O 1
ATOM 2679 N N . THR A 1 341 ? 6.176 56.667 33.960 1.000 47.261 341 THR A N 1
ATOM 2680 C CA . THR A 1 341 ? 5.645 57.921 34.555 1.000 49.298 341 THR A CA 1
ATOM 2681 C C . THR A 1 341 ? 6.575 58.416 35.670 1.000 49.499 341 THR A C 1
ATOM 2682 O O . THR A 1 341 ? 6.072 58.747 36.746 1.000 43.035 341 THR A O 1
ATOM 2686 N N . GLY A 1 342 ? 7.882 58.434 35.415 1.000 51.913 342 GLY A N 1
ATOM 2687 C CA . GLY A 1 342 ? 8.884 58.887 36.399 1.000 50.362 342 GLY A CA 1
ATOM 2688 C C . GLY A 1 342 ? 9.610 57.725 37.057 1.000 53.305 342 GLY A C 1
ATOM 2689 O O . GLY A 1 342 ? 10.731 57.925 37.554 1.000 52.999 342 GLY A O 1
ATOM 2690 N N . GLY A 1 343 ? 9.023 56.534 37.016 1.000 49.863 343 GLY A N 1
ATOM 2691 C CA . GLY A 1 343 ? 9.640 55.365 37.658 1.000 51.561 343 GLY A CA 1
ATOM 2692 C C . GLY A 1 343 ? 10.899 54.929 36.926 1.000 45.084 343 GLY A C 1
ATOM 2693 O O . GLY A 1 343 ? 10.907 54.970 35.686 1.000 49.248 343 GLY A O 1
ATOM 2694 N N . ARG A 1 344 ? 11.932 54.549 37.668 1.000 43.798 344 ARG A N 1
ATOM 2695 C CA . ARG A 1 344 ? 13.191 54.053 37.058 1.000 40.339 344 ARG A CA 1
ATOM 2696 C C . ARG A 1 344 ? 12.964 52.650 36.513 1.000 30.979 344 ARG A C 1
ATOM 2697 O O . ARG A 1 344 ? 12.296 51.862 37.195 1.000 34.986 344 ARG A O 1
ATOM 2705 N N . LEU A 1 345 ? 13.446 52.378 35.306 1.000 24.931 345 LEU A N 1
ATOM 2706 C CA . LEU A 1 345 ? 13.389 50.989 34.786 1.000 22.057 345 LEU A CA 1
ATOM 2707 C C . LEU A 1 345 ? 14.831 50.547 34.513 1.000 19.887 345 LEU A C 1
ATOM 2708 O O . LEU A 1 345 ? 15.574 51.322 33.908 1.000 21.616 345 LEU A O 1
ATOM 2713 N N . ASP A 1 346 ? 15.209 49.359 34.978 1.000 16.512 346 ASP A N 1
ATOM 2714 C CA . ASP A 1 346 ? 16.620 48.914 34.861 1.000 16.773 346 ASP A CA 1
ATOM 2715 C C . ASP A 1 346 ? 16.826 47.967 33.674 1.000 16.447 346 ASP A C 1
ATOM 2716 O O . ASP A 1 346 ? 17.970 47.588 33.446 1.000 18.019 346 ASP A O 1
ATOM 2721 N N . GLY A 1 347 ? 15.753 47.560 33.005 1.000 16.363 347 GLY A N 1
ATOM 2722 C CA . GLY A 1 347 ? 15.890 46.764 31.790 1.000 17.376 347 GLY A CA 1
ATOM 2723 C C . GLY A 1 347 ? 15.583 47.565 30.529 1.000 17.754 347 GLY A C 1
ATOM 2724 O O . GLY A 1 347 ? 15.468 48.794 30.583 1.000 18.101 347 GLY A O 1
ATOM 2725 N N . HIS A 1 348 ? 15.359 46.808 29.457 1.000 16.914 348 HIS A N 1
ATOM 2726 C CA . HIS A 1 348 ? 15.191 47.452 28.138 1.000 20.764 348 HIS A CA 1
ATOM 2727 C C . HIS A 1 348 ? 14.047 46.823 27.353 1.000 19.943 348 HIS A C 1
ATOM 2728 O O . HIS A 1 348 ? 13.801 45.627 27.498 1.000 18.423 348 HIS A O 1
ATOM 2735 N N . ASN A 1 349 ? 13.371 47.644 26.561 1.000 18.936 349 ASN A N 1
ATOM 2736 C CA . ASN A 1 349 ? 12.310 47.163 25.663 1.000 19.345 349 ASN A CA 1
ATOM 2737 C C . ASN A 1 349 ? 12.899 46.239 24.602 1.000 19.220 349 ASN A C 1
ATOM 2738 O O . ASN A 1 349 ? 13.808 46.678 23.813 1.000 22.435 349 ASN A O 1
ATOM 2743 N N . LEU A 1 350 ? 12.328 45.044 24.518 1.000 19.370 350 LEU A N 1
ATOM 2744 C CA . LEU A 1 350 ? 12.806 44.052 23.532 1.000 21.124 350 LEU A CA 1
ATOM 2745 C C . LEU A 1 350 ? 11.903 44.068 22.298 1.000 22.263 350 LEU A C 1
ATOM 2746 O O . LEU A 1 350 ? 12.161 43.251 21.421 1.000 21.506 350 LEU A O 1
ATOM 2751 N N . MET A 1 351 ? 10.872 44.925 22.251 1.000 23.966 351 MET A N 1
ATOM 2752 C CA . MET A 1 351 ? 9.949 44.816 21.073 1.000 26.956 351 MET A CA 1
ATOM 2753 C C . MET A 1 351 ? 10.739 44.970 19.778 1.000 25.830 351 MET A C 1
ATOM 2754 O O . MET A 1 351 ? 10.597 44.142 18.887 1.000 27.670 351 MET A O 1
ATOM 2759 N N . PRO A 1 352 ? 11.673 45.924 19.608 1.000 27.136 352 PRO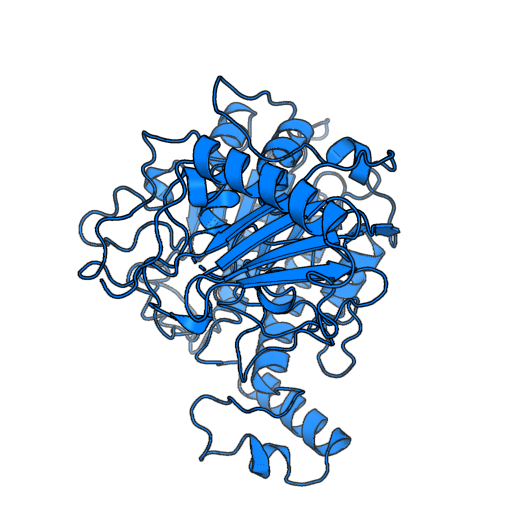 A N 1
ATOM 2760 C CA . PRO A 1 352 ? 12.440 46.000 18.358 1.000 28.217 352 PRO A CA 1
ATOM 2761 C C . PRO A 1 352 ? 13.245 44.715 18.055 1.000 28.692 352 PRO A C 1
ATOM 2762 O O . PRO A 1 352 ? 13.267 44.283 16.900 1.000 28.738 352 PRO A O 1
ATOM 2766 N N . LEU A 1 353 ? 13.928 44.146 19.049 1.000 27.298 353 LEU A N 1
ATOM 2767 C CA . LEU A 1 353 ? 14.585 42.821 18.960 1.000 25.891 353 LEU A CA 1
ATOM 2768 C C . LEU A 1 353 ? 13.582 41.671 18.610 1.000 25.743 353 LEU A C 1
ATOM 2769 O O . LEU A 1 353 ? 13.846 40.851 17.737 1.000 25.890 353 LEU A O 1
ATOM 2774 N N . LEU A 1 354 ? 12.415 41.616 19.224 1.000 22.645 354 LEU A N 1
ATOM 2775 C CA . LEU A 1 354 ? 11.406 40.566 18.925 1.000 21.559 354 LEU A CA 1
ATOM 2776 C C . LEU A 1 354 ? 10.879 40.663 17.474 1.000 23.441 354 LEU A C 1
ATOM 2777 O O . LEU A 1 354 ? 10.578 39.605 16.882 1.000 22.886 354 LEU A O 1
ATOM 2782 N N . ARG A 1 355 ? 10.853 41.881 16.954 1.000 25.674 355 ARG A N 1
ATOM 2783 C CA . ARG A 1 355 ? 10.383 42.204 15.573 1.000 28.969 355 ARG A CA 1
ATOM 2784 C C . ARG A 1 355 ? 11.508 41.964 14.572 1.000 30.689 355 ARG A C 1
ATOM 2785 O O . ARG A 1 355 ? 11.291 42.304 13.366 1.000 31.195 355 ARG A O 1
ATOM 2793 N N . GLY A 1 356 ? 12.667 41.443 14.978 1.000 28.870 356 GLY A N 1
ATOM 2794 C CA . GLY A 1 356 ? 13.732 41.142 13.997 1.000 32.294 356 GLY A CA 1
ATOM 2795 C C . GLY A 1 356 ? 14.860 42.155 13.987 1.000 33.167 356 GLY A C 1
ATOM 2796 O O . GLY A 1 356 ? 15.725 42.015 13.130 1.000 37.343 356 GLY A O 1
ATOM 2797 N N . GLY A 1 357 ? 14.857 43.157 14.888 1.000 32.991 357 GLY A N 1
ATOM 2798 C CA . GLY A 1 357 ? 15.890 44.216 14.982 1.000 35.851 357 GLY A CA 1
ATOM 2799 C C . GLY A 1 357 ? 17.230 43.671 15.487 1.000 39.539 357 GLY A C 1
ATOM 2800 O O . GLY A 1 357 ? 17.278 42.497 15.868 1.000 34.084 357 GLY A O 1
ATOM 2801 N N . ARG A 1 358 ? 18.265 44.530 15.540 1.000 44.540 358 ARG A N 1
ATOM 2802 C CA . ARG A 1 358 ? 19.663 44.215 15.975 1.000 47.029 358 ARG A CA 1
ATOM 2803 C C . ARG A 1 358 ? 19.795 44.536 17.484 1.000 47.688 358 ARG A C 1
ATOM 2804 O O . ARG A 1 358 ? 19.017 45.389 17.957 1.000 46.710 358 ARG A O 1
ATOM 2806 N N . ALA A 1 359 ? 20.697 43.871 18.230 1.000 48.289 359 ALA A N 1
ATOM 2807 C CA . ALA A 1 359 ? 20.859 44.001 19.699 1.000 50.019 359 ALA A CA 1
ATOM 2808 C C . ALA A 1 359 ? 22.202 44.641 20.092 1.000 53.598 359 ALA A C 1
ATOM 2809 O O . ALA A 1 359 ? 23.252 43.968 19.937 1.000 64.466 359 ALA A O 1
ATOM 2811 N N . SER A 1 360 ? 22.195 45.837 20.676 1.000 47.463 360 SER A N 1
ATOM 2812 C CA . SER A 1 360 ? 23.426 46.492 21.201 1.000 47.688 360 SER A CA 1
ATOM 2813 C C . SER A 1 360 ? 23.822 45.775 22.496 1.000 40.300 360 SER A C 1
ATOM 2814 O O . SER A 1 360 ? 22.933 45.307 23.180 1.000 41.940 360 SER A O 1
ATOM 2817 N N . GLY A 1 361 ? 25.111 45.596 22.738 1.000 37.813 361 GLY A N 1
ATOM 2818 C CA . GLY A 1 361 ? 25.588 44.928 23.967 1.000 33.038 361 GLY A CA 1
ATOM 2819 C C . GLY A 1 361 ? 25.346 45.875 25.127 1.000 32.457 361 GLY A C 1
ATOM 2820 O O . GLY A 1 361 ? 25.288 47.104 24.935 1.000 31.351 361 GLY A O 1
ATOM 2821 N N . ARG A 1 362 ? 25.007 45.341 26.281 1.000 27.519 362 ARG A N 1
ATOM 2822 C CA . ARG A 1 362 ? 24.873 46.158 27.494 1.000 24.787 362 ARG A CA 1
ATOM 2823 C C . ARG A 1 362 ? 25.326 45.246 28.632 1.000 22.884 362 ARG A C 1
ATOM 2824 O O . ARG A 1 362 ? 25.105 44.022 28.552 1.000 23.545 362 ARG A O 1
ATOM 2832 N N . PRO A 1 363 ? 25.910 45.785 29.716 1.000 19.482 363 PRO A N 1
ATOM 2833 C CA . PRO A 1 363 ? 26.208 44.928 30.865 1.000 17.478 363 PRO A CA 1
ATOM 2834 C C . PRO A 1 363 ? 24.939 44.546 31.647 1.000 16.271 363 PRO A C 1
ATOM 2835 O O . PRO A 1 363 ? 24.027 45.354 31.825 1.000 16.999 363 PRO A O 1
ATOM 2839 N N . LEU A 1 364 ? 24.967 43.300 32.184 1.000 15.008 364 LEU A N 1
ATOM 2840 C CA . LEU A 1 364 ? 23.878 42.733 33.004 1.000 14.717 364 LEU A CA 1
ATOM 2841 C C . LEU A 1 364 ? 24.498 42.393 34.354 1.000 13.745 364 LEU A C 1
ATOM 2842 O O . LEU A 1 364 ? 25.695 42.027 34.425 1.000 13.685 364 LEU A O 1
ATOM 2847 N N . PHE A 1 365 ? 23.729 42.567 35.419 1.000 13.413 365 PHE A N 1
ATOM 2848 C CA . PHE A 1 365 ? 24.246 42.461 36.784 1.000 12.903 365 PHE A CA 1
ATOM 2849 C C . PHE A 1 365 ? 23.338 41.590 37.665 1.000 12.051 365 PHE A C 1
ATOM 2850 O O . PHE A 1 365 ? 22.124 41.549 37.515 1.000 12.177 365 PHE A O 1
ATOM 2858 N N . TRP A 1 366 ? 23.980 40.962 38.650 1.000 11.200 366 TRP A N 1
ATOM 2859 C CA . TRP A 1 366 ? 23.348 40.163 39.711 1.000 11.345 366 TRP A CA 1
ATOM 2860 C C . TRP A 1 366 ? 24.017 40.425 41.033 1.000 11.550 366 TRP A C 1
ATOM 2861 O O . TRP A 1 366 ? 25.238 40.632 41.086 1.000 11.864 366 TRP A O 1
ATOM 2872 N N . HIS A 1 367 ? 23.218 40.318 42.112 1.000 11.955 367 HIS A N 1
ATOM 2873 C CA . HIS A 1 367 ? 23.813 40.389 43.484 1.000 12.141 367 HIS A CA 1
ATOM 2874 C C . HIS A 1 367 ? 23.066 39.406 44.359 1.000 11.048 367 HIS A C 1
ATOM 2875 O O . HIS A 1 367 ? 21.850 39.543 44.519 1.000 11.545 367 HIS A O 1
ATOM 2882 N N . TYR A 1 368 ? 23.789 38.504 44.978 1.000 11.039 368 TYR A N 1
ATOM 2883 C CA . TYR A 1 368 ? 23.202 37.481 45.855 1.000 10.786 368 TYR A CA 1
ATOM 2884 C C . TYR A 1 368 ? 23.981 37.404 47.163 1.000 10.914 368 TYR A C 1
ATOM 2885 O O . TYR A 1 368 ? 24.856 36.607 47.343 1.000 11.788 368 TYR A O 1
ATOM 2894 N N . PRO A 1 369 ? 23.574 38.203 48.161 1.000 11.808 369 PRO A N 1
ATOM 2895 C CA . PRO A 1 369 ? 24.176 38.158 49.499 1.000 11.548 369 PRO A CA 1
ATOM 2896 C C . PRO A 1 369 ? 23.545 37.078 50.367 1.000 11.607 369 PRO A C 1
ATOM 2897 O O . PRO A 1 369 ? 23.950 36.914 51.495 1.000 11.250 369 PRO A O 1
ATOM 2901 N N . SER A 1 370 ? 22.540 36.353 49.851 1.000 11.495 370 SER A N 1
ATOM 2902 C CA . SER A 1 370 ? 21.854 35.249 50.570 1.000 11.991 370 SER A CA 1
ATOM 2903 C C . SER A 1 370 ? 21.409 35.664 51.987 1.000 11.740 370 SER A C 1
ATOM 2904 O O . SER A 1 370 ? 21.663 34.942 52.937 1.000 11.762 370 SER A O 1
ATOM 2907 N N . GLU A 1 371 ? 20.677 36.777 52.060 1.000 12.198 371 GLU A N 1
ATOM 2908 C CA . GLU A 1 371 ? 20.124 37.302 53.335 1.000 13.206 371 GLU A CA 1
ATOM 2909 C C . GLU A 1 371 ? 19.228 36.295 54.023 1.000 13.076 371 GLU A C 1
ATOM 2910 O O . GLU A 1 371 ? 19.035 36.441 55.255 1.000 14.323 371 GLU A O 1
ATOM 2916 N N . THR A 1 372 ? 18.598 35.366 53.272 1.000 12.048 372 THR A N 1
ATOM 2917 C CA . THR A 1 372 ? 17.631 34.445 53.832 1.000 12.359 372 THR A CA 1
ATOM 2918 C C . THR A 1 372 ? 18.195 33.020 53.936 1.000 13.265 372 THR A C 1
ATOM 2919 O O . THR A 1 372 ? 18.054 32.398 55.023 1.000 13.988 372 THR A O 1
ATOM 2923 N N . GLY A 1 373 ? 18.726 32.527 52.799 1.000 12.990 373 GLY A N 1
ATOM 2924 C CA . GLY A 1 373 ? 19.291 31.151 52.796 1.000 13.082 373 GLY A CA 1
ATOM 2925 C C . GLY A 1 373 ? 20.556 31.071 53.603 1.000 13.217 373 GLY A C 1
ATOM 2926 O O . GLY A 1 373 ? 20.869 29.922 54.018 1.000 14.348 373 GLY A O 1
ATOM 2927 N N . LYS A 1 374 ? 21.295 32.160 53.766 1.000 13.442 374 LYS A N 1
ATOM 2928 C CA . LYS A 1 374 ? 22.591 32.136 54.496 1.000 14.017 374 LYS A CA 1
ATOM 2929 C C . LYS A 1 374 ? 23.589 31.167 53.835 1.000 13.678 374 LYS A C 1
ATOM 2930 O O . LYS A 1 374 ? 24.443 30.643 54.549 1.000 13.744 374 LYS A O 1
ATOM 2936 N N . TRP A 1 375 ? 23.504 30.990 52.511 1.000 12.342 375 TRP A N 1
ATOM 2937 C CA . TRP A 1 375 ? 24.381 30.003 51.828 1.000 13.062 375 TRP A CA 1
ATOM 2938 C C . TRP A 1 375 ? 25.762 30.628 51.590 1.000 12.317 375 TRP A C 1
ATOM 2939 O O . TRP A 1 375 ? 26.006 31.236 50.510 1.000 13.731 375 TRP A O 1
ATOM 2950 N N . VAL A 1 376 ? 26.643 30.558 52.586 1.000 13.292 376 VAL A N 1
ATOM 2951 C CA . VAL A 1 376 ? 27.892 31.349 52.606 1.000 13.228 376 VAL A CA 1
ATOM 2952 C C . VAL A 1 376 ? 28.769 31.079 51.360 1.000 13.432 376 VAL A C 1
ATOM 2953 O O . VAL A 1 376 ? 29.384 32.019 50.886 1.000 13.504 376 VAL A O 1
ATOM 2957 N N . ASN A 1 377 ? 28.775 29.875 50.811 1.000 13.531 377 ASN A N 1
ATOM 2958 C CA . ASN A 1 377 ? 29.664 29.585 49.683 1.000 14.299 377 ASN A CA 1
ATOM 2959 C C . ASN A 1 377 ? 29.030 30.047 48.376 1.000 13.362 377 ASN A C 1
ATOM 2960 O O . ASN A 1 377 ? 29.737 30.070 47.372 1.000 13.277 377 ASN A O 1
ATOM 2965 N N . ARG A 1 378 ? 27.746 30.376 48.363 1.000 13.320 378 ARG A N 1
ATOM 2966 C CA . ARG A 1 378 ? 27.020 30.803 47.179 1.000 12.674 378 ARG A CA 1
ATOM 2967 C C . ARG A 1 378 ? 26.959 32.316 47.105 1.000 12.319 378 ARG A C 1
ATOM 2968 O O . ARG A 1 378 ? 26.580 32.858 46.043 1.000 12.667 378 ARG A O 1
ATOM 2976 N N . MET A 1 379 ? 27.197 33.027 48.220 1.000 12.256 379 MET A N 1
ATOM 2977 C CA . MET A 1 379 ? 27.200 34.504 48.282 1.000 12.713 379 MET A CA 1
ATOM 2978 C C . MET A 1 379 ? 28.128 35.111 47.246 1.000 13.376 379 MET A C 1
ATOM 2979 O O . MET A 1 379 ? 29.332 34.811 47.262 1.000 13.664 379 MET A O 1
ATOM 2984 N N . SER A 1 380 ? 27.593 35.943 46.361 1.000 12.925 380 SER A N 1
ATOM 2985 C CA . SER A 1 380 ? 28.372 36.394 45.209 1.000 12.715 380 SER A CA 1
ATOM 2986 C C . SER A 1 380 ? 27.647 37.545 44.523 1.000 13.791 380 SER A C 1
ATOM 2987 O O . SER A 1 380 ? 26.474 37.793 44.823 1.000 12.255 380 SER A O 1
ATOM 2990 N N . SER A 1 381 ? 28.350 38.183 43.614 1.000 12.887 381 SER A N 1
ATOM 2991 C CA . SER A 1 381 ? 27.806 39.215 42.713 1.000 13.287 381 SER A CA 1
ATOM 2992 C C . SER A 1 381 ? 28.335 38.855 41.332 1.000 13.115 381 SER A C 1
ATOM 2993 O O . SER A 1 381 ? 29.359 38.201 41.231 1.000 12.870 381 SER A O 1
ATOM 2996 N N . ALA A 1 382 ? 27.700 39.348 40.287 1.000 12.354 382 ALA A N 1
ATOM 2997 C CA . ALA A 1 382 ? 28.203 39.027 38.937 1.000 12.090 382 ALA A CA 1
ATOM 2998 C C . ALA A 1 382 ? 27.814 40.118 37.931 1.000 12.159 382 ALA A C 1
ATOM 2999 O O . ALA A 1 382 ? 26.779 40.809 38.089 1.000 12.743 382 ALA A O 1
ATOM 3001 N N . VAL A 1 383 ? 28.682 40.250 36.930 1.000 12.823 383 VAL A N 1
ATOM 3002 C CA . VAL A 1 383 ? 28.413 41.089 35.731 1.000 13.413 383 VAL A CA 1
ATOM 3003 C C . VAL A 1 383 ? 28.690 40.240 34.501 1.000 14.149 383 VAL A C 1
ATOM 3004 O O . VAL A 1 383 ? 29.698 39.521 34.462 1.000 13.491 383 VAL A O 1
ATOM 3008 N N . ARG A 1 384 ? 27.800 40.310 33.533 1.000 14.547 384 ARG A N 1
ATOM 3009 C CA . ARG A 1 384 ? 28.052 39.790 32.161 1.000 14.806 384 ARG A CA 1
ATOM 3010 C C . ARG A 1 384 ? 28.122 40.967 31.202 1.000 15.726 384 ARG A C 1
ATOM 3011 O O . ARG A 1 384 ? 27.137 41.753 31.141 1.000 16.685 384 ARG A O 1
ATOM 3019 N N . GLU A 1 385 ? 29.160 40.993 30.383 1.000 16.925 385 GLU A N 1
ATOM 3020 C CA . GLU A 1 385 ? 29.156 41.946 29.242 1.000 18.975 385 GLU A CA 1
ATOM 3021 C C . GLU A 1 385 ? 29.784 41.221 28.041 1.000 19.437 385 GLU A C 1
ATOM 3022 O O . GLU A 1 385 ? 30.922 40.657 28.174 1.000 18.735 385 GLU A O 1
ATOM 3028 N N . GLY A 1 386 ? 29.031 41.210 26.956 1.000 21.327 386 GLY A N 1
ATOM 3029 C CA . GLY A 1 386 ? 29.378 40.401 25.767 1.000 20.971 386 GLY A CA 1
ATOM 3030 C C . GLY A 1 386 ? 29.406 38.942 26.167 1.000 20.458 386 GLY A C 1
ATOM 3031 O O . GLY A 1 386 ? 28.450 38.443 26.818 1.000 20.711 386 GLY A O 1
ATOM 3032 N N . ASN A 1 387 ? 30.515 38.269 25.882 1.000 18.128 387 ASN A N 1
ATOM 3033 C CA . ASN A 1 387 ? 30.619 36.828 26.221 1.000 19.176 387 ASN A CA 1
ATOM 3034 C C . ASN A 1 387 ? 31.304 36.629 27.574 1.000 17.774 387 ASN A C 1
ATOM 3035 O O . ASN A 1 387 ? 31.374 35.473 28.002 1.000 17.877 387 ASN A O 1
ATOM 3040 N N . TYR A 1 388 ? 31.784 37.702 28.214 1.000 15.897 388 TYR A N 1
ATOM 3041 C CA . TYR A 1 388 ? 32.515 37.490 29.458 1.000 16.621 388 TYR A CA 1
ATOM 3042 C C . TYR A 1 388 ? 31.540 37.671 30.619 1.000 16.102 388 TYR A C 1
ATOM 3043 O O . TYR A 1 388 ? 30.676 38.565 30.624 1.000 16.539 388 TYR A O 1
ATOM 3052 N N . LYS A 1 389 ? 31.778 36.861 31.631 1.000 15.307 389 LYS A N 1
ATOM 3053 C CA . LYS A 1 389 ? 31.030 36.919 32.920 1.000 14.460 389 LYS A CA 1
ATOM 3054 C C . LYS A 1 389 ? 32.068 36.921 34.039 1.000 15.104 389 LYS A C 1
ATOM 3055 O O . LYS A 1 389 ? 32.892 35.974 34.135 1.000 15.189 389 LYS A O 1
ATOM 3061 N N . LEU A 1 390 ? 31.930 37.889 34.952 1.000 14.404 390 LEU A N 1
ATOM 3062 C CA . LEU A 1 390 ? 32.784 37.941 36.135 1.000 15.459 390 LEU A CA 1
ATOM 3063 C C . LEU A 1 390 ? 31.910 37.680 37.343 1.000 14.470 390 LEU A C 1
ATOM 3064 O O . LEU A 1 390 ? 30.841 38.313 37.473 1.000 14.873 390 LEU A O 1
ATOM 3069 N N . LEU A 1 391 ? 32.290 36.717 38.152 1.000 13.583 391 LEU A N 1
ATOM 3070 C CA . LEU A 1 391 ? 31.668 36.511 39.502 1.000 13.622 391 LEU A CA 1
ATOM 3071 C C . LEU A 1 391 ? 32.651 36.924 40.584 1.000 14.973 391 LEU A C 1
ATOM 3072 O O . LEU A 1 391 ? 33.856 36.568 40.520 1.000 15.569 391 LEU A O 1
ATOM 3077 N N . GLU A 1 392 ? 32.157 37.610 41.606 1.000 13.575 392 GLU A N 1
ATOM 3078 C CA . GLU A 1 392 ? 32.890 37.871 42.830 1.000 14.976 392 GLU A CA 1
ATOM 3079 C C . GLU A 1 392 ? 32.224 37.035 43.899 1.000 14.787 392 GLU A C 1
ATOM 3080 O O . GLU A 1 392 ? 31.002 37.143 44.104 1.000 13.873 392 GLU A O 1
ATOM 3086 N N . PHE A 1 393 ? 33.009 36.228 44.565 1.000 15.089 393 PHE A N 1
ATOM 3087 C CA . PHE A 1 393 ? 32.542 35.433 45.730 1.000 15.522 393 PHE A CA 1
ATOM 3088 C C . PHE A 1 393 ? 33.081 36.056 47.002 1.000 17.218 393 PHE A C 1
ATOM 3089 O O . PHE A 1 393 ? 34.159 36.647 47.012 1.000 17.779 393 PHE A O 1
ATOM 3097 N N . TYR A 1 394 ? 32.306 35.942 48.090 1.000 16.292 394 TYR A N 1
ATOM 3098 C CA . TYR A 1 394 ? 32.641 36.634 49.365 1.000 18.375 394 TYR A CA 1
ATOM 3099 C C . TYR A 1 394 ? 33.236 35.695 50.420 1.000 17.793 394 TYR A C 1
ATOM 3100 O O . TYR A 1 394 ? 34.059 36.161 51.199 1.000 20.156 394 TYR A O 1
ATOM 3109 N N . ASN A 1 395 ? 32.754 34.459 50.499 1.000 17.754 395 ASN A N 1
ATOM 3110 C CA . ASN A 1 395 ? 33.395 33.453 51.383 1.000 19.634 395 ASN A CA 1
ATOM 3111 C C . ASN A 1 395 ? 34.489 32.877 50.478 1.000 23.897 395 ASN A C 1
ATOM 3112 O O . ASN A 1 395 ? 34.200 32.711 49.299 1.000 29.176 395 ASN A O 1
ATOM 3117 N N . ASN A 1 396 ? 35.678 32.585 50.991 1.000 29.605 396 ASN A N 1
ATOM 3118 C CA . ASN A 1 396 ? 36.782 32.207 50.062 1.000 27.005 396 ASN A CA 1
ATOM 3119 C C . ASN A 1 396 ? 36.847 33.328 49.023 1.000 25.079 396 ASN A C 1
ATOM 3120 O O . ASN A 1 396 ? 36.678 33.041 47.837 1.000 24.731 396 ASN A O 1
ATOM 3125 N N . PRO A 1 397 ? 37.049 34.598 49.432 1.000 25.492 397 PRO A N 1
ATOM 3126 C CA . PRO A 1 397 ? 36.922 35.714 48.506 1.000 26.257 397 PRO A CA 1
ATOM 3127 C C . PRO A 1 397 ? 37.806 35.611 47.268 1.000 26.863 397 PRO A C 1
ATOM 3128 O O . PRO A 1 397 ? 38.988 35.384 47.390 1.000 26.498 397 PRO A O 1
ATOM 3132 N N . ARG A 1 398 ? 37.182 35.834 46.118 1.000 23.541 398 ARG A N 1
ATOM 3133 C CA . ARG A 1 398 ? 37.915 35.700 44.851 1.000 21.677 398 ARG A CA 1
ATOM 3134 C C . ARG A 1 398 ? 37.052 36.115 43.666 1.000 21.963 398 ARG A C 1
ATOM 3135 O O . ARG A 1 398 ? 35.829 36.242 43.817 1.000 21.778 398 ARG A O 1
ATOM 3143 N N . LEU A 1 399 ? 37.710 36.377 42.551 1.000 19.239 399 LEU A N 1
ATOM 3144 C CA . LEU A 1 399 ? 37.016 36.638 41.278 1.000 17.554 399 LEU A CA 1
ATOM 3145 C C . LEU A 1 399 ? 37.125 35.395 40.401 1.000 18.390 399 LEU A C 1
ATOM 3146 O O . LEU A 1 399 ? 38.209 34.748 40.348 1.000 19.025 399 LEU A O 1
ATOM 3151 N N . GLU A 1 400 ? 36.091 35.124 39.663 1.000 15.689 400 GLU A N 1
ATOM 3152 C CA . GLU A 1 400 ? 36.100 34.070 38.634 1.000 16.564 400 GLU A CA 1
ATOM 3153 C C . GLU A 1 400 ? 35.646 34.709 37.337 1.000 17.551 400 GLU A C 1
ATOM 3154 O O . GLU A 1 400 ? 34.601 35.434 37.362 1.000 17.911 400 GLU A O 1
ATOM 3160 N N . LEU A 1 401 ? 36.339 34.467 36.243 1.000 15.885 401 LEU A N 1
ATOM 3161 C CA . LEU A 1 401 ? 35.978 35.016 34.924 1.000 15.981 401 LEU A CA 1
ATOM 3162 C C . LEU A 1 401 ? 35.742 33.886 33.935 1.000 16.240 401 LEU A C 1
ATOM 3163 O O . LEU A 1 401 ? 36.615 32.982 33.834 1.000 15.903 401 LEU A O 1
ATOM 3168 N N . TYR A 1 402 ? 34.612 33.905 33.242 1.000 14.672 402 TYR A N 1
ATOM 3169 C CA . TYR A 1 402 ? 34.276 32.861 32.248 1.000 15.520 402 TYR A CA 1
ATOM 3170 C C . TYR A 1 402 ? 33.980 33.549 30.923 1.000 16.095 402 TYR A C 1
ATOM 3171 O O . TYR A 1 402 ? 33.287 34.550 30.821 1.000 17.415 402 TYR A O 1
ATOM 3180 N N . ASP A 1 403 ? 34.449 32.856 29.898 1.000 16.215 403 ASP A N 1
ATOM 3181 C CA . ASP A 1 403 ? 34.002 33.140 28.524 1.000 16.447 403 ASP A CA 1
ATOM 3182 C C . ASP A 1 403 ? 32.852 32.197 28.208 1.000 15.904 403 ASP A C 1
ATOM 3183 O O . ASP A 1 403 ? 33.092 31.003 27.979 1.000 16.581 403 ASP A O 1
ATOM 3188 N N . LEU A 1 404 ? 31.624 32.664 28.290 1.000 15.194 404 LEU A N 1
ATOM 3189 C CA . LEU A 1 404 ? 30.457 31.747 28.215 1.000 15.797 404 LEU A CA 1
ATOM 3190 C C . LEU A 1 404 ? 30.218 31.212 26.802 1.000 16.995 404 LEU A C 1
ATOM 3191 O O . LEU A 1 404 ? 29.559 30.183 26.652 1.000 19.134 404 LEU A O 1
ATOM 3196 N N . GLN A 1 405 ? 30.792 31.853 25.789 1.000 18.138 405 GLN A N 1
ATOM 3197 C CA . GLN A 1 405 ? 30.650 31.303 24.419 1.000 19.045 405 GLN A CA 1
ATOM 3198 C C . GLN A 1 405 ? 31.517 30.049 24.288 1.000 18.232 405 GLN A C 1
ATOM 3199 O O . GLN A 1 405 ? 31.046 29.059 23.726 1.000 19.501 405 GLN A O 1
ATOM 3205 N N . ASN A 1 406 ? 32.753 30.125 24.768 1.000 16.887 406 ASN A N 1
ATOM 3206 C CA . ASN A 1 406 ? 33.692 28.989 24.602 1.000 19.122 406 ASN A CA 1
ATOM 3207 C C . ASN A 1 406 ? 33.629 28.051 25.814 1.000 18.140 406 ASN A C 1
ATOM 3208 O O . ASN A 1 406 ? 34.092 26.912 25.685 1.000 19.170 406 ASN A O 1
ATOM 3213 N N . ASP A 1 407 ? 33.036 28.503 26.920 1.000 15.081 407 ASP A N 1
ATOM 3214 C CA . ASP A 1 407 ? 33.018 27.720 28.186 1.000 14.944 407 ASP A CA 1
ATOM 3215 C C . ASP A 1 407 ? 31.627 27.892 28.838 1.000 15.230 407 ASP A C 1
ATOM 3216 O O . ASP A 1 407 ? 31.565 28.451 29.939 1.000 14.146 407 ASP A O 1
ATOM 3221 N N . PRO A 1 408 ? 30.502 27.471 28.202 1.000 15.513 408 PRO A N 1
ATOM 3222 C CA . PRO A 1 408 ? 29.180 27.743 28.784 1.000 15.651 408 PRO A CA 1
ATOM 3223 C C . PRO A 1 408 ? 28.960 27.037 30.122 1.000 14.830 408 PRO A C 1
ATOM 3224 O O . PRO A 1 408 ? 28.146 27.497 30.885 1.000 16.153 408 PRO A O 1
ATOM 3228 N N . SER A 1 409 ? 29.702 25.945 30.367 1.000 14.187 409 SER A N 1
ATOM 3229 C CA . SER A 1 409 ? 29.627 25.248 31.664 1.000 13.756 409 SER A CA 1
ATOM 3230 C C . SER A 1 409 ? 30.472 25.892 32.759 1.000 13.348 409 SER A C 1
ATOM 3231 O O . SER A 1 409 ? 30.459 25.326 33.885 1.000 13.485 409 SER A O 1
ATOM 3234 N N . GLU A 1 410 ? 31.142 27.011 32.507 1.000 12.455 410 GLU A N 1
ATOM 3235 C CA . GLU A 1 410 ? 31.909 27.738 33.552 1.000 12.921 410 GLU A CA 1
ATOM 3236 C C . GLU A 1 410 ? 32.853 26.744 34.215 1.000 12.968 410 GLU A C 1
ATOM 3237 O O . GLU A 1 410 ? 32.883 26.684 35.423 1.000 13.685 410 GLU A O 1
ATOM 3243 N N . SER A 1 411 ? 33.656 26.037 33.405 1.000 13.231 411 SER A N 1
ATOM 3244 C CA . SER A 1 411 ? 34.608 25.040 33.918 1.000 13.404 411 SER A CA 1
ATOM 3245 C C . SER A 1 411 ? 36.028 25.552 33.915 1.000 13.660 411 SER A C 1
ATOM 3246 O O . SER A 1 411 ? 36.834 24.852 34.569 1.000 14.213 411 SER A O 1
ATOM 3249 N N . HIS A 1 412 ? 36.311 26.680 33.288 1.000 14.079 412 HIS A N 1
ATOM 3250 C CA . HIS A 1 412 ? 37.703 27.177 33.172 1.000 14.730 412 HIS A CA 1
ATOM 3251 C C . HIS A 1 412 ? 37.825 28.646 33.535 1.000 15.332 412 HIS A C 1
ATOM 3252 O O . HIS A 1 412 ? 37.645 29.519 32.708 1.000 15.504 412 HIS A O 1
ATOM 3259 N N . ASN A 1 413 ? 38.151 28.876 34.811 1.000 15.892 413 ASN A N 1
ATOM 3260 C CA . ASN A 1 413 ? 38.351 30.258 35.316 1.000 15.699 413 ASN A CA 1
ATOM 3261 C C . ASN A 1 413 ? 39.485 30.945 34.577 1.000 16.899 413 ASN A C 1
ATOM 3262 O O . ASN A 1 413 ? 40.656 30.475 34.596 1.000 17.417 413 ASN A O 1
ATOM 3267 N N . LEU A 1 414 ? 39.197 32.094 34.038 1.000 16.888 414 LEU A N 1
ATOM 3268 C CA . LEU A 1 414 ? 40.175 32.887 33.281 1.000 18.651 414 LEU A CA 1
ATOM 3269 C C . LEU A 1 414 ? 40.707 34.094 34.064 1.000 19.775 414 LEU A C 1
ATOM 3270 O O . LEU A 1 414 ? 41.409 34.890 33.434 1.000 21.298 414 LEU A O 1
ATOM 3275 N N . ALA A 1 415 ? 40.324 34.317 35.315 1.000 19.134 415 ALA A N 1
ATOM 3276 C CA . ALA A 1 415 ? 40.574 35.623 35.992 1.000 19.319 415 ALA A CA 1
ATOM 3277 C C . ALA A 1 415 ? 42.081 35.923 36.084 1.000 22.928 415 ALA A C 1
ATOM 3278 O O . ALA A 1 415 ? 42.450 37.072 35.864 1.000 24.067 415 ALA A O 1
ATOM 3280 N N . THR A 1 416 ? 42.930 34.895 36.247 1.000 24.451 416 THR A N 1
ATOM 3281 C CA . THR A 1 416 ? 44.408 35.024 36.379 1.000 26.723 416 THR A CA 1
ATOM 3282 C C . THR A 1 416 ? 45.006 35.251 35.002 1.000 28.481 416 THR A C 1
ATOM 3283 O O . THR A 1 416 ? 45.993 35.987 34.903 1.000 28.366 416 THR A O 1
ATOM 3287 N N . ASP A 1 417 ? 44.479 34.571 33.976 1.000 29.924 417 ASP A N 1
ATOM 3288 C CA . ASP A 1 417 ? 45.043 34.624 32.600 1.000 29.952 417 ASP A CA 1
ATOM 3289 C C . ASP A 1 417 ? 44.588 35.825 31.793 1.000 29.297 417 ASP A C 1
ATOM 3290 O O . ASP A 1 417 ? 45.286 36.203 30.865 1.000 27.642 417 ASP A O 1
ATOM 3295 N N . ARG A 1 418 ? 43.451 36.418 32.156 1.000 25.659 418 ARG A N 1
ATOM 3296 C CA . ARG A 1 418 ? 42.941 37.631 31.461 1.000 25.794 418 ARG A CA 1
ATOM 3297 C C . ARG A 1 418 ? 42.810 38.753 32.506 1.000 25.280 418 ARG A C 1
ATOM 3298 O O . ARG A 1 418 ? 41.686 39.203 32.727 1.000 24.202 418 ARG A O 1
ATOM 3306 N N . PRO A 1 419 ? 43.908 39.244 33.140 1.000 26.047 419 PRO A N 1
ATOM 3307 C CA . PRO A 1 419 ? 43.771 40.210 34.239 1.000 26.501 419 PRO A CA 1
ATOM 3308 C C . PRO A 1 419 ? 43.176 41.559 33.822 1.000 26.193 419 PRO A C 1
ATOM 3309 O O . PRO A 1 419 ? 42.482 42.195 34.612 1.000 24.798 419 PRO A O 1
ATOM 3313 N N . ALA A 1 420 ? 43.422 42.002 32.603 1.000 25.613 420 ALA A N 1
ATOM 3314 C CA . ALA A 1 420 ? 42.863 43.289 32.147 1.000 25.606 420 ALA A CA 1
ATOM 3315 C C . ALA A 1 420 ? 41.337 43.181 31.945 1.000 24.326 420 ALA A C 1
ATOM 3316 O O . ALA A 1 420 ? 40.621 44.113 32.318 1.000 26.405 420 ALA A O 1
ATOM 3318 N N . GLU A 1 421 ? 40.852 42.079 31.386 1.000 24.899 421 GLU A N 1
ATOM 3319 C CA . GLU A 1 421 ? 39.390 41.933 31.208 1.000 24.326 421 GLU A CA 1
ATOM 3320 C C . GLU A 1 421 ? 38.762 41.820 32.606 1.000 22.486 421 GLU A C 1
ATOM 3321 O O . GLU A 1 421 ? 37.693 42.421 32.880 1.000 22.659 421 GLU A O 1
ATOM 3327 N N . THR A 1 422 ? 39.396 41.030 33.475 1.000 20.850 422 THR A N 1
ATOM 3328 C CA . THR A 1 422 ? 38.907 40.886 34.871 1.000 20.502 422 THR A CA 1
ATOM 3329 C C . THR A 1 422 ? 38.790 42.270 35.497 1.000 19.838 422 THR A C 1
ATOM 3330 O O . THR A 1 422 ? 37.773 42.548 36.101 1.000 20.151 422 THR A O 1
ATOM 3334 N N . ALA A 1 423 ? 39.819 43.116 35.378 1.000 21.489 423 ALA A N 1
ATOM 3335 C CA . ALA A 1 423 ? 39.775 44.450 36.002 1.000 22.474 423 ALA A CA 1
ATOM 3336 C C . ALA A 1 423 ? 38.695 45.332 35.376 1.000 21.545 423 ALA A C 1
ATOM 3337 O O . ALA A 1 423 ? 38.097 46.093 36.131 1.000 21.787 423 ALA A O 1
ATOM 3339 N N . ARG A 1 424 ? 38.465 45.204 34.092 1.000 22.799 424 ARG A N 1
ATOM 3340 C CA . ARG A 1 424 ? 37.515 46.080 33.386 1.000 24.264 424 ARG A CA 1
ATOM 3341 C C . ARG A 1 424 ? 36.126 45.717 33.906 1.000 22.844 424 ARG A C 1
ATOM 3342 O O . ARG A 1 424 ? 35.396 46.566 34.283 1.000 21.753 424 ARG A O 1
ATOM 3350 N N . LEU A 1 425 ? 35.827 44.433 33.974 1.000 22.117 425 LEU A N 1
ATOM 3351 C CA . LEU A 1 425 ? 34.482 44.045 34.456 1.000 20.392 425 LEU A CA 1
ATOM 3352 C C . LEU A 1 425 ? 34.362 44.313 35.955 1.000 18.624 425 LEU A C 1
ATOM 3353 O O . LEU A 1 425 ? 33.279 44.632 36.460 1.000 20.258 425 LEU A O 1
ATOM 3358 N N . LYS A 1 426 ? 35.464 44.185 36.689 1.000 19.329 426 LYS A N 1
ATOM 3359 C CA . LYS A 1 426 ? 35.424 44.430 38.157 1.000 21.259 426 LYS A CA 1
ATOM 3360 C C . LYS A 1 426 ? 35.005 45.881 38.400 1.000 20.037 426 LYS A C 1
ATOM 3361 O O . LYS A 1 426 ? 34.215 46.125 39.313 1.000 19.426 426 LYS A O 1
ATOM 3367 N N . LYS A 1 427 ? 35.538 46.791 37.590 1.000 21.313 427 LYS A N 1
ATOM 3368 C CA . LYS A 1 427 ? 35.180 48.205 37.739 1.000 21.526 427 LYS A CA 1
ATOM 3369 C C . LYS A 1 427 ? 33.684 48.371 37.449 1.000 20.254 427 LYS A C 1
ATOM 3370 O O . LYS A 1 427 ? 33.014 49.107 38.196 1.000 22.601 427 LYS A O 1
ATOM 3376 N N . LEU A 1 428 ? 33.130 47.746 36.401 1.000 19.674 428 LEU A N 1
ATOM 3377 C CA . LEU A 1 428 ? 31.688 47.910 36.128 1.000 19.650 428 LEU A CA 1
ATOM 3378 C C . LEU A 1 428 ? 30.905 47.396 37.337 1.000 18.077 428 LEU A C 1
ATOM 3379 O O . LEU A 1 428 ? 29.855 47.955 37.668 1.000 18.711 428 LEU A O 1
ATOM 3384 N N . LEU A 1 429 ? 31.316 46.237 37.878 1.000 18.393 429 LEU A N 1
ATOM 3385 C CA . LEU A 1 429 ? 30.571 45.622 39.019 1.000 18.226 429 LEU A CA 1
ATOM 3386 C C . LEU A 1 429 ? 30.645 46.515 40.262 1.000 18.828 429 LEU A C 1
ATOM 3387 O O . LEU A 1 429 ? 29.640 46.690 40.919 1.000 17.717 429 LEU A O 1
ATOM 3392 N N . GLU A 1 430 ? 31.830 47.028 40.592 1.000 20.163 430 GLU A N 1
ATOM 3393 C CA . GLU A 1 430 ? 31.990 47.945 41.752 1.000 21.522 430 GLU A CA 1
ATOM 3394 C C . GLU A 1 430 ? 31.107 49.192 41.592 1.000 20.681 430 GLU A C 1
ATOM 3395 O O . GLU A 1 430 ? 30.373 49.567 42.555 1.000 20.890 430 GLU A O 1
ATOM 3401 N N . ASP A 1 431 ? 31.075 49.763 40.398 1.000 22.290 431 ASP A N 1
ATOM 3402 C CA . ASP A 1 431 ? 30.256 50.962 40.125 1.000 22.364 431 ASP A CA 1
ATOM 3403 C C . ASP A 1 431 ? 28.788 50.609 40.301 1.000 19.959 431 ASP A C 1
ATOM 3404 O O . ASP A 1 431 ? 28.010 51.400 40.896 1.000 20.382 431 ASP A O 1
ATOM 3409 N N . TRP A 1 432 ? 28.363 49.449 39.765 1.000 17.345 432 TRP A N 1
ATOM 3410 C CA . TRP A 1 432 ? 26.950 49.071 39.830 1.000 16.135 432 TRP A CA 1
ATOM 3411 C C . TRP A 1 432 ? 26.557 48.859 41.322 1.000 16.047 432 TRP A C 1
ATOM 3412 O O . TRP A 1 432 ? 25.466 49.225 41.753 1.000 17.437 432 TRP A O 1
ATOM 3423 N N . LYS A 1 433 ? 27.401 48.158 42.074 1.000 16.920 433 LYS A N 1
ATOM 3424 C CA . LYS A 1 433 ? 27.057 47.830 43.485 1.000 18.229 433 LYS A CA 1
ATOM 3425 C C . LYS A 1 433 ? 26.863 49.141 44.236 1.000 18.994 433 LYS A C 1
ATOM 3426 O O . LYS A 1 433 ? 25.953 49.280 45.068 1.000 18.249 433 LYS A O 1
ATOM 3432 N N . LYS A 1 434 ? 27.647 50.169 43.883 1.000 20.117 434 LYS A N 1
ATOM 3433 C CA . LYS A 1 434 ? 27.396 51.509 44.472 1.000 23.132 434 LYS A CA 1
ATOM 3434 C C . LYS A 1 434 ? 26.087 52.125 44.042 1.000 21.867 434 LYS A C 1
ATOM 3435 O O . LYS A 1 434 ? 25.393 52.709 44.898 1.000 23.123 434 LYS A O 1
ATOM 3441 N N . GLU A 1 435 ? 25.762 52.107 42.756 1.000 21.062 435 GLU A N 1
ATOM 3442 C CA . GLU A 1 435 ? 24.533 52.674 42.175 1.000 21.176 435 GLU A CA 1
ATOM 3443 C C . GLU A 1 435 ? 23.318 52.074 42.861 1.000 20.384 435 GLU A C 1
ATOM 3444 O O . GLU A 1 435 ? 22.388 52.821 43.172 1.000 21.546 435 GLU A O 1
ATOM 3450 N N . VAL A 1 436 ? 23.324 50.762 43.119 1.000 17.742 436 VAL A N 1
ATOM 3451 C CA . VAL A 1 436 ? 22.104 50.097 43.673 1.000 17.772 436 VAL A CA 1
ATOM 3452 C C . VAL A 1 436 ? 22.191 49.948 45.199 1.000 16.095 436 VAL A C 1
ATOM 3453 O O . VAL A 1 436 ? 21.229 49.424 45.770 1.000 17.190 436 VAL A O 1
ATOM 3457 N N . ASN A 1 437 ? 23.292 50.386 45.815 1.000 17.334 437 ASN A N 1
ATOM 3458 C CA . ASN A 1 437 ? 23.495 50.228 47.293 1.000 17.705 437 ASN A CA 1
ATOM 3459 C C . ASN A 1 437 ? 23.389 48.729 47.666 1.000 15.954 437 ASN A C 1
ATOM 3460 O O . ASN A 1 437 ? 22.571 48.338 48.525 1.000 16.708 437 ASN A O 1
ATOM 3465 N N . ALA A 1 438 ? 24.212 47.932 47.000 1.000 15.307 438 ALA A N 1
ATOM 3466 C CA . ALA A 1 438 ? 24.169 46.464 47.130 1.000 16.231 438 ALA A CA 1
ATOM 3467 C C . ALA A 1 438 ? 24.408 46.103 48.608 1.000 16.035 438 ALA A C 1
ATOM 3468 O O . ALA A 1 438 ? 25.433 46.505 49.178 1.000 16.387 438 ALA A O 1
ATOM 3470 N N . GLU A 1 439 ? 23.548 45.280 49.156 1.000 14.359 439 GLU A N 1
ATOM 3471 C CA . GLU A 1 439 ? 23.578 44.809 50.550 1.000 15.302 439 GLU A CA 1
ATOM 3472 C C . GLU A 1 439 ? 24.830 43.955 50.785 1.000 15.327 439 GLU A C 1
ATOM 3473 O O . GLU A 1 439 ? 25.128 43.052 50.046 1.000 15.238 439 GLU A O 1
ATOM 3479 N N . ALA A 1 440 ? 25.553 44.211 51.880 1.000 16.021 440 ALA A N 1
ATOM 3480 C CA . ALA A 1 440 ? 26.712 43.367 52.182 1.000 16.639 440 ALA A CA 1
ATOM 3481 C C . ALA A 1 440 ? 26.278 41.947 52.525 1.000 18.193 440 ALA A C 1
ATOM 3482 O O . ALA A 1 440 ? 25.240 41.792 53.219 1.000 20.436 440 ALA A O 1
ATOM 3484 N N . PRO A 1 441 ? 27.082 40.967 52.166 1.000 17.916 441 PRO A N 1
ATOM 3485 C CA . PRO A 1 441 ? 26.798 39.560 52.533 1.000 21.261 441 PRO A CA 1
ATOM 3486 C C . PRO A 1 441 ? 26.910 39.348 54.038 1.000 22.530 441 PRO A C 1
ATOM 3487 O O . PRO A 1 441 ? 27.660 39.997 54.727 1.000 22.176 441 PRO A O 1
ATOM 3491 N N . HIS A 1 442 ? 26.096 38.342 54.420 1.000 27.517 442 HIS A N 1
ATOM 3492 C CA . HIS A 1 442 ? 25.922 37.908 55.820 1.000 26.976 442 HIS A CA 1
ATOM 3493 C C . HIS A 1 442 ? 26.998 36.890 56.154 1.000 20.773 442 HIS A C 1
ATOM 3494 O O . HIS A 1 442 ? 26.757 35.690 56.018 1.000 22.116 442 HIS A O 1
ATOM 3501 N N . LEU A 1 443 ? 28.124 37.392 56.585 1.000 27.202 443 LEU A N 1
ATOM 3502 C CA . LEU A 1 443 ? 29.314 36.582 56.941 1.000 23.510 443 LEU A CA 1
ATOM 3503 C C . LEU A 1 443 ? 29.741 36.901 58.377 1.000 25.522 443 LEU A C 1
ATOM 3504 O O . LEU A 1 443 ? 29.078 37.709 59.020 1.000 29.930 443 LEU A O 1
ATOM 3509 N N . ALA A 1 444 ? 30.818 36.268 58.834 1.000 21.964 444 ALA A N 1
ATOM 3510 C CA . ALA A 1 444 ? 31.406 36.507 60.169 1.000 25.297 444 ALA A CA 1
ATOM 3511 C C . ALA A 1 444 ? 31.966 37.930 60.274 1.000 33.332 444 ALA A C 1
ATOM 3512 O O . ALA A 1 444 ? 31.704 38.763 59.392 1.000 35.836 444 ALA A O 1
ATOM 3514 N N . ARG A 1 445 ? 32.695 38.175 61.365 1.000 42.044 445 ARG A N 1
ATOM 3515 C CA . ARG A 1 445 ? 33.461 39.436 61.553 1.000 38.506 445 ARG A CA 1
ATOM 3516 C C . ARG A 1 445 ? 34.893 39.179 61.089 1.000 41.799 445 ARG A C 1
ATOM 3517 O O . ARG A 1 445 ? 35.396 38.095 61.416 1.000 40.313 445 ARG A O 1
#

Foldseek 3Di:
DDDDAQFAEEEAAAAQAACCAAVVSPHPQFDQVLVVVLQQQAEWENFEWQLALHLLSLVCQFALDRSLLQVNRHFDAAPVQDPFARALVPGLTLQNLLVVLWAQEEEQEERRRDQPLVPPCRDVVVNPHNYYHQYFNHGQVQFDFFPVTPGGVRPVDDDHRDGNLLVLLVVLLVVCVVCVVHHYYYYSYGHPPGHLQDADPVQLVVSLVSVCVVPHPCVCCVQQNPVNPSQFDQDPRRSSNSRRSVSNSVSSNVNCVSCVVSVSQQRYKYKYKYNWAHDHRHHDNDLWADDRLAPTCRSIGMIITIHNRPQAHGNHYHHAHAYSSQNSQQVCVSSVGDDDPRDRPGHHCSCVRNVHDDDWDKRKHFRLPSPVLPQQRGWIWIDTDQKIWIFHDRVTDIFIDRCVVCVRSPDGCCVVCVVVVVVRVVVRVVVCVVSVRDHHDDDD

B-factor: mean 24.15, std 10.98, range [10.42, 79.31]

Radius of gyration: 20.97 Å; Cα contacts (8 Å, |Δi|>4): 1030; chains: 1; bounding box: 62×62×49 Å

Secondary structure (DSSP, 8-state):
--S--PPEEEEEEESS--TT-SGGGT-SSS--HHHHHHHHTSEEEEEEE-SS---HHHHHHHH-S-HHHHT--S----GGG------TTT---HHHHHHHTT-EEEEEE---S----SS-TTSTTTTT-SEEES--SS--TT---BSS-TT-TT-----TT-BHHHHHHHHHHHHHHHTTTS-EEEEEE--TTPSSP---HHHHHHHHHHHHHHH-TTHHHHHHSTT-SS---SSSS-HHHHHHHHHHHHHHHHHHHHHHHTT-GGGEEEEEEESSPPPTTT---TTSS--TT-SSHHHHEEEEEEE-TTTS-TTEEE-S-EEGGGHHHHHHHHTT----S----S---HHHHTT-------EEEEE--TTT--TTT-EEEEEETTEEEEEETTTTEEEEEETTT-TT--S--TTT-HHHHHHHHHHHHHHHHHHTPPPP----

Sequence (444 aa):
MQGSSRKPNIIFIMADDLGWGELGSYGNTFNETPNLDRLSAQGMRFTQAYAAAPVSPTRASIMMTGQYPARVGITDFLPEDEKTDRWLDPTKKYVTLNEALSASGYHTGIVGKWHLDTDFKLNKGGPKAHGFNEVIGTESEYIADGDYFFPYSKIASFDKGTANEYLTDRQCAEANAFITRNREKPFFLYLSLYSVHTRLEAPVQLVEKYKQKFDQKYGTGKAEQFFGANNVRHESAQRDNPWLAAMLESIDTGVGGIMKTLRETGLAENTIIVFFSDNGGAGKAGNNAHLRAGKTWLYEGGIREPLIVSWPGKIKGNTVNDNPVTSLDFYPTFLAAAGGKPTGGRLDGHNLMPLLRGGRASGRPLFWHYPSETGKWVNRMSSAVREGNYKLLEFYNNPRLELYDLQNDPSESHNLATDRPAETARLKKLLEDWKKEVNAEAPHLAR

Nearest PDB structures (foldseek):
  7stt-assembly1_A  TM=1.002E+00  e=9.490E-102  Pedobacter yulinensis
  7stv-assembly1_A-2  TM=9.986E-01  e=8.412E-94  Pedobacter yulinensis
  6ust-assembly1_D-3  TM=9.043E-01  e=3.376E-47  Hungatella hathewayi
  6psm-assembly3_D  TM=8.467E-01  e=1.617E-40  Pseudoalteromonas fuliginea
  6psm-assembly2_E  TM=8.581E-01  e=3.564E-40  Pseudoalteromonas fuliginea

Organism: NCBI:txid2126353

Solvent-accessible surface area: 17845 Å² total

InterPro domains:
  IPR000917 Sulfatase, N-terminal [PF00884] (30-360)
  IPR017850 Alkaline-phosphatase-like, core domain superfamily [G3DSA:3.40.720.10] (29-392)
  IPR017850 Alkaline-phosphatase-like, core domain superfamily [SSF53649] (29-460)
  IPR024607 Sulfatase, conserved site [PS00149] (126-136)
  IPR024607 Sulfatase, conserved site [PS00523] (76-88)
  IPR050738 Sulfatase enzyme [PTHR42693] (7-464)